Protein AF-A0A9D5C8K4-F1 (afdb_monomer_lite)

Sequence (450 aa):
MKTIRSSQTMDIPEGVKVRVKAKLIEVEEPRGKLTRNFNHLNLDFELIDGGRKLKVDACNSSTIEIRNFLGEKKVRKVDMLEGVYISRSKKVKDELILDGNDVELVSRSAAPINQKCHVKNKDIRKFLDGIYVSEKVAGQVTPNLQADCHFGTCSPSLFQKTRPKMTAQIFVYLFFSSLFGASLTQYLFFLGMQYTSATFACAFLNTTPALTFLIALVFRLETLKLKSKTGMAKVLGTITCVNGTMLMTFYKGPTLNKTSHILVPSHHHQPTIHEHSSQKWTIGSLALIAGSFSWSSWFVVQTRLGNKYPALYSSTTLIFFLSFLQAATLCVATERGFSIWFFTNKYEIFVVIFAGLVGSGFGFLAMSWCVQKRGPVFTTAFSPLIQIIVAGVDFSILHGPLYLGSVLGSALVIAGLYFLLWGKSKEALCSPVKQTPEVSEGQAQGQTIV

pLDDT: mean 73.72, std 19.25, range [22.92, 94.56]

Foldseek 3Di:
DQDFPDKDKDFDDPQWQWDDDFQWIWIQHPVGIDIDGPPVFQWGWDQPDVNGMIMITHRFCQKDWDACQVPDRDIDIAGADPQWGWDADPPDPPDIDIDGPDPVSSVVSVVVVQVSQPDPPDDCVVDQGGDDDDDDDDDDDDPPDDPPPCPDDPPVVLPPDDFPPDDPVLVVLLLLLLCLAPALLVVLLVLLCVLHPPLLLQLLLLCLLVLLVVVCVVVVVDDAPCVDPLNVLQVQLSVLQSVLLNLQSPPQADFPDPDDDDPPPPPPPPDPDDPVSVVSNVSSVVSSNVSSNSNSVSLVSLQVSCVVGVNLVVSLVSSVVSNVVSNVVVCVVPDVDPPVVDDPDPVVVVVVVCCCCPVRVPVVSVLSVCCNPPNSSLSSLCSSVVVLVVLVCCCPPVVDGHGPSSVSSVVSSVVSNVSSVVSVVVCVVPPDPPPPPPPDDDDDDDDDRD

Structure (mmCIF, N/CA/C/O backbone):
data_AF-A0A9D5C8K4-F1
#
_entry.id   AF-A0A9D5C8K4-F1
#
loop_
_atom_site.group_PDB
_atom_site.id
_atom_site.type_symbol
_atom_site.label_atom_id
_atom_site.label_alt_id
_atom_site.label_comp_id
_atom_site.label_asym_id
_atom_site.label_entity_id
_atom_site.label_seq_id
_atom_site.pdbx_PDB_ins_code
_atom_site.Cartn_x
_atom_site.Cartn_y
_atom_site.Cartn_z
_atom_site.occupancy
_atom_site.B_iso_or_equiv
_atom_site.auth_seq_id
_atom_site.auth_comp_id
_atom_site.auth_asym_id
_atom_site.auth_atom_id
_atom_site.pdbx_PDB_model_num
ATOM 1 N N . MET A 1 1 ? -51.426 -1.950 31.620 1.00 28.56 1 MET A N 1
ATOM 2 C CA . MET A 1 1 ? -51.907 -3.041 30.747 1.00 28.56 1 MET A CA 1
ATOM 3 C C . MET A 1 1 ? -50.671 -3.726 30.179 1.00 28.56 1 MET A C 1
ATOM 5 O O . MET A 1 1 ? -49.936 -3.069 29.454 1.00 28.56 1 MET A O 1
ATOM 9 N N . LYS A 1 2 ? -50.344 -4.948 30.623 1.00 34.44 2 LYS A N 1
ATOM 10 C CA . LYS A 1 2 ? -49.216 -5.725 30.081 1.00 34.44 2 LYS A CA 1
ATOM 11 C C . LYS A 1 2 ? -49.729 -6.503 28.868 1.00 34.44 2 LYS A C 1
ATOM 13 O O . LYS A 1 2 ? -50.720 -7.213 28.993 1.00 34.44 2 LYS A O 1
ATOM 18 N N . THR A 1 3 ? -49.102 -6.337 27.709 1.00 35.81 3 THR A N 1
ATOM 19 C CA . THR A 1 3 ? -49.461 -7.090 26.499 1.00 35.81 3 THR A CA 1
ATOM 20 C C . THR A 1 3 ? -48.712 -8.422 26.527 1.00 35.81 3 THR A C 1
ATOM 22 O O . THR A 1 3 ? -47.502 -8.457 26.305 1.00 35.81 3 THR A O 1
ATOM 25 N N . ILE A 1 4 ? -49.415 -9.503 26.868 1.00 47.34 4 ILE A N 1
ATOM 26 C CA . ILE A 1 4 ? -48.871 -10.868 26.912 1.00 47.34 4 ILE A CA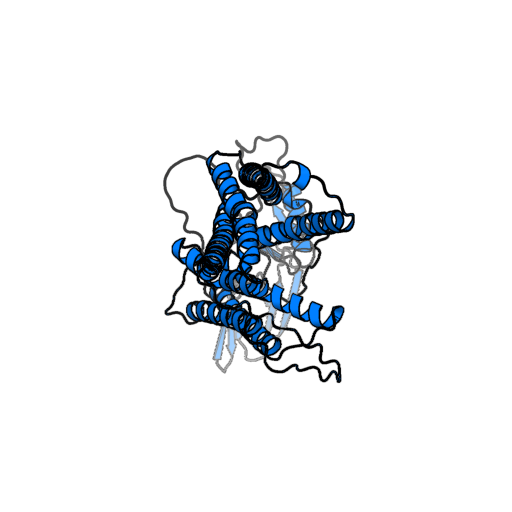 1
ATOM 27 C C . ILE A 1 4 ? -48.902 -11.418 25.484 1.00 47.34 4 ILE A C 1
ATOM 29 O O . ILE A 1 4 ? -49.965 -11.451 24.868 1.00 47.34 4 ILE A O 1
ATOM 33 N N . ARG A 1 5 ? -47.743 -11.802 24.932 1.00 48.81 5 ARG A N 1
ATOM 34 C CA . ARG A 1 5 ? -47.634 -12.281 23.540 1.00 48.81 5 ARG A CA 1
ATOM 35 C C . ARG A 1 5 ? -47.662 -13.806 23.433 1.00 48.81 5 ARG A C 1
ATOM 37 O O . ARG A 1 5 ? -48.087 -14.330 22.413 1.00 48.81 5 ARG A O 1
ATOM 44 N N . SER A 1 6 ? -47.207 -14.503 24.472 1.00 48.34 6 SER A N 1
ATOM 45 C CA . SER A 1 6 ? -47.263 -15.961 24.573 1.00 48.34 6 SER A CA 1
ATOM 46 C C . SER A 1 6 ? -47.300 -16.369 26.041 1.00 48.34 6 SER A C 1
ATOM 48 O O . SER A 1 6 ? -46.574 -15.799 26.859 1.00 48.34 6 SER A O 1
ATOM 50 N N . SER A 1 7 ? -48.164 -17.328 26.356 1.00 66.19 7 SER A N 1
ATOM 51 C CA . SER A 1 7 ? -48.329 -17.897 27.687 1.00 66.19 7 SER A CA 1
ATOM 52 C C . SER A 1 7 ? -48.158 -19.403 27.589 1.00 66.19 7 SER A C 1
ATOM 54 O O . SER A 1 7 ? -48.853 -20.049 26.804 1.00 66.19 7 SER A O 1
ATOM 56 N N . GLN A 1 8 ? -47.225 -19.958 28.357 1.00 71.00 8 GLN A N 1
ATOM 57 C CA . GLN A 1 8 ? -46.979 -21.395 28.394 1.00 71.00 8 GLN A CA 1
ATOM 58 C C . GLN A 1 8 ? -47.109 -21.896 29.829 1.00 71.00 8 GLN A C 1
ATOM 60 O O . GLN A 1 8 ? -46.617 -21.267 30.764 1.00 71.00 8 GLN A O 1
ATOM 65 N N . THR A 1 9 ? -47.784 -23.029 30.006 1.00 81.25 9 THR A N 1
ATOM 66 C CA . THR A 1 9 ? -47.938 -23.686 31.307 1.00 81.25 9 THR A CA 1
ATOM 67 C C . THR A 1 9 ? -47.150 -24.987 31.319 1.00 81.25 9 THR A C 1
ATOM 69 O O . THR A 1 9 ? -47.101 -25.699 30.317 1.00 81.25 9 THR A O 1
ATOM 72 N N . MET A 1 10 ? -46.496 -25.266 32.443 1.00 80.38 10 MET A N 1
ATOM 73 C CA . MET A 1 10 ? -45.739 -26.491 32.675 1.00 80.38 10 MET A CA 1
ATOM 74 C C . MET A 1 10 ? -46.199 -27.126 33.986 1.00 80.38 10 MET A C 1
ATOM 76 O O . MET A 1 10 ? -46.316 -26.435 35.002 1.00 80.38 10 MET A O 1
ATOM 80 N N . ASP A 1 11 ? -46.453 -28.432 33.957 1.00 82.94 11 ASP A N 1
ATOM 81 C CA . ASP A 1 11 ? -46.840 -29.203 35.137 1.00 82.94 11 ASP A CA 1
ATOM 82 C C . ASP A 1 11 ? -45.599 -29.531 35.986 1.00 82.94 11 ASP A C 1
ATOM 84 O O . ASP A 1 11 ? -44.552 -29.909 35.455 1.00 82.94 11 ASP A O 1
ATOM 88 N N . ILE A 1 12 ? -45.700 -29.352 37.306 1.00 85.25 12 ILE A N 1
ATOM 89 C CA . ILE A 1 12 ? -44.619 -29.646 38.256 1.00 85.25 12 ILE A CA 1
ATOM 90 C C . ILE A 1 12 ? -44.796 -31.092 38.756 1.00 85.25 12 ILE A C 1
ATOM 92 O O . ILE A 1 12 ? -45.872 -31.417 39.264 1.00 85.25 12 ILE A O 1
ATOM 96 N N . PRO A 1 13 ? -43.779 -31.967 38.632 1.00 80.69 13 PRO A N 1
ATOM 97 C CA . PRO A 1 13 ? -43.872 -33.359 39.071 1.00 80.69 13 PRO A CA 1
ATOM 98 C C . PRO A 1 13 ? -43.934 -33.493 40.604 1.00 80.69 13 PRO A C 1
ATOM 100 O O . PRO A 1 13 ? -43.455 -32.633 41.348 1.00 80.69 13 PRO A O 1
ATOM 103 N N . GLU A 1 14 ? -44.515 -34.595 41.086 1.00 76.62 14 GLU A N 1
ATOM 104 C CA . GLU A 1 14 ? -44.683 -34.861 42.520 1.00 76.62 14 GLU A CA 1
ATOM 105 C C . GLU A 1 14 ? -43.329 -34.959 43.249 1.00 76.62 14 GLU A C 1
ATOM 107 O O . GLU A 1 14 ? -42.397 -35.615 42.788 1.00 76.62 14 GLU A O 1
ATOM 112 N N . GLY A 1 15 ? -43.213 -34.289 44.402 1.00 75.81 15 GLY A N 1
ATOM 113 C CA . GLY A 1 15 ? -41.981 -34.239 45.206 1.00 75.81 15 GLY A CA 1
ATOM 114 C C . GLY A 1 15 ? -41.067 -33.034 44.941 1.00 75.81 15 GLY A C 1
ATOM 115 O O . GLY A 1 15 ? -40.041 -32.905 45.609 1.00 75.81 15 GLY A O 1
ATOM 116 N N . VAL A 1 16 ? -41.439 -32.132 44.025 1.00 81.12 16 VAL A N 1
ATOM 117 C CA . VAL A 1 16 ? -40.672 -30.920 43.692 1.00 81.12 16 VAL A CA 1
ATOM 118 C C . VAL A 1 16 ? -41.357 -29.667 44.241 1.00 81.12 16 VAL A C 1
ATOM 120 O O . VAL A 1 16 ? -42.501 -29.367 43.902 1.00 81.12 16 VAL A O 1
ATOM 123 N N . LYS A 1 17 ? -40.657 -28.891 45.079 1.00 83.06 17 LYS A N 1
ATOM 124 C CA . LYS A 1 17 ? -41.169 -27.630 45.640 1.00 83.06 17 LYS A CA 1
ATOM 125 C C . LYS A 1 17 ? -40.577 -26.435 44.895 1.00 83.06 17 LYS A C 1
ATOM 127 O O . LYS A 1 17 ? -39.391 -26.140 45.021 1.00 83.06 17 LYS A O 1
ATOM 132 N N . VAL A 1 18 ? -41.412 -25.708 44.152 1.00 85.81 18 VAL A N 1
ATOM 133 C CA . VAL A 1 18 ? -41.007 -24.505 43.405 1.00 85.81 18 VAL A CA 1
ATOM 134 C C . VAL A 1 18 ? -41.404 -23.243 44.176 1.00 85.81 18 VAL A C 1
ATOM 136 O O . VAL A 1 18 ? -42.557 -23.075 44.564 1.00 85.81 18 VAL A O 1
ATOM 139 N N . ARG A 1 19 ? -40.455 -22.327 44.392 1.00 83.62 19 ARG A N 1
ATOM 140 C CA . ARG A 1 19 ? -40.691 -20.981 44.937 1.00 83.62 19 ARG A CA 1
ATOM 141 C C . ARG A 1 19 ? -40.333 -19.934 43.887 1.00 83.62 19 ARG A C 1
ATOM 143 O O . ARG A 1 19 ? -39.199 -19.885 43.414 1.00 83.62 19 ARG A O 1
ATOM 150 N N . VAL A 1 20 ? -41.289 -19.065 43.566 1.00 82.56 20 VAL A N 1
ATOM 151 C CA . VAL A 1 20 ? -41.105 -17.944 42.634 1.00 82.56 20 VAL A CA 1
ATOM 152 C C . VAL A 1 20 ? -41.026 -16.642 43.429 1.00 82.56 20 VAL A C 1
ATOM 154 O O . VAL A 1 20 ? -41.965 -16.280 44.133 1.00 82.56 20 VAL A O 1
ATOM 157 N N . LYS A 1 21 ? -39.898 -15.932 43.327 1.00 77.81 21 LYS A N 1
ATOM 158 C CA . LYS A 1 21 ? -39.701 -14.587 43.894 1.00 77.81 21 LYS A CA 1
ATOM 159 C C . LYS A 1 21 ? -39.428 -13.616 42.748 1.00 77.81 21 LYS A C 1
ATOM 161 O O . LYS A 1 21 ? -38.283 -13.447 42.329 1.00 77.81 21 LYS A O 1
ATOM 166 N N . ALA A 1 22 ? -40.483 -12.996 42.220 1.00 78.00 22 ALA A N 1
ATOM 167 C CA . ALA A 1 22 ? -40.430 -12.184 41.002 1.00 78.00 22 ALA A CA 1
ATOM 168 C C . ALA A 1 22 ? -39.840 -12.968 39.808 1.00 78.00 22 ALA A C 1
ATOM 170 O O . ALA A 1 22 ? -40.505 -13.851 39.280 1.00 78.00 22 ALA A O 1
ATOM 171 N N . LYS A 1 23 ? -38.596 -12.684 39.395 1.00 76.06 23 LYS A N 1
ATOM 172 C CA . LYS A 1 23 ? -37.903 -13.380 38.288 1.00 76.06 23 LYS A CA 1
ATOM 173 C C . LYS A 1 23 ? -36.793 -14.333 38.754 1.00 76.06 23 LYS A C 1
ATOM 175 O O . LYS A 1 23 ? -35.968 -14.774 37.953 1.00 76.06 23 LYS A O 1
ATOM 180 N N . LEU A 1 24 ? -36.743 -14.636 40.050 1.00 79.44 24 LEU A N 1
ATOM 181 C CA . LEU A 1 24 ? -35.869 -15.651 40.634 1.00 79.44 24 LEU A CA 1
ATOM 182 C C . LEU A 1 24 ? -36.695 -16.907 40.926 1.00 79.44 24 LEU A C 1
ATOM 184 O O . LEU A 1 24 ? -37.674 -16.837 41.672 1.00 79.44 24 LEU A O 1
ATOM 188 N N . ILE A 1 25 ? -36.286 -18.042 40.360 1.00 87.19 25 ILE A N 1
ATOM 189 C CA . ILE A 1 25 ? -36.935 -19.335 40.593 1.00 87.19 25 ILE A CA 1
ATOM 190 C C . ILE A 1 25 ? -36.006 -20.193 41.443 1.00 87.19 25 ILE A C 1
ATOM 192 O O . ILE A 1 25 ? -34.847 -20.413 41.087 1.00 87.19 25 ILE A O 1
ATOM 196 N N . GLU A 1 26 ? -36.526 -20.669 42.568 1.00 85.94 26 GLU A N 1
ATOM 197 C CA . GLU A 1 26 ? -35.891 -21.674 43.413 1.00 85.94 26 GLU A CA 1
ATOM 198 C C . GLU A 1 26 ? -36.681 -22.980 43.281 1.00 85.94 26 GLU A C 1
ATOM 200 O O . GLU A 1 26 ? -37.876 -23.009 43.569 1.00 85.94 26 GLU A O 1
ATOM 205 N N . VAL A 1 27 ? -36.018 -24.054 42.868 1.00 88.00 27 VAL A N 1
ATOM 206 C CA . VAL A 1 27 ? -36.579 -25.406 42.796 1.00 88.00 27 VAL A CA 1
ATOM 207 C C . VAL A 1 27 ? -35.879 -26.258 43.847 1.00 88.00 27 VAL A C 1
ATOM 209 O O . VAL A 1 27 ? -34.651 -26.286 43.916 1.00 88.00 27 VAL A O 1
ATOM 212 N N . GLU A 1 28 ? -36.654 -26.898 44.709 1.00 83.00 28 GLU A N 1
ATOM 213 C CA . GLU A 1 28 ? -36.169 -27.736 45.801 1.00 83.00 28 GLU A CA 1
ATOM 214 C C . GLU A 1 28 ? -36.672 -29.166 45.588 1.00 83.00 28 GLU A C 1
ATOM 216 O O . GLU A 1 28 ? -37.878 -29.412 45.549 1.00 83.00 28 GLU A O 1
ATOM 221 N N . GLU A 1 29 ? -35.727 -30.088 45.418 1.00 83.44 29 GLU A N 1
ATOM 222 C CA . GLU A 1 29 ? -35.949 -31.521 45.225 1.00 83.44 29 GLU A CA 1
ATOM 223 C C . GLU A 1 29 ? -35.264 -32.307 46.360 1.00 83.44 29 GLU A C 1
ATOM 225 O O . GLU A 1 29 ? -34.335 -31.790 46.989 1.00 83.44 29 GLU A O 1
ATOM 230 N N . PRO A 1 30 ? -35.617 -33.586 46.600 1.00 77.38 30 PRO A N 1
ATOM 231 C CA . PRO A 1 30 ? -34.963 -34.422 47.617 1.00 77.38 30 PRO A CA 1
ATOM 232 C C . PRO A 1 30 ? -33.442 -34.560 47.438 1.00 77.38 30 PRO A C 1
ATOM 234 O O . PRO A 1 30 ? -32.728 -34.902 48.376 1.00 77.38 30 PRO A O 1
ATOM 237 N N . ARG A 1 31 ? -32.942 -34.313 46.220 1.00 74.31 31 ARG A N 1
ATOM 238 C CA . ARG A 1 31 ? -31.528 -34.430 45.837 1.00 74.31 31 ARG A CA 1
ATOM 239 C C . ARG A 1 31 ? -30.759 -33.105 45.893 1.00 74.31 31 ARG A C 1
ATOM 241 O O . ARG A 1 31 ? -29.551 -33.111 45.674 1.00 74.31 31 ARG A O 1
ATOM 248 N N . GLY A 1 32 ? -31.423 -31.982 46.181 1.00 78.81 32 GLY A N 1
ATOM 249 C CA . GLY A 1 32 ? -30.775 -30.677 46.292 1.00 78.81 32 GLY A CA 1
ATOM 250 C C . GLY A 1 32 ? -31.657 -29.499 45.882 1.00 78.81 32 GLY A C 1
ATOM 251 O O . GLY A 1 32 ? -32.801 -29.647 45.457 1.00 78.81 32 GLY A O 1
ATOM 252 N N . LYS A 1 33 ? -31.096 -28.293 46.011 1.00 87.62 33 LYS A N 1
ATOM 253 C CA . LYS A 1 33 ? -31.764 -27.027 45.696 1.00 87.62 33 LYS A CA 1
ATOM 254 C C . LYS A 1 33 ? -31.086 -26.345 44.510 1.00 87.62 33 LYS A C 1
ATOM 256 O O . LYS A 1 33 ? -29.879 -26.117 44.542 1.00 87.62 33 LYS A O 1
ATOM 261 N N . LEU A 1 34 ? -31.866 -25.963 43.500 1.00 82.06 34 LEU A N 1
ATOM 262 C CA . LEU A 1 34 ? -31.406 -25.208 42.338 1.00 82.06 34 LEU A CA 1
ATOM 263 C C . LEU A 1 34 ? -32.057 -23.824 42.320 1.00 82.06 34 LEU A C 1
ATOM 265 O O . LEU A 1 34 ? -33.278 -23.694 42.350 1.00 82.06 34 LEU A O 1
ATOM 269 N N . THR A 1 35 ? -31.241 -22.778 42.226 1.00 86.00 35 THR A N 1
ATOM 270 C CA . THR A 1 35 ? -31.718 -21.395 42.110 1.00 86.00 35 THR A CA 1
ATOM 271 C C . THR A 1 35 ? -31.252 -20.815 40.786 1.00 86.00 35 THR A C 1
ATOM 273 O O . THR A 1 35 ? -30.057 -20.839 40.490 1.00 86.00 35 THR A O 1
ATOM 276 N N . ARG A 1 36 ? -32.170 -20.253 39.994 1.00 75.31 36 ARG A N 1
ATOM 277 C CA . ARG A 1 36 ? -31.830 -19.611 38.719 1.00 75.31 36 ARG A CA 1
ATOM 278 C C . ARG A 1 36 ? -32.497 -18.248 38.581 1.00 75.31 36 ARG A C 1
ATOM 280 O O . ARG A 1 36 ? -33.681 -18.079 38.865 1.00 75.31 36 ARG A O 1
ATOM 287 N N . ASN A 1 37 ? -31.701 -17.261 38.170 1.00 78.44 37 ASN A N 1
ATOM 288 C CA . ASN A 1 37 ? -32.116 -15.866 38.058 1.00 78.44 37 ASN A CA 1
ATOM 289 C C . ASN A 1 37 ? -32.391 -15.486 36.596 1.00 78.44 37 ASN A C 1
ATOM 291 O O . ASN A 1 37 ? -31.490 -15.533 35.756 1.00 78.44 37 ASN A O 1
ATOM 295 N N . PHE A 1 38 ? -33.619 -15.049 36.317 1.00 72.75 38 PHE A N 1
ATOM 296 C CA . PHE A 1 38 ? -34.090 -14.643 34.994 1.00 72.75 38 PHE A CA 1
ATOM 297 C C . PHE A 1 38 ? -34.307 -13.125 34.869 1.00 72.75 38 PHE A C 1
ATOM 299 O O . PHE A 1 38 ? -34.977 -12.669 33.949 1.00 72.75 38 PHE A O 1
ATOM 306 N N . ASN A 1 39 ? -33.686 -12.302 35.726 1.00 67.19 39 ASN A N 1
ATOM 307 C CA . ASN A 1 39 ? -33.732 -10.827 35.647 1.00 67.19 39 ASN A CA 1
ATOM 308 C C . ASN A 1 39 ? -33.213 -10.238 34.318 1.00 67.19 39 ASN A C 1
ATOM 310 O O . ASN A 1 39 ? -33.388 -9.046 34.050 1.00 67.19 39 ASN A O 1
ATOM 314 N N . HIS A 1 40 ? -32.521 -11.038 33.509 1.00 52.53 40 HIS A N 1
ATOM 315 C CA . HIS A 1 40 ? -32.038 -10.662 32.183 1.00 52.53 40 HIS A CA 1
ATOM 316 C C . HIS A 1 40 ? -33.082 -10.889 31.073 1.00 52.53 40 HIS A C 1
ATOM 318 O O . HIS A 1 40 ? -32.862 -10.428 29.960 1.00 52.53 40 HIS A O 1
ATOM 324 N N . LEU A 1 41 ? -34.218 -11.538 31.369 1.00 58.91 41 LEU A N 1
ATOM 325 C CA . LEU A 1 41 ? -35.292 -11.833 30.416 1.00 58.91 41 LEU A CA 1
ATOM 326 C C . LEU A 1 41 ? -36.589 -11.097 30.788 1.00 58.91 41 LEU A C 1
ATOM 328 O O . LEU A 1 41 ? -36.894 -10.855 31.964 1.00 58.91 41 LEU A O 1
ATOM 332 N N . ASN A 1 42 ? -37.389 -10.743 29.779 1.00 61.38 42 ASN A N 1
ATOM 333 C CA . ASN A 1 42 ? -38.695 -10.112 29.985 1.00 61.38 42 ASN A CA 1
ATOM 334 C C . ASN A 1 42 ? -39.823 -11.148 30.132 1.00 61.38 42 ASN A C 1
ATOM 336 O O . ASN A 1 42 ? -40.775 -11.174 29.357 1.00 61.38 42 ASN A O 1
ATOM 340 N N . LEU A 1 43 ? -39.668 -12.023 31.127 1.00 70.75 43 LEU A N 1
ATOM 341 C CA . LEU A 1 43 ? -40.618 -13.074 31.485 1.00 70.75 43 LEU A CA 1
ATOM 342 C C . LEU A 1 43 ? -41.229 -12.774 32.854 1.00 70.75 43 LEU A C 1
ATOM 344 O O . LEU A 1 43 ? -40.509 -12.332 33.754 1.00 70.75 43 LEU A O 1
ATOM 348 N N . ASP A 1 44 ? -42.523 -13.039 32.999 1.00 70.19 44 ASP A N 1
ATOM 349 C CA . ASP A 1 44 ? -43.220 -13.083 34.282 1.00 70.19 44 ASP A CA 1
ATOM 350 C C . ASP A 1 44 ? -43.578 -14.541 34.605 1.00 70.19 44 ASP A C 1
ATOM 352 O O . ASP A 1 44 ? -43.943 -15.319 33.721 1.00 70.19 44 ASP A O 1
ATOM 356 N N . PHE A 1 45 ? -43.430 -14.921 35.873 1.00 80.44 45 PHE A N 1
ATOM 357 C CA . PHE A 1 45 ? -43.672 -16.278 36.356 1.00 80.44 45 PHE A CA 1
ATOM 358 C C . PHE A 1 45 ? -44.785 -16.251 37.397 1.00 80.44 45 PHE A C 1
ATOM 360 O O . PHE A 1 45 ? -44.707 -15.493 38.364 1.00 80.44 45 PHE A O 1
ATOM 367 N N . GLU A 1 46 ? -45.786 -17.108 37.225 1.00 79.75 46 GLU A N 1
ATOM 368 C CA . GLU A 1 46 ? -46.901 -17.250 38.159 1.00 79.75 46 GLU A CA 1
ATOM 369 C C . GLU A 1 46 ? -47.125 -18.728 38.487 1.00 79.75 46 GLU A C 1
ATOM 371 O O . GLU A 1 46 ? -47.154 -19.588 37.606 1.00 79.75 46 GLU A O 1
ATOM 376 N N . LEU A 1 47 ? -47.279 -19.032 39.775 1.00 82.19 47 LEU A N 1
ATOM 377 C CA . LEU A 1 47 ? -47.711 -20.351 40.232 1.00 82.19 47 LEU A CA 1
ATOM 378 C C . LEU A 1 47 ? -49.238 -20.392 40.193 1.00 82.19 47 LEU A C 1
ATOM 380 O O . LEU A 1 47 ? -49.902 -19.578 40.831 1.00 82.19 47 LEU A O 1
ATOM 384 N N . ILE A 1 48 ? -49.780 -21.346 39.443 1.00 80.00 48 ILE A N 1
ATOM 385 C CA . ILE A 1 48 ? -51.218 -21.552 39.265 1.00 80.00 48 ILE A CA 1
ATOM 386 C C . ILE A 1 48 ? -51.618 -22.878 39.915 1.00 80.00 48 ILE A C 1
ATOM 388 O O . ILE A 1 48 ? -50.786 -23.762 40.129 1.00 80.00 48 ILE A O 1
ATOM 392 N N . ASP A 1 49 ? -52.901 -22.997 40.264 1.00 78.62 49 ASP A N 1
ATOM 393 C CA . ASP A 1 49 ? -53.507 -24.222 40.797 1.00 78.62 49 ASP A CA 1
ATOM 394 C C . ASP A 1 49 ? -52.810 -24.724 42.076 1.00 78.62 49 ASP A C 1
ATOM 396 O O . ASP A 1 49 ? -52.323 -25.853 42.167 1.00 78.62 49 ASP A O 1
ATOM 400 N N . GLY A 1 50 ? -52.673 -23.819 43.053 1.00 70.75 50 GLY A N 1
ATOM 401 C CA . GLY A 1 50 ? -52.090 -24.129 44.362 1.00 70.75 50 GLY A CA 1
ATOM 402 C C . GLY A 1 50 ? -50.599 -24.486 44.336 1.00 70.75 50 GLY A C 1
ATOM 403 O O . GLY A 1 50 ? -50.087 -24.998 45.327 1.00 70.75 50 GLY A O 1
ATOM 404 N N . GLY A 1 51 ? -49.900 -24.220 43.226 1.00 72.25 51 GLY A N 1
ATOM 405 C CA . GLY A 1 51 ? -48.471 -24.502 43.064 1.00 72.25 51 GLY A CA 1
ATOM 406 C C . GLY A 1 51 ? -48.146 -25.780 42.289 1.00 72.25 51 GLY A C 1
ATOM 407 O O . GLY A 1 51 ? -46.988 -26.186 42.281 1.00 72.25 51 GLY A O 1
ATOM 408 N N . ARG A 1 52 ? -49.134 -26.400 41.627 1.00 77.44 52 ARG A N 1
ATOM 409 C CA . ARG A 1 52 ? -48.938 -27.593 40.780 1.00 77.44 52 ARG A CA 1
ATOM 410 C C . ARG A 1 52 ? -48.549 -27.270 39.339 1.00 77.44 52 ARG A C 1
ATOM 412 O O . ARG A 1 52 ? -47.961 -28.111 38.665 1.00 77.44 52 ARG A O 1
ATOM 419 N N . LYS A 1 53 ? -48.848 -26.057 38.865 1.00 82.88 53 LYS A N 1
ATOM 420 C CA . LYS A 1 53 ? -48.498 -25.603 37.513 1.00 82.88 53 LYS A CA 1
ATOM 421 C C . LYS A 1 53 ? -47.717 -24.299 37.568 1.00 82.88 53 LYS A C 1
ATOM 423 O O . LYS A 1 53 ? -48.097 -23.370 38.281 1.00 82.88 53 LYS A O 1
ATOM 428 N N . LEU A 1 54 ? -46.648 -24.209 36.784 1.00 82.94 54 LEU A N 1
ATOM 429 C CA . LEU A 1 54 ? -45.912 -22.969 36.566 1.00 82.94 54 LEU A CA 1
ATOM 430 C C . LEU A 1 54 ? -46.353 -22.363 35.233 1.00 82.94 54 LEU A C 1
ATOM 432 O O . LEU A 1 54 ? -46.149 -22.962 34.176 1.00 82.94 54 LEU A O 1
ATOM 436 N N . LYS A 1 55 ? -46.952 -21.174 35.279 1.00 78.56 55 LYS A N 1
ATOM 437 C CA . LYS A 1 55 ? -47.248 -20.365 34.098 1.00 78.56 55 LYS A CA 1
ATOM 438 C C . LYS A 1 55 ? -46.094 -19.404 33.848 1.00 78.56 55 LYS A C 1
ATOM 440 O O . LYS A 1 55 ? -45.643 -18.705 34.756 1.00 78.56 55 LYS A O 1
ATOM 445 N N . VAL A 1 56 ? -45.626 -19.381 32.608 1.00 77.69 56 VAL A N 1
ATOM 446 C CA . VAL A 1 56 ? -44.600 -18.465 32.119 1.00 77.69 56 VAL A CA 1
ATOM 447 C C . VAL A 1 56 ? -45.244 -17.561 31.081 1.00 77.69 56 VAL A C 1
ATOM 449 O O . VAL A 1 56 ? -45.655 -18.022 30.014 1.00 77.69 56 VAL A O 1
ATOM 452 N N . ASP A 1 57 ? -45.321 -16.272 31.394 1.00 63.97 57 ASP A N 1
ATOM 453 C CA . ASP A 1 57 ? -45.835 -15.253 30.490 1.00 63.97 57 ASP A CA 1
ATOM 454 C C . ASP A 1 57 ? -44.670 -14.478 29.868 1.00 63.97 57 ASP A C 1
ATOM 456 O O . ASP A 1 57 ? -43.898 -13.796 30.549 1.00 63.97 57 ASP A O 1
ATOM 460 N N . ALA A 1 58 ? -44.545 -14.566 28.543 1.00 60.75 58 ALA A N 1
ATOM 461 C CA . ALA A 1 58 ? -43.590 -13.782 27.776 1.00 60.75 58 ALA A CA 1
ATOM 462 C C . ALA A 1 58 ? -44.223 -12.446 27.362 1.00 60.75 58 ALA A C 1
ATOM 464 O O . ALA A 1 58 ? -45.055 -12.366 26.447 1.00 60.75 58 ALA A O 1
ATOM 465 N N . CYS A 1 59 ? -43.812 -11.372 28.038 1.00 51.50 59 CYS A N 1
ATOM 466 C CA . CYS A 1 59 ? -44.210 -10.011 27.697 1.00 51.50 59 CYS A CA 1
ATOM 467 C C . CYS A 1 59 ? -43.244 -9.442 26.651 1.00 51.50 59 CYS A C 1
ATOM 469 O O . CYS A 1 59 ? -42.286 -8.744 26.979 1.00 51.50 59 CYS A O 1
ATOM 471 N N . ASN A 1 60 ? -43.501 -9.706 25.371 1.00 54.34 60 ASN A N 1
ATOM 472 C CA . ASN A 1 60 ? -42.791 -9.022 24.293 1.00 54.34 60 ASN A CA 1
ATOM 473 C C . ASN A 1 60 ? -43.581 -7.777 23.888 1.00 54.34 60 ASN A C 1
ATOM 475 O O . ASN A 1 60 ? -44.563 -7.870 23.154 1.00 54.34 60 ASN A O 1
ATOM 479 N N . SER A 1 61 ? -43.150 -6.600 24.349 1.00 54.06 61 SER A N 1
ATOM 480 C CA . SER A 1 61 ? -43.654 -5.334 23.820 1.00 54.06 61 SER A CA 1
ATOM 481 C C . SER A 1 61 ? -43.049 -5.104 22.434 1.00 54.06 61 SER A C 1
ATOM 483 O O . SER A 1 61 ? -42.013 -4.459 22.294 1.00 54.06 61 SER A O 1
ATOM 485 N N . SER A 1 62 ? -43.702 -5.637 21.402 1.00 62.34 62 SER A N 1
ATOM 486 C CA . SER A 1 62 ? -43.445 -5.293 19.994 1.00 62.34 62 SER A CA 1
ATOM 487 C C . SER A 1 62 ? -43.867 -3.863 19.645 1.00 62.34 62 SER A C 1
ATOM 489 O O . SER A 1 62 ? -43.758 -3.443 18.499 1.00 62.34 62 SER A O 1
ATOM 491 N N . THR A 1 63 ? -44.385 -3.126 20.623 1.00 64.19 63 THR A N 1
ATOM 492 C CA . THR A 1 63 ? -44.913 -1.779 20.485 1.00 64.19 63 THR A CA 1
ATOM 493 C C . THR A 1 63 ? -44.232 -0.855 21.486 1.00 64.19 63 THR A C 1
ATOM 495 O O . THR A 1 63 ? -44.190 -1.125 22.689 1.00 64.19 63 THR A O 1
ATOM 498 N N . ILE A 1 64 ? -43.673 0.243 20.982 1.00 75.38 64 ILE A N 1
ATOM 499 C CA . ILE A 1 64 ? -43.093 1.312 21.793 1.00 75.38 64 ILE A CA 1
ATOM 500 C C . ILE A 1 64 ? -44.095 2.455 21.913 1.00 75.38 64 ILE A C 1
ATOM 502 O O . ILE A 1 64 ? -44.642 2.944 20.922 1.00 75.38 64 ILE A O 1
ATOM 506 N N . GLU A 1 65 ? -44.314 2.908 23.144 1.00 75.69 65 GLU A N 1
ATOM 507 C CA . GLU A 1 65 ? -45.071 4.121 23.428 1.00 75.69 65 GLU A CA 1
ATOM 508 C C . GLU A 1 65 ? -44.121 5.222 23.894 1.00 75.69 65 GLU A C 1
ATOM 510 O O . GLU A 1 65 ? -43.487 5.119 24.945 1.00 75.69 65 GLU A O 1
ATOM 515 N N . ILE A 1 66 ? -44.053 6.298 23.117 1.00 72.06 66 ILE A N 1
ATOM 516 C CA . ILE A 1 66 ? -43.300 7.504 23.441 1.00 72.06 66 ILE A CA 1
ATOM 517 C C . ILE A 1 66 ? -44.301 8.501 24.018 1.00 72.06 66 ILE A C 1
ATOM 519 O O . ILE A 1 66 ? -45.264 8.905 23.356 1.00 72.06 66 ILE A O 1
ATOM 523 N N . ARG A 1 67 ? -44.104 8.849 25.288 1.00 70.38 67 ARG A N 1
ATOM 524 C CA . ARG A 1 67 ? -44.964 9.757 26.053 1.00 70.38 67 ARG A CA 1
ATOM 525 C C . ARG A 1 67 ? -44.178 11.010 26.407 1.00 70.38 67 ARG A C 1
ATOM 527 O O . ARG A 1 67 ? -42.968 10.932 26.579 1.00 70.38 67 ARG A O 1
ATOM 534 N N . ASN A 1 68 ? -44.882 12.130 26.562 1.00 65.81 68 ASN A N 1
ATOM 535 C CA . ASN A 1 68 ? -44.304 13.396 27.016 1.00 65.81 68 ASN A CA 1
ATOM 536 C C . ASN A 1 68 ? -43.150 13.921 26.133 1.00 65.81 68 ASN A C 1
ATOM 538 O O . ASN A 1 68 ? -42.251 14.602 26.617 1.00 65.81 68 ASN A O 1
ATOM 542 N N . PHE A 1 69 ? -43.161 13.598 24.835 1.00 68.62 69 PHE A N 1
ATOM 543 C CA . PHE A 1 69 ? -42.159 14.089 23.890 1.00 68.62 69 PHE A CA 1
ATOM 544 C C . PHE A 1 69 ? -42.343 15.599 23.695 1.00 68.62 69 PHE A C 1
ATOM 546 O O . PHE A 1 69 ? -43.426 16.028 23.295 1.00 68.62 69 PHE A O 1
ATOM 553 N N . LEU A 1 70 ? -41.315 16.399 24.004 1.00 66.00 70 LEU A N 1
ATOM 554 C CA . LEU A 1 70 ? -41.360 17.871 23.962 1.00 66.00 70 LEU A CA 1
ATOM 555 C C . LEU A 1 70 ? -42.500 18.501 24.794 1.00 66.00 70 LEU A C 1
ATOM 557 O O . LEU A 1 70 ? -43.020 19.562 24.438 1.00 66.00 70 LEU A O 1
ATOM 561 N N . GLY A 1 71 ? -42.926 17.841 25.879 1.00 62.75 71 GLY A N 1
ATOM 562 C CA . GLY A 1 71 ? -44.020 18.313 26.739 1.00 62.75 71 GLY A CA 1
ATOM 563 C C . GLY A 1 71 ? -45.423 18.158 26.137 1.00 62.75 71 GLY A C 1
ATOM 564 O O . GLY A 1 71 ? -46.401 18.662 26.691 1.00 62.75 71 GLY A O 1
ATOM 565 N N . GLU A 1 72 ? -45.559 17.463 25.004 1.00 69.56 72 GLU A N 1
ATOM 566 C CA . GLU A 1 72 ? -46.864 17.165 24.419 1.00 69.56 72 GLU A CA 1
ATOM 567 C C . GLU A 1 72 ? -47.598 16.084 25.233 1.00 69.56 72 GLU A C 1
ATOM 569 O O . GLU A 1 72 ? -47.060 15.010 25.513 1.00 69.56 72 GLU A O 1
ATOM 574 N N . LYS A 1 73 ? -48.892 16.302 25.520 1.00 69.12 73 LYS A N 1
ATOM 575 C CA . LYS A 1 73 ? -49.775 15.278 26.125 1.00 69.12 73 LYS A CA 1
ATOM 576 C C . LYS A 1 73 ? -50.123 14.125 25.163 1.00 69.12 73 LYS A C 1
ATOM 578 O O . LYS A 1 73 ? -50.821 13.188 25.544 1.00 69.12 73 LYS A O 1
ATOM 583 N N . LYS A 1 74 ? -49.663 14.186 23.909 1.00 71.75 74 LYS A N 1
ATOM 584 C CA . LYS A 1 74 ? -49.964 13.212 22.854 1.00 71.75 74 LYS A CA 1
ATOM 585 C C . LYS A 1 74 ? -49.016 12.013 22.933 1.00 71.75 74 LYS A C 1
ATOM 587 O O . LYS A 1 74 ? -47.803 12.162 22.828 1.00 71.75 74 LYS A O 1
ATOM 592 N N . VAL A 1 75 ? -49.577 10.811 23.058 1.00 73.88 75 VAL A N 1
ATOM 593 C CA . VAL A 1 75 ? -48.808 9.556 23.052 1.00 73.88 75 VAL A CA 1
ATOM 594 C C . VAL A 1 75 ? -48.546 9.111 21.613 1.00 73.88 75 VAL A C 1
ATOM 596 O O . VAL A 1 75 ? -49.483 8.969 20.826 1.00 73.88 75 VAL A O 1
ATOM 599 N N . ARG A 1 76 ? -47.278 8.871 21.260 1.00 73.56 76 ARG A N 1
ATOM 600 C CA . ARG A 1 76 ? -46.867 8.361 19.941 1.00 73.56 76 ARG A CA 1
ATOM 601 C C . ARG A 1 76 ? -46.570 6.867 20.064 1.00 73.56 76 ARG A C 1
ATOM 603 O O . ARG A 1 76 ? -45.680 6.482 20.814 1.00 73.56 76 ARG A O 1
ATOM 610 N N . LYS A 1 77 ? -47.323 6.028 19.348 1.00 77.12 77 LYS A N 1
ATOM 611 C CA . LYS A 1 77 ? -47.128 4.567 19.326 1.00 77.12 77 LYS A CA 1
ATOM 612 C C . LYS A 1 77 ? -46.422 4.143 18.044 1.00 77.12 77 LYS A C 1
ATOM 614 O O . LYS A 1 77 ? -46.783 4.651 16.979 1.00 77.12 77 LYS A O 1
ATOM 619 N N . VAL A 1 78 ? -45.435 3.257 18.127 1.00 77.50 78 VAL A N 1
ATOM 620 C CA . VAL A 1 78 ? -44.769 2.636 16.970 1.00 77.50 78 VAL A CA 1
ATOM 621 C C . VAL A 1 78 ? -44.756 1.128 17.159 1.00 77.50 78 VAL A C 1
ATOM 623 O O . VAL A 1 78 ? -44.341 0.642 18.210 1.00 77.50 78 VAL A O 1
ATOM 626 N N . ASP A 1 79 ? -45.179 0.417 16.122 1.00 77.56 79 ASP A N 1
ATOM 627 C CA . ASP A 1 79 ? -45.172 -1.039 16.080 1.00 77.56 79 ASP A CA 1
ATOM 628 C C . ASP A 1 79 ? -43.920 -1.497 15.323 1.00 77.56 79 ASP A C 1
ATOM 630 O O . ASP A 1 79 ? -43.583 -0.933 14.279 1.00 77.56 79 ASP A O 1
ATOM 634 N N . MET A 1 80 ? -43.205 -2.476 15.874 1.00 76.12 80 MET A N 1
ATOM 635 C CA . MET A 1 80 ? -41.992 -3.031 15.270 1.00 76.12 80 MET A CA 1
ATOM 636 C C . MET A 1 80 ? -42.307 -4.184 14.325 1.00 76.12 80 MET A C 1
ATOM 638 O O . MET A 1 80 ? -43.301 -4.893 14.500 1.00 76.12 80 MET A O 1
ATOM 642 N N . LEU A 1 81 ? -41.415 -4.391 13.355 1.00 76.06 81 LEU A N 1
ATOM 643 C CA . LEU A 1 81 ? -41.459 -5.544 12.462 1.00 76.06 81 LEU A CA 1
ATOM 644 C C . LEU A 1 81 ? -41.071 -6.831 13.209 1.00 76.06 81 LEU A C 1
ATOM 646 O O . LEU A 1 81 ? -40.424 -6.805 14.260 1.00 76.06 81 LEU A O 1
ATOM 650 N N . GLU A 1 82 ? -41.487 -7.973 12.669 1.00 73.81 82 GLU A N 1
ATOM 651 C CA . GLU A 1 82 ? -41.201 -9.284 13.253 1.00 73.81 82 GLU A CA 1
ATOM 652 C C . GLU A 1 82 ? -39.691 -9.566 13.310 1.00 73.81 82 GLU A C 1
ATOM 654 O O . GLU A 1 82 ? -38.942 -9.214 12.403 1.00 73.81 82 GLU A O 1
ATOM 659 N N . GLY A 1 83 ? -39.231 -10.182 14.405 1.00 68.19 83 GLY A N 1
ATOM 660 C CA . GLY A 1 83 ? -37.810 -10.488 14.620 1.00 68.19 83 GLY A CA 1
ATOM 661 C C . GLY A 1 83 ? -36.958 -9.335 15.171 1.00 68.19 83 GLY A C 1
ATOM 662 O O . GLY A 1 83 ? -35.760 -9.531 15.378 1.00 68.19 83 GLY A O 1
ATOM 663 N N . VAL A 1 84 ? -37.560 -8.170 15.447 1.00 68.94 84 VAL A N 1
ATOM 664 C CA . VAL A 1 84 ? -36.909 -7.030 16.110 1.00 68.94 84 VAL A CA 1
ATOM 665 C C . VAL A 1 84 ? -37.430 -6.875 17.540 1.00 68.94 84 VAL A C 1
ATOM 667 O O . VAL A 1 84 ? -38.633 -6.791 17.792 1.00 68.94 84 VAL A O 1
ATOM 670 N N . TYR A 1 85 ? -36.501 -6.823 18.484 1.00 65.88 85 TYR A N 1
ATOM 671 C CA . TYR A 1 85 ? -36.719 -6.686 19.915 1.00 65.88 85 TYR A CA 1
ATOM 672 C C . TYR A 1 85 ? -36.293 -5.300 20.382 1.00 65.88 85 TYR A C 1
ATOM 674 O O . TYR A 1 85 ? -35.348 -4.713 19.864 1.00 65.88 85 TYR A O 1
ATOM 682 N N . ILE A 1 86 ? -36.987 -4.782 21.391 1.00 71.50 86 ILE A N 1
ATOM 683 C CA . ILE A 1 86 ? -36.685 -3.486 21.989 1.00 71.50 86 ILE A CA 1
ATOM 684 C C . ILE A 1 86 ? -36.348 -3.694 23.458 1.00 71.50 86 ILE A C 1
ATOM 686 O O . ILE A 1 86 ? -37.132 -4.292 24.199 1.00 71.50 86 ILE A O 1
ATOM 690 N N . SER A 1 87 ? -35.233 -3.133 23.903 1.00 67.50 87 SER A N 1
ATOM 691 C CA . SER A 1 87 ? -34.887 -3.052 25.316 1.00 67.50 87 SER A CA 1
ATOM 692 C C . SER A 1 87 ? -34.523 -1.618 25.704 1.00 67.50 87 SER A C 1
ATOM 694 O O . SER A 1 87 ? -34.078 -0.821 24.882 1.00 67.50 87 SER A O 1
ATOM 696 N N . ARG A 1 88 ? -34.763 -1.244 26.965 1.00 65.06 88 ARG A N 1
ATOM 697 C CA . ARG A 1 88 ? -34.223 0.003 27.525 1.00 65.06 88 ARG A CA 1
ATOM 698 C C . ARG A 1 88 ? -32.864 -0.291 28.138 1.00 65.06 88 ARG A C 1
ATOM 700 O O . ARG A 1 88 ? -32.722 -1.284 28.860 1.00 65.06 88 ARG A O 1
ATOM 707 N N . SER A 1 89 ? -31.890 0.569 27.871 1.00 66.44 89 SER A N 1
ATOM 708 C CA . SER A 1 89 ? -30.552 0.439 28.446 1.00 66.44 89 SER A CA 1
ATOM 709 C C . SER A 1 89 ? -30.613 0.538 29.969 1.00 66.44 89 SER A C 1
ATOM 711 O O . SER A 1 89 ? -31.348 1.347 30.533 1.00 66.44 89 SER A O 1
ATOM 713 N N . LYS A 1 90 ? -29.831 -0.298 30.659 1.00 63.25 90 LYS A N 1
ATOM 714 C CA . LYS A 1 90 ? -29.672 -0.218 32.124 1.00 63.25 90 LYS A CA 1
ATOM 715 C C . LYS A 1 90 ? -28.621 0.815 32.539 1.00 63.25 90 LYS A C 1
ATOM 717 O O . LYS A 1 90 ? -28.556 1.162 33.712 1.00 63.25 90 LYS A O 1
ATOM 722 N N . LYS A 1 91 ? -27.767 1.240 31.601 1.00 57.38 91 LYS A N 1
ATOM 723 C CA . LYS A 1 91 ? -26.600 2.096 31.865 1.00 57.38 91 LYS A CA 1
ATOM 724 C C . LYS A 1 91 ? -26.900 3.575 31.638 1.00 57.38 91 LYS A C 1
ATOM 726 O O . LYS A 1 91 ? -26.363 4.403 32.363 1.00 57.38 91 LYS A O 1
ATOM 731 N N . VAL A 1 92 ? -27.757 3.888 30.666 1.00 66.00 92 VAL A N 1
ATOM 732 C CA . VAL A 1 92 ? -28.113 5.259 30.289 1.00 66.00 92 VAL A CA 1
ATOM 733 C C . VAL A 1 92 ? -29.624 5.432 30.402 1.00 66.00 92 VAL A C 1
ATOM 735 O O . VAL A 1 92 ? -30.400 4.601 29.928 1.00 66.00 92 VAL A O 1
ATOM 738 N N . LYS A 1 93 ? -30.046 6.502 31.079 1.00 56.56 93 LYS A N 1
ATOM 739 C CA . LYS A 1 93 ? -31.459 6.860 31.218 1.00 56.56 93 LYS A CA 1
ATOM 740 C C . LYS A 1 93 ? -31.994 7.326 29.857 1.00 56.56 93 LYS A C 1
ATOM 742 O O . LYS A 1 93 ? -31.299 8.038 29.148 1.00 56.56 93 LYS A O 1
ATOM 747 N N . ASP A 1 94 ? -33.212 6.912 29.513 1.00 63.69 94 ASP A N 1
ATOM 748 C CA . ASP A 1 94 ? -33.922 7.274 28.273 1.00 63.69 94 ASP A CA 1
ATOM 749 C C . ASP A 1 94 ? -33.314 6.726 26.957 1.00 63.69 94 ASP A C 1
ATOM 751 O O . ASP A 1 94 ? -33.785 7.052 25.869 1.00 63.69 94 ASP A O 1
ATOM 755 N N . GLU A 1 95 ? -32.364 5.784 27.041 1.00 69.12 95 GLU A N 1
ATOM 756 C CA . GLU A 1 95 ? -31.801 5.075 25.883 1.00 69.12 95 GLU A CA 1
ATOM 757 C C . GLU A 1 95 ? -32.611 3.818 25.504 1.00 69.12 95 GLU A C 1
ATOM 759 O O . GLU A 1 95 ? -33.011 3.001 26.346 1.00 69.12 95 GLU A O 1
ATOM 764 N N . LEU A 1 96 ? -32.808 3.650 24.195 1.00 72.94 96 LEU A N 1
ATOM 765 C CA . LEU A 1 96 ? -33.583 2.585 23.571 1.00 72.94 96 LEU A CA 1
ATOM 766 C C . LEU A 1 96 ? -32.714 1.778 22.606 1.00 72.94 96 LEU A C 1
ATOM 768 O O . LEU A 1 96 ? -32.181 2.316 21.641 1.00 72.94 96 LEU A O 1
ATOM 772 N N . ILE A 1 97 ? -32.613 0.478 22.865 1.00 76.81 97 ILE A N 1
ATOM 773 C CA . ILE A 1 97 ? -31.807 -0.473 22.103 1.00 76.81 97 ILE A CA 1
ATOM 774 C C . ILE A 1 97 ? -32.758 -1.330 21.268 1.00 76.81 97 ILE A C 1
ATOM 776 O O . ILE A 1 97 ? -33.669 -1.960 21.814 1.00 76.81 97 ILE A O 1
ATOM 780 N N . LEU A 1 98 ? -32.562 -1.329 19.947 1.00 75.00 98 LEU A N 1
ATOM 781 C CA . LEU A 1 98 ? -33.247 -2.234 19.026 1.00 75.00 98 LEU A CA 1
ATOM 782 C C . LEU A 1 98 ? -32.294 -3.358 18.622 1.00 75.00 98 LEU A C 1
ATOM 784 O O . LEU A 1 98 ? -31.290 -3.098 17.963 1.00 75.00 98 LEU A O 1
ATOM 788 N N . ASP A 1 99 ? -32.649 -4.589 18.970 1.00 69.56 99 ASP A N 1
ATOM 789 C CA . ASP A 1 99 ? -31.886 -5.793 18.650 1.00 69.56 99 ASP A CA 1
ATOM 790 C C . ASP A 1 99 ? -32.662 -6.654 17.657 1.00 69.56 99 ASP A C 1
ATOM 792 O O . ASP A 1 99 ? -33.862 -6.864 17.801 1.00 69.56 99 ASP A O 1
ATOM 796 N N . GLY A 1 100 ? -31.991 -7.207 16.657 1.00 69.50 100 GLY A N 1
ATOM 797 C CA . GLY A 1 100 ? -32.617 -8.118 15.707 1.00 69.50 100 GLY A CA 1
ATOM 798 C C . GLY A 1 100 ? -31.573 -8.902 14.934 1.00 69.50 100 GLY A C 1
ATOM 799 O O . GLY A 1 100 ? -30.416 -8.497 14.850 1.00 69.50 100 GLY A O 1
ATOM 800 N N . ASN A 1 101 ? -31.988 -10.042 14.386 1.00 75.69 101 ASN A N 1
ATOM 801 C CA . ASN A 1 101 ? -31.096 -10.903 13.609 1.00 75.69 101 ASN A CA 1
ATOM 802 C C . ASN A 1 101 ? -30.743 -10.292 12.238 1.00 75.69 101 ASN A C 1
ATOM 804 O O . ASN A 1 101 ? -29.687 -10.581 11.688 1.00 75.69 101 ASN A O 1
ATOM 808 N N . ASP A 1 102 ? -31.618 -9.434 11.702 1.00 68.19 102 ASP A N 1
ATOM 809 C CA . ASP A 1 102 ? -31.453 -8.778 10.405 1.00 68.19 102 ASP A CA 1
ATOM 810 C C . ASP A 1 102 ? -31.356 -7.250 10.565 1.00 68.19 102 ASP A C 1
ATOM 812 O O . ASP A 1 102 ? -32.273 -6.589 11.065 1.00 68.19 102 ASP A O 1
ATOM 816 N N . VAL A 1 103 ? -30.235 -6.685 10.108 1.00 76.44 103 VAL A N 1
ATOM 817 C CA . VAL A 1 103 ? -29.941 -5.247 10.161 1.00 76.44 103 VAL A CA 1
ATOM 818 C C . VAL A 1 103 ? -30.921 -4.411 9.337 1.00 76.44 103 VAL A C 1
ATOM 820 O O . VAL A 1 103 ? -31.214 -3.268 9.708 1.00 76.44 103 VAL A O 1
ATOM 823 N N . GLU A 1 104 ? -31.458 -4.954 8.243 1.00 76.19 104 GLU A N 1
ATOM 824 C CA . GLU A 1 104 ? -32.424 -4.252 7.402 1.00 76.19 104 GLU A CA 1
ATOM 825 C C . GLU A 1 104 ? -33.769 -4.135 8.114 1.00 76.19 104 GLU A C 1
ATOM 827 O O . GLU A 1 104 ? -34.359 -3.051 8.147 1.00 76.19 104 GLU A O 1
ATOM 832 N N . LEU A 1 105 ? -34.221 -5.210 8.765 1.00 74.94 105 LEU A N 1
ATOM 833 C CA . LEU A 1 105 ? -35.452 -5.208 9.560 1.00 74.94 105 LEU A CA 1
ATOM 834 C C . LEU A 1 105 ? -35.335 -4.297 10.785 1.00 74.94 105 LEU A C 1
ATOM 836 O O . LEU A 1 105 ? -36.267 -3.536 11.068 1.00 74.94 105 LEU A O 1
ATOM 840 N N . VAL A 1 106 ? -34.183 -4.301 11.468 1.00 79.88 106 VAL A N 1
ATOM 841 C CA . VAL A 1 106 ? -33.901 -3.381 12.585 1.00 79.88 106 VAL A CA 1
ATOM 842 C C . VAL A 1 106 ? -33.928 -1.929 12.103 1.00 79.88 106 VAL A C 1
ATOM 844 O O . VAL A 1 106 ? -34.593 -1.083 12.703 1.00 79.88 106 VAL A O 1
ATOM 847 N N . SER A 1 107 ? -33.284 -1.634 10.972 1.00 79.56 107 SER A N 1
ATOM 848 C CA . SER A 1 107 ? -33.234 -0.279 10.407 1.00 79.56 107 SER A CA 1
ATOM 849 C C . SER A 1 107 ? -34.610 0.212 9.948 1.00 79.56 107 SER A C 1
ATOM 851 O O . SER A 1 107 ? -34.986 1.355 10.219 1.00 79.56 107 SER A O 1
ATOM 853 N N . ARG A 1 108 ? -35.395 -0.657 9.299 1.00 82.31 108 ARG A N 1
ATOM 854 C CA . ARG A 1 108 ? -36.771 -0.359 8.873 1.00 82.31 108 ARG A CA 1
ATOM 855 C C . ARG A 1 108 ? -37.721 -0.187 10.054 1.00 82.31 108 ARG A C 1
ATOM 857 O O . ARG A 1 108 ? -38.640 0.616 9.953 1.00 82.31 108 ARG A O 1
ATOM 864 N N . SER A 1 109 ? -37.479 -0.875 11.167 1.00 80.00 109 SER A N 1
ATOM 865 C CA . SER A 1 109 ? -38.250 -0.714 12.409 1.00 80.00 109 SER A CA 1
ATOM 866 C C . SER A 1 109 ? -37.874 0.561 13.176 1.00 80.00 109 SER A C 1
ATOM 868 O O . SER A 1 109 ? -38.727 1.188 13.801 1.00 80.00 109 SER A O 1
ATOM 870 N N . ALA A 1 110 ? -36.618 1.010 13.080 1.00 81.19 110 ALA A N 1
ATOM 871 C CA . ALA A 1 110 ? -36.160 2.256 13.695 1.00 81.19 110 ALA A CA 1
ATOM 872 C C . ALA A 1 110 ? -36.627 3.520 12.941 1.00 81.19 110 ALA A C 1
ATOM 874 O O . ALA A 1 110 ? -36.849 4.568 13.552 1.00 81.19 110 ALA A O 1
ATOM 875 N N . ALA A 1 111 ? -36.811 3.450 11.618 1.00 82.00 111 ALA A N 1
ATOM 876 C CA . ALA A 1 111 ? -37.194 4.609 10.805 1.00 82.00 111 ALA A CA 1
ATOM 877 C C . ALA A 1 111 ? -38.544 5.260 11.211 1.00 82.00 111 ALA A C 1
ATOM 879 O O . ALA A 1 111 ? -38.576 6.487 11.358 1.00 82.00 111 ALA A O 1
ATOM 880 N N . PRO A 1 112 ? -39.632 4.507 11.483 1.00 80.88 112 PRO A N 1
ATOM 881 C CA . PRO A 1 112 ? -40.895 5.062 11.976 1.00 80.88 112 PRO A CA 1
ATOM 882 C C . PRO A 1 112 ? -40.780 5.813 13.307 1.00 80.88 112 PRO A C 1
ATOM 884 O O . PRO A 1 112 ? -41.527 6.766 13.530 1.00 80.88 112 PRO A O 1
ATOM 887 N N . ILE A 1 113 ? -39.850 5.411 14.183 1.00 81.12 113 ILE A N 1
ATOM 888 C CA . ILE A 1 113 ? -39.587 6.093 15.460 1.00 81.12 113 ILE A CA 1
ATOM 889 C C . ILE A 1 113 ? -39.075 7.502 15.185 1.00 81.12 113 ILE A C 1
ATOM 891 O O . ILE A 1 113 ? -39.639 8.480 15.675 1.00 81.12 113 ILE A O 1
ATOM 895 N N . ASN A 1 114 ? -38.051 7.607 14.338 1.00 81.38 114 ASN A N 1
ATOM 896 C CA . ASN A 1 114 ? -37.475 8.890 13.962 1.00 81.38 114 ASN A CA 1
ATOM 897 C C . ASN A 1 114 ? -38.498 9.763 13.216 1.00 81.38 114 ASN A C 1
ATOM 899 O O . ASN A 1 114 ? -38.680 10.932 13.538 1.00 81.38 114 ASN A O 1
ATOM 903 N N . GLN A 1 115 ? -39.242 9.184 12.270 1.00 80.44 115 GLN A N 1
ATOM 904 C CA . GLN A 1 115 ? -40.232 9.924 11.488 1.00 80.44 115 GLN A CA 1
ATOM 905 C C . GLN A 1 115 ? -41.369 10.478 12.358 1.00 80.44 115 GLN A C 1
ATOM 907 O O . GLN A 1 115 ? -41.785 11.622 12.169 1.00 80.44 115 GLN A O 1
ATOM 912 N N . LYS A 1 116 ? -41.857 9.699 13.336 1.00 77.94 116 LYS A N 1
ATOM 913 C CA . LYS A 1 116 ? -42.882 10.166 14.279 1.00 77.94 116 LYS A CA 1
ATOM 914 C C . LYS A 1 116 ? -42.335 11.149 15.299 1.00 77.94 116 LYS A C 1
ATOM 916 O O . LYS A 1 116 ? -43.128 11.941 15.790 1.00 77.94 116 LYS A O 1
ATOM 921 N N . CYS A 1 117 ? -41.043 11.125 15.618 1.00 71.69 117 CYS A N 1
ATOM 922 C CA . CYS A 1 117 ? -40.395 12.044 16.562 1.00 71.69 117 CYS A CA 1
ATOM 923 C C . CYS A 1 117 ? -39.689 13.231 15.898 1.00 71.69 117 CYS A C 1
ATOM 925 O O . CYS A 1 117 ? -39.069 14.041 16.581 1.00 71.69 117 CYS A O 1
ATOM 927 N N . HIS A 1 118 ? -39.850 13.399 14.587 1.00 75.44 118 HIS A N 1
ATOM 928 C CA . HIS A 1 118 ? -39.255 14.509 13.864 1.00 75.44 118 HIS A CA 1
ATOM 929 C C . HIS A 1 118 ? -39.908 15.846 14.246 1.00 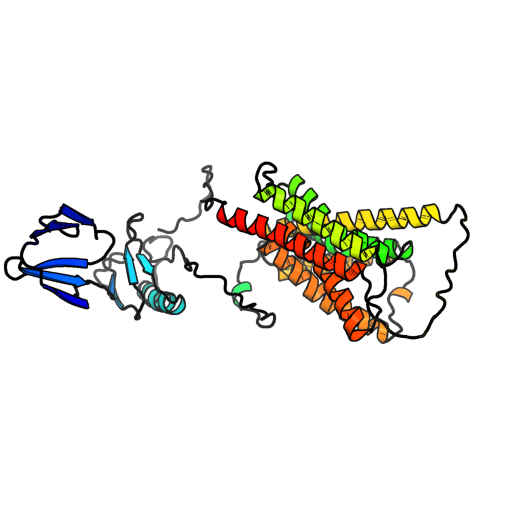75.44 118 HIS A C 1
ATOM 931 O O . HIS A 1 118 ? -41.117 16.042 14.085 1.00 75.44 118 HIS A O 1
ATOM 937 N N . VAL A 1 119 ? -39.100 16.775 14.755 1.00 70.69 119 VAL A N 1
ATOM 938 C CA . VAL A 1 119 ? -39.548 18.093 15.213 1.00 70.69 119 VAL A CA 1
ATOM 939 C C . VAL A 1 119 ? -39.649 19.037 14.015 1.00 70.69 119 VAL A C 1
ATOM 941 O O . VAL A 1 119 ? -38.650 19.325 13.363 1.00 70.69 119 VAL A O 1
ATOM 944 N N . LYS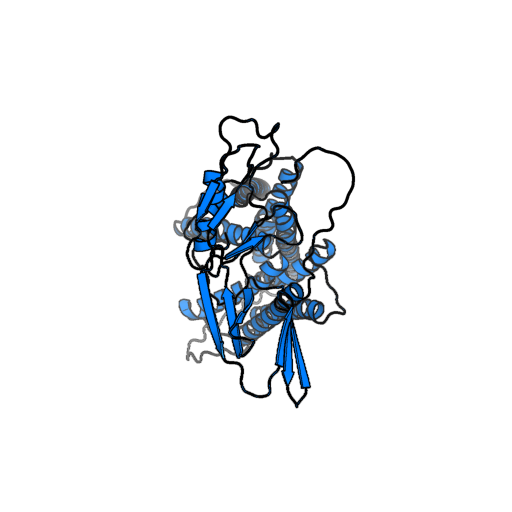 A 1 120 ? -40.854 19.535 13.719 1.00 64.75 120 LYS A N 1
ATOM 945 C CA . LYS A 1 120 ? -41.096 20.540 12.671 1.00 64.75 120 LYS A CA 1
ATOM 946 C C . LYS A 1 120 ? -41.359 21.902 13.318 1.00 64.75 120 LYS A C 1
ATOM 948 O O . LYS A 1 120 ? -42.034 21.967 14.342 1.00 64.75 120 LYS A O 1
ATOM 953 N N . ASN A 1 121 ? -40.857 22.980 12.714 1.00 65.38 121 ASN A N 1
ATOM 954 C CA . ASN A 1 121 ? -41.111 24.374 13.116 1.00 65.38 121 ASN A CA 1
ATOM 955 C C . ASN A 1 121 ? -40.637 24.772 14.534 1.00 65.38 121 ASN A C 1
ATOM 957 O O . ASN A 1 121 ? -41.211 25.676 15.138 1.00 65.38 121 ASN A O 1
ATOM 961 N N . LYS A 1 122 ? -39.589 24.133 15.072 1.00 65.94 122 LYS A N 1
ATOM 962 C CA . LYS A 1 122 ? -38.917 24.568 16.311 1.00 65.94 122 LYS A CA 1
ATOM 963 C C . LYS A 1 122 ? -37.407 24.657 16.101 1.00 65.94 122 LYS A C 1
ATOM 965 O O . LYS A 1 122 ? -36.837 23.854 15.366 1.00 65.94 122 LYS A O 1
ATOM 970 N N . ASP A 1 123 ? -36.772 25.630 16.752 1.00 61.97 123 ASP A N 1
ATOM 971 C CA . ASP A 1 123 ? -35.315 25.781 16.737 1.00 61.97 123 ASP A CA 1
ATOM 972 C C . ASP A 1 123 ? -34.666 24.759 17.680 1.00 61.97 123 ASP A C 1
ATOM 974 O O . ASP A 1 123 ? -34.799 24.842 18.905 1.00 61.97 123 ASP A O 1
ATOM 978 N N . ILE A 1 124 ? -33.942 23.806 17.093 1.00 61.56 124 ILE A N 1
ATOM 979 C CA . ILE A 1 124 ? -33.223 22.731 17.792 1.00 61.56 124 ILE A CA 1
ATOM 980 C C . ILE A 1 124 ? -32.125 23.242 18.738 1.00 61.56 124 ILE A C 1
ATOM 982 O O . ILE A 1 124 ? -31.642 22.490 19.575 1.00 61.56 124 ILE A O 1
ATOM 986 N N . ARG A 1 125 ? -31.717 24.517 18.641 1.00 56.72 125 ARG A N 1
ATOM 987 C CA . ARG A 1 125 ? -30.734 25.112 19.566 1.00 56.72 125 ARG A CA 1
ATOM 988 C C . ARG A 1 125 ? -31.354 25.585 20.882 1.00 56.72 125 ARG A C 1
ATOM 990 O O . ARG A 1 125 ? -30.624 25.795 21.843 1.00 56.72 125 ARG A O 1
ATOM 997 N N . LYS A 1 126 ? -32.680 25.769 20.926 1.00 56.09 126 LYS A N 1
ATOM 998 C CA . LYS A 1 126 ? -33.433 26.152 22.136 1.00 56.09 126 LYS A CA 1
ATOM 999 C C . LYS A 1 126 ? -34.137 24.972 22.806 1.00 56.09 126 LYS A C 1
ATOM 1001 O O . LYS A 1 126 ? -34.392 25.037 24.002 1.00 56.09 126 LYS A O 1
ATOM 1006 N N . PHE A 1 127 ? -34.451 23.917 22.054 1.00 52.50 127 PHE A N 1
ATOM 1007 C CA . PHE A 1 127 ? -35.132 22.720 22.548 1.00 52.50 127 PHE A CA 1
ATOM 1008 C C . PHE A 1 127 ? -34.214 21.506 22.377 1.00 52.50 127 PHE A C 1
ATOM 1010 O O . PHE A 1 127 ? -34.029 21.035 21.258 1.00 52.50 127 PHE A O 1
ATOM 1017 N N . LEU A 1 128 ? -33.633 21.031 23.484 1.00 55.25 128 LEU A N 1
ATOM 1018 C CA . LEU A 1 128 ? -32.705 19.891 23.507 1.00 55.25 128 LEU A CA 1
ATOM 1019 C C . LEU A 1 128 ? -33.416 18.527 23.418 1.00 55.25 128 LEU A C 1
ATOM 1021 O O . LEU A 1 128 ? -32.756 17.522 23.199 1.00 55.25 128 LEU A O 1
ATOM 1025 N N . ASP A 1 129 ? -34.746 18.479 23.530 1.00 55.66 129 ASP A N 1
ATOM 1026 C CA . ASP A 1 129 ? -35.487 17.214 23.549 1.00 55.66 129 ASP A CA 1
ATOM 1027 C C . ASP A 1 129 ? -35.745 16.695 22.118 1.00 55.66 129 ASP A C 1
ATOM 1029 O O . ASP A 1 129 ? -36.632 17.174 21.403 1.00 55.66 129 ASP A O 1
ATOM 1033 N N . GLY A 1 130 ? -34.986 15.683 21.695 1.00 61.19 130 GLY A N 1
ATOM 1034 C CA . GLY A 1 130 ? -35.171 14.964 20.431 1.00 61.19 130 GLY A CA 1
ATOM 1035 C C . GLY A 1 130 ? -34.817 13.482 20.568 1.00 61.19 130 GLY A C 1
ATOM 1036 O O . GLY A 1 130 ? -34.197 13.079 21.541 1.00 61.19 130 GLY A O 1
ATOM 1037 N N . ILE A 1 131 ? -35.235 12.643 19.612 1.00 64.62 131 ILE A N 1
ATOM 1038 C CA . ILE A 1 131 ? -34.779 11.243 19.550 1.00 64.62 131 ILE A CA 1
ATOM 1039 C C . ILE A 1 131 ? -33.706 11.142 18.478 1.00 64.62 131 ILE A C 1
ATOM 1041 O O . ILE A 1 131 ? -33.976 11.404 17.305 1.00 64.62 131 ILE A O 1
ATOM 1045 N N . TYR A 1 132 ? -32.511 10.724 18.883 1.00 65.56 132 TYR A N 1
ATOM 1046 C CA . TYR A 1 132 ? -31.343 10.629 18.017 1.00 65.56 132 TYR A CA 1
ATOM 1047 C C . TYR A 1 132 ? -30.766 9.215 18.017 1.00 65.56 132 TYR A C 1
ATOM 1049 O O . TYR A 1 132 ? -30.938 8.441 18.958 1.00 65.56 132 TYR A O 1
ATOM 1057 N N . VAL A 1 133 ? -30.079 8.867 16.930 1.00 68.69 133 VAL A N 1
ATOM 1058 C CA . VAL A 1 133 ? -29.380 7.584 16.817 1.00 68.69 133 VAL A CA 1
ATOM 1059 C C . VAL A 1 133 ? -28.003 7.738 17.455 1.00 68.69 133 VAL A C 1
ATOM 1061 O O . VAL A 1 133 ? -27.158 8.435 16.899 1.00 68.69 133 VAL A O 1
ATOM 1064 N N . SER A 1 134 ? -27.799 7.093 18.605 1.00 55.56 134 SER A N 1
ATOM 1065 C CA . SER A 1 134 ? -26.534 7.118 19.353 1.00 55.56 134 SER A CA 1
ATOM 1066 C C . SER A 1 134 ? -25.464 6.235 18.698 1.00 55.56 134 SER A C 1
ATOM 1068 O O . SER A 1 134 ? -24.379 6.702 18.357 1.00 55.56 134 SER A O 1
ATOM 1070 N N . GLU A 1 135 ? -25.790 4.967 18.428 1.00 63.66 135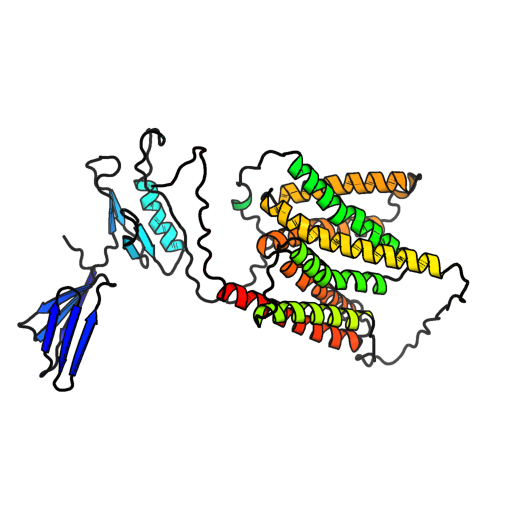 GLU A N 1
ATOM 1071 C CA . GLU A 1 135 ? -24.838 3.988 17.900 1.00 63.66 135 GLU A CA 1
ATOM 1072 C C . GLU A 1 135 ? -25.535 2.966 16.988 1.00 63.66 135 GLU A C 1
ATOM 1074 O O . GLU A 1 135 ? -26.718 2.665 17.147 1.00 63.66 135 GLU A O 1
ATOM 1079 N N . LYS A 1 136 ? -24.800 2.428 16.006 1.00 69.19 136 LYS A N 1
ATOM 1080 C CA . LYS A 1 136 ? -25.219 1.273 15.200 1.00 69.19 136 LYS A CA 1
ATOM 1081 C C . LYS A 1 136 ? -24.170 0.178 15.343 1.00 69.19 136 LYS A C 1
ATOM 1083 O O . LYS A 1 136 ? -23.050 0.353 14.868 1.00 69.19 136 LYS A O 1
ATOM 1088 N N . VAL A 1 137 ? -24.538 -0.947 15.950 1.00 54.31 137 VAL A N 1
ATOM 1089 C CA . VAL A 1 137 ? -23.639 -2.090 16.150 1.00 54.31 137 VAL A CA 1
ATOM 1090 C C . VAL A 1 137 ? -24.156 -3.273 15.339 1.00 54.31 137 VAL A C 1
ATOM 1092 O O . VAL A 1 137 ? -25.241 -3.779 15.599 1.00 54.31 137 VAL A O 1
ATOM 1095 N N . ALA A 1 138 ? -23.389 -3.716 14.343 1.00 49.53 138 ALA A N 1
ATOM 1096 C CA . ALA A 1 138 ? -23.652 -4.980 13.659 1.00 49.53 138 ALA A CA 1
ATOM 1097 C C . ALA A 1 138 ? -22.950 -6.106 14.434 1.00 49.53 138 ALA A C 1
ATOM 1099 O O . ALA A 1 138 ? -21.724 -6.094 14.574 1.00 49.53 138 ALA A O 1
ATOM 1100 N N . GLY A 1 139 ? -23.722 -7.050 14.975 1.00 42.94 139 GLY A N 1
ATOM 1101 C CA . GLY A 1 139 ? -23.195 -8.206 15.699 1.00 42.94 139 GLY A CA 1
ATOM 1102 C C . GLY A 1 139 ? -22.312 -9.079 14.804 1.00 42.94 139 GLY A C 1
ATOM 1103 O O . GLY A 1 139 ? -22.690 -9.441 13.694 1.00 42.94 139 GLY A O 1
ATOM 1104 N N . GLN A 1 140 ? -21.117 -9.410 15.291 1.00 37.94 140 GLN A N 1
ATOM 1105 C CA . GLN A 1 140 ? -20.187 -10.324 14.636 1.00 37.94 140 GLN A CA 1
ATOM 1106 C C . GLN A 1 140 ? -20.753 -11.751 14.613 1.00 37.94 140 GLN A C 1
ATOM 1108 O O . GLN A 1 140 ? -20.777 -12.419 15.643 1.00 37.94 140 GLN A O 1
ATOM 1113 N N . VAL A 1 141 ? -21.120 -12.252 13.432 1.00 32.84 141 VAL A N 1
ATOM 1114 C CA . VAL A 1 141 ? -21.249 -13.692 13.165 1.00 32.84 141 VAL A CA 1
ATOM 1115 C C . VAL A 1 141 ? -20.452 -14.007 11.898 1.00 32.84 141 VAL A C 1
ATOM 1117 O O . VAL A 1 141 ? -20.821 -13.589 10.810 1.00 32.84 141 VAL A O 1
ATOM 1120 N N . THR A 1 142 ? -19.319 -14.695 12.100 1.00 25.52 142 THR A N 1
ATOM 1121 C CA . THR A 1 142 ? -18.411 -15.363 11.136 1.00 25.52 142 THR A CA 1
ATOM 1122 C C . THR A 1 142 ? -18.015 -14.620 9.846 1.00 25.52 142 THR A C 1
ATOM 1124 O O . THR A 1 142 ? -18.860 -14.383 8.986 1.00 25.52 142 THR A O 1
ATOM 1127 N N . PRO A 1 143 ? -16.710 -14.379 9.594 1.00 32.91 143 PRO A N 1
ATOM 1128 C CA . PRO A 1 143 ? -16.246 -13.945 8.286 1.00 32.91 143 PRO A CA 1
ATOM 1129 C C . PRO A 1 143 ? -16.197 -15.160 7.350 1.00 32.91 143 PRO A C 1
ATOM 1131 O O . PRO A 1 143 ? -15.128 -15.706 7.082 1.00 32.91 143 PRO A O 1
ATOM 1134 N N . ASN A 1 144 ? -17.352 -15.588 6.842 1.00 26.55 144 ASN A N 1
ATOM 1135 C CA . ASN A 1 144 ? -17.367 -16.300 5.573 1.00 26.55 144 ASN A CA 1
ATOM 1136 C C . ASN A 1 144 ? -17.168 -15.259 4.477 1.00 26.55 144 ASN A C 1
ATOM 1138 O O . ASN A 1 144 ? -18.066 -14.517 4.102 1.00 26.55 144 ASN A O 1
ATOM 1142 N N . LEU A 1 145 ? -15.902 -15.159 4.085 1.00 42.50 145 LEU A N 1
ATOM 1143 C CA . LEU A 1 145 ? -15.430 -15.085 2.713 1.00 42.50 145 LEU A CA 1
ATOM 1144 C C . LEU A 1 145 ? -16.542 -15.029 1.642 1.00 42.50 145 LEU A C 1
ATOM 1146 O O . LEU A 1 145 ? -16.801 -16.008 0.956 1.00 42.50 145 LEU A O 1
ATOM 1150 N N . GLN A 1 146 ? -17.127 -13.855 1.436 1.00 27.70 146 GLN A N 1
ATOM 1151 C CA . GLN A 1 146 ? -17.556 -13.444 0.110 1.00 27.70 146 GLN A CA 1
ATOM 1152 C C . GLN A 1 146 ? -16.779 -12.169 -0.182 1.00 27.70 146 GLN A C 1
ATOM 1154 O O . GLN A 1 146 ? -16.968 -11.121 0.436 1.00 27.70 146 GLN A O 1
ATOM 1159 N N . ALA A 1 147 ? -15.791 -12.315 -1.055 1.00 35.97 147 ALA A N 1
ATOM 1160 C CA . ALA A 1 147 ? -15.150 -11.191 -1.685 1.00 35.97 147 ALA A CA 1
ATOM 1161 C C . ALA A 1 147 ? -16.234 -10.405 -2.426 1.00 35.97 147 ALA A C 1
ATOM 1163 O O . ALA A 1 147 ? -16.666 -10.815 -3.501 1.00 35.97 147 ALA A O 1
ATOM 1164 N N . ASP A 1 148 ? -16.636 -9.260 -1.879 1.00 26.53 148 ASP A N 1
ATOM 1165 C CA . ASP A 1 148 ? -17.254 -8.204 -2.673 1.00 26.53 148 ASP A CA 1
ATOM 1166 C C . ASP A 1 148 ? -16.166 -7.587 -3.561 1.00 26.53 148 ASP A C 1
ATOM 1168 O O . ASP A 1 148 ? -15.698 -6.462 -3.382 1.00 26.53 148 ASP A O 1
ATOM 1172 N N . CYS A 1 149 ? -15.759 -8.371 -4.559 1.00 29.84 149 CYS A N 1
ATOM 1173 C CA . CYS A 1 149 ? -15.195 -7.902 -5.811 1.00 29.84 149 CYS A CA 1
ATOM 1174 C C . CYS A 1 149 ? -16.316 -7.250 -6.635 1.00 29.84 149 CYS A C 1
ATOM 1176 O O . CYS A 1 149 ? -16.603 -7.664 -7.750 1.00 29.84 149 CYS A O 1
ATOM 1178 N N . HIS A 1 150 ? -16.946 -6.204 -6.101 1.00 29.67 150 HIS A N 1
ATOM 1179 C CA . HIS A 1 150 ? -17.720 -5.262 -6.900 1.00 29.67 150 HIS A CA 1
ATOM 1180 C C . HIS A 1 150 ? -16.983 -3.926 -6.912 1.00 29.67 150 HIS A C 1
ATOM 1182 O O . HIS A 1 150 ? -17.354 -2.947 -6.276 1.00 29.67 150 HIS A O 1
ATOM 1188 N N . PHE A 1 151 ? -15.923 -3.890 -7.721 1.00 38.25 151 PHE A N 1
ATOM 1189 C CA . PHE A 1 151 ? -15.225 -2.673 -8.143 1.00 38.25 151 PHE A CA 1
ATOM 1190 C C . PHE A 1 151 ? -16.048 -1.822 -9.142 1.00 38.25 151 PHE A C 1
ATOM 1192 O O . PHE A 1 151 ? -15.496 -0.961 -9.821 1.00 38.25 151 PHE A O 1
ATOM 1199 N N . GLY A 1 152 ? -17.361 -2.061 -9.257 1.00 35.62 152 GLY A N 1
ATOM 1200 C CA . GLY A 1 152 ? -18.206 -1.550 -10.344 1.00 35.62 152 GLY A CA 1
ATOM 1201 C C . GLY A 1 152 ? -19.369 -0.645 -9.940 1.00 35.62 152 GLY A C 1
ATOM 1202 O O . GLY A 1 152 ? -20.036 -0.114 -10.819 1.00 35.62 152 GLY A O 1
ATOM 1203 N N . THR A 1 153 ? -19.628 -0.415 -8.655 1.00 30.33 153 THR A N 1
ATOM 1204 C CA . THR A 1 153 ? -20.689 0.514 -8.245 1.00 30.33 153 THR A CA 1
ATOM 1205 C C . THR A 1 153 ? -20.137 1.511 -7.249 1.00 30.33 153 THR A C 1
ATOM 1207 O O . THR A 1 153 ? -19.898 1.188 -6.086 1.00 30.33 153 THR A O 1
ATOM 1210 N N . CYS A 1 154 ? -19.936 2.743 -7.720 1.00 36.31 154 CYS A N 1
ATOM 1211 C CA . CYS A 1 154 ? -19.837 3.922 -6.874 1.00 36.31 154 CYS A CA 1
ATOM 1212 C C . CYS A 1 154 ? -21.047 3.950 -5.933 1.00 36.31 154 CYS A C 1
ATOM 1214 O O . CYS A 1 154 ? -22.105 4.458 -6.295 1.00 36.31 154 CYS A O 1
ATOM 1216 N N . SER A 1 155 ? -20.904 3.405 -4.725 1.00 29.00 155 SER A N 1
ATOM 1217 C CA . SER A 1 155 ? -21.862 3.644 -3.652 1.00 29.00 155 SER A CA 1
ATOM 1218 C C . SER A 1 155 ? -21.947 5.162 -3.429 1.00 29.00 155 SER A C 1
ATOM 1220 O O . SER A 1 155 ? -20.922 5.779 -3.112 1.00 29.00 155 SER A O 1
ATOM 1222 N N . PRO A 1 156 ? -23.131 5.794 -3.565 1.00 36.00 156 PRO A N 1
ATOM 1223 C CA . PRO A 1 156 ? -23.286 7.253 -3.472 1.00 36.00 156 PRO A CA 1
ATOM 1224 C C . PRO A 1 156 ? -22.933 7.841 -2.095 1.00 36.00 156 PRO A C 1
ATOM 1226 O O . PRO A 1 156 ? -22.863 9.055 -1.927 1.00 36.00 156 PRO A O 1
ATOM 1229 N N . SER A 1 157 ? -22.681 6.997 -1.093 1.00 31.62 157 SER A N 1
ATOM 1230 C CA . SER A 1 157 ? -22.406 7.387 0.292 1.00 31.62 157 SER A CA 1
ATOM 1231 C C . SER A 1 157 ? -21.011 7.984 0.531 1.00 31.62 157 SER A C 1
ATOM 1233 O O . SER A 1 157 ? -20.757 8.507 1.616 1.00 31.62 157 SER A O 1
ATOM 1235 N N . LEU A 1 158 ? -20.104 7.960 -0.456 1.00 38.69 158 LEU A N 1
ATOM 1236 C CA . LEU A 1 158 ? -18.741 8.504 -0.318 1.00 38.69 158 LEU A CA 1
ATOM 1237 C C . LEU A 1 158 ? -18.614 9.984 -0.731 1.00 38.69 158 LEU A C 1
ATOM 1239 O O . LEU A 1 158 ? -17.580 10.602 -0.479 1.00 38.69 158 LEU A O 1
ATOM 1243 N N . PHE A 1 159 ? -19.661 10.580 -1.314 1.00 34.44 159 PHE A N 1
ATOM 1244 C CA . PHE A 1 159 ? -19.642 11.971 -1.791 1.00 34.44 159 PHE A CA 1
ATOM 1245 C C . PHE A 1 159 ? -19.915 13.028 -0.708 1.00 34.44 159 PHE A C 1
ATOM 1247 O O . PHE A 1 159 ? -19.763 14.220 -0.972 1.00 34.44 159 PHE A O 1
ATOM 1254 N N . GLN A 1 160 ? -20.276 12.622 0.515 1.00 31.89 160 GLN A N 1
ATOM 1255 C CA . GLN A 1 160 ? -20.830 13.538 1.519 1.00 31.89 160 GLN A CA 1
ATOM 1256 C C . GLN A 1 160 ? -20.068 13.548 2.852 1.00 31.89 160 GLN A C 1
ATOM 1258 O O . GLN A 1 160 ? -20.659 13.600 3.926 1.00 31.89 160 GLN A O 1
ATOM 1263 N N . LYS A 1 161 ? -18.729 13.555 2.800 1.00 43.31 161 LYS A N 1
ATOM 1264 C CA . LYS A 1 161 ? -17.930 14.176 3.867 1.00 43.31 161 LYS A CA 1
ATOM 1265 C C . LYS A 1 161 ? -17.463 15.536 3.373 1.00 43.31 161 LYS A C 1
ATOM 1267 O O . LYS A 1 161 ? -16.684 15.626 2.427 1.00 43.31 161 LYS A O 1
ATOM 1272 N N . THR A 1 162 ? -17.988 16.580 4.003 1.00 47.38 162 THR A N 1
ATOM 1273 C CA . THR A 1 162 ? -17.633 17.992 3.841 1.00 47.38 162 THR A CA 1
ATOM 1274 C C . THR A 1 162 ? -16.127 18.122 3.605 1.00 47.38 162 THR A C 1
ATOM 1276 O O . THR A 1 162 ? -15.336 17.740 4.469 1.00 47.38 162 THR A O 1
ATOM 1279 N N . ARG A 1 163 ? -15.716 18.583 2.413 1.00 58.31 163 ARG A N 1
ATOM 1280 C CA . ARG A 1 163 ? -14.291 18.709 2.070 1.00 58.31 163 ARG A CA 1
ATOM 1281 C C . ARG A 1 163 ? -13.637 19.662 3.080 1.00 58.31 163 ARG A C 1
ATOM 1283 O O . ARG A 1 163 ? -14.075 20.812 3.162 1.00 58.31 163 ARG A O 1
ATOM 1290 N N . PRO A 1 164 ? -12.617 19.234 3.843 1.00 63.84 164 PRO A N 1
ATOM 1291 C CA . PRO A 1 164 ? -11.898 20.158 4.708 1.00 63.84 164 PRO A CA 1
ATOM 1292 C C . PRO A 1 164 ? -11.211 21.221 3.843 1.00 63.84 164 PRO A C 1
ATOM 1294 O O . PRO A 1 164 ? -10.741 20.929 2.737 1.00 63.84 164 PRO A O 1
ATOM 1297 N N . LYS A 1 165 ? -11.184 22.467 4.331 1.00 72.31 165 LYS A N 1
ATOM 1298 C CA . LYS A 1 165 ? -10.524 23.580 3.635 1.00 72.31 165 LYS A CA 1
ATOM 1299 C C . LYS A 1 165 ? -9.049 23.234 3.402 1.00 72.31 165 LYS A C 1
ATOM 1301 O O . LYS A 1 165 ? -8.399 22.639 4.261 1.00 72.31 165 LYS A O 1
ATOM 1306 N N . MET A 1 166 ? -8.533 23.578 2.224 1.00 76.38 166 MET A N 1
ATOM 1307 C CA . MET A 1 166 ? -7.158 23.265 1.840 1.00 76.38 166 MET A CA 1
ATOM 1308 C C . MET A 1 166 ? -6.182 24.168 2.604 1.00 76.38 166 MET A C 1
ATOM 1310 O O . MET A 1 166 ? -5.948 25.309 2.222 1.00 76.38 166 MET A O 1
ATOM 1314 N N . THR A 1 167 ? -5.630 23.662 3.706 1.00 87.38 167 THR A N 1
ATOM 1315 C CA . THR A 1 167 ? -4.577 24.346 4.473 1.00 87.38 167 THR A CA 1
ATOM 1316 C C . THR A 1 167 ? -3.211 24.118 3.821 1.00 87.38 167 THR A C 1
ATOM 1318 O O . THR A 1 167 ? -2.948 23.028 3.309 1.00 87.38 167 THR A O 1
ATOM 1321 N N . ALA A 1 168 ? -2.297 25.091 3.921 1.00 87.81 168 ALA A N 1
ATOM 1322 C CA . ALA A 1 168 ? -0.918 24.976 3.424 1.00 87.81 168 ALA A CA 1
ATOM 1323 C C . ALA A 1 168 ? -0.205 23.700 3.916 1.00 87.81 168 ALA A C 1
ATOM 1325 O O . ALA A 1 168 ? 0.495 23.037 3.157 1.00 87.81 168 ALA A O 1
ATOM 1326 N N . GLN A 1 169 ? -0.461 23.278 5.158 1.00 88.25 169 GLN A N 1
ATOM 1327 C CA . GLN A 1 169 ? 0.078 22.030 5.698 1.00 88.25 169 GLN A CA 1
ATOM 1328 C C . GLN A 1 169 ? -0.363 20.790 4.896 1.00 88.25 169 GLN A C 1
ATOM 1330 O O . GLN A 1 169 ? 0.447 19.900 4.652 1.00 88.25 169 GLN A O 1
ATOM 1335 N N . ILE A 1 170 ? -1.632 20.712 4.478 1.00 88.31 170 ILE A N 1
ATOM 1336 C CA . ILE A 1 170 ? -2.158 19.589 3.680 1.00 88.31 170 ILE A CA 1
ATOM 1337 C C . ILE A 1 170 ? -1.527 19.607 2.288 1.00 88.31 170 ILE A C 1
ATOM 1339 O O . ILE A 1 170 ? -1.144 18.557 1.779 1.00 88.31 170 ILE A O 1
ATOM 1343 N N . PHE A 1 171 ? -1.360 20.797 1.710 1.00 90.75 171 PHE A N 1
ATOM 1344 C CA . PHE A 1 171 ? -0.677 20.966 0.432 1.00 90.75 171 PHE A CA 1
ATOM 1345 C C . PHE A 1 171 ? 0.770 20.456 0.482 1.00 90.75 171 PHE A C 1
ATOM 1347 O O . PHE A 1 171 ? 1.181 19.707 -0.398 1.00 90.75 171 PHE A O 1
ATOM 1354 N N . VAL A 1 172 ? 1.512 20.751 1.556 1.00 91.94 172 VAL A N 1
ATOM 1355 C CA . VAL A 1 172 ? 2.869 20.216 1.764 1.00 91.94 172 VAL A CA 1
ATOM 1356 C C . VAL A 1 172 ? 2.866 18.683 1.832 1.00 91.94 172 VAL A C 1
ATOM 1358 O O . VAL A 1 172 ? 3.694 18.042 1.187 1.00 91.94 172 VAL A O 1
ATOM 1361 N N . TYR A 1 173 ? 1.911 18.063 2.537 1.00 91.06 173 TYR A N 1
ATOM 1362 C CA . TYR A 1 173 ? 1.782 16.597 2.535 1.00 91.06 173 TYR A CA 1
ATOM 1363 C C . TYR A 1 173 ? 1.471 16.029 1.144 1.00 91.06 173 TYR A C 1
ATOM 1365 O O . TYR A 1 173 ? 2.015 14.987 0.789 1.00 91.06 173 TYR A O 1
ATOM 1373 N N . LEU A 1 174 ? 0.622 16.694 0.354 1.00 93.12 174 LEU A N 1
ATOM 1374 C CA . LEU A 1 174 ? 0.315 16.293 -1.025 1.00 93.12 174 LEU A CA 1
ATOM 1375 C C . LEU A 1 174 ? 1.542 16.421 -1.939 1.00 93.12 174 LEU A C 1
ATOM 1377 O O . LEU A 1 174 ? 1.794 15.536 -2.757 1.00 93.12 174 LEU A O 1
ATOM 1381 N N . PHE A 1 175 ? 2.337 17.477 -1.765 1.00 94.56 175 PHE A N 1
ATOM 1382 C CA . PHE A 1 175 ? 3.574 17.694 -2.511 1.00 94.56 175 PHE A CA 1
ATOM 1383 C C . PHE A 1 175 ? 4.623 16.615 -2.214 1.00 94.56 175 PHE A C 1
ATOM 1385 O O . PHE A 1 175 ? 5.162 16.010 -3.136 1.00 94.56 175 PHE A O 1
ATOM 1392 N N . PHE A 1 176 ? 4.873 16.300 -0.940 1.00 93.75 176 PHE A N 1
ATOM 1393 C CA . PHE A 1 176 ? 5.804 15.222 -0.589 1.00 93.75 176 PHE A CA 1
ATOM 1394 C C . PHE A 1 176 ? 5.259 13.832 -0.943 1.00 93.75 176 PHE A C 1
ATOM 1396 O O . PHE A 1 176 ? 6.031 12.961 -1.337 1.00 93.75 176 PHE A O 1
ATOM 1403 N N . SER A 1 177 ? 3.942 13.613 -0.852 1.00 93.19 177 SER A N 1
ATOM 1404 C CA . SER A 1 177 ? 3.323 12.350 -1.279 1.00 93.19 177 SER A CA 1
ATOM 1405 C C . SER A 1 177 ? 3.452 12.139 -2.793 1.00 93.19 177 SER A C 1
ATOM 1407 O O . SER A 1 177 ? 3.803 11.046 -3.221 1.00 93.19 177 SER A O 1
ATOM 1409 N N . SER A 1 178 ? 3.253 13.178 -3.611 1.00 94.38 178 SER A N 1
ATOM 1410 C CA . SER A 1 178 ? 3.484 13.105 -5.067 1.00 94.38 178 SER A CA 1
ATOM 1411 C C . SER A 1 178 ? 4.954 12.911 -5.427 1.00 94.38 178 SER A C 1
ATOM 1413 O O . SER A 1 178 ? 5.259 12.070 -6.277 1.00 94.38 178 SER A O 1
ATOM 1415 N N . LEU A 1 179 ? 5.860 13.587 -4.713 1.00 93.75 179 LEU A N 1
ATOM 1416 C CA . LEU A 1 179 ? 7.297 13.441 -4.916 1.00 93.75 179 LEU A CA 1
ATOM 1417 C C . LEU A 1 179 ? 7.747 12.001 -4.640 1.00 93.75 179 LEU A C 1
ATOM 1419 O O . LEU A 1 179 ? 8.322 11.365 -5.516 1.00 93.75 179 LEU A O 1
ATOM 1423 N N . PHE A 1 180 ? 7.452 11.462 -3.454 1.00 93.38 180 PHE A N 1
ATOM 1424 C CA . PHE A 1 180 ? 7.882 10.114 -3.066 1.00 93.38 180 PHE A CA 1
ATOM 1425 C C . PHE A 1 180 ? 7.064 8.992 -3.710 1.00 93.38 180 PHE A C 1
ATOM 1427 O O . PHE A 1 180 ? 7.578 7.895 -3.893 1.00 93.38 180 PHE A O 1
ATOM 1434 N N . GLY A 1 181 ? 5.794 9.222 -4.032 1.00 87.44 181 GLY A N 1
ATOM 1435 C CA . GLY A 1 181 ? 4.912 8.189 -4.571 1.00 87.44 181 GLY A CA 1
ATOM 1436 C C . GLY A 1 181 ? 5.043 8.003 -6.075 1.00 87.44 181 GLY A C 1
ATOM 1437 O O . GLY A 1 181 ? 5.030 6.880 -6.555 1.00 87.44 181 GLY A O 1
ATOM 1438 N N . ALA A 1 182 ? 5.188 9.085 -6.830 1.00 87.31 182 ALA A N 1
ATOM 1439 C CA . ALA A 1 182 ? 5.166 9.009 -8.283 1.00 87.31 182 ALA A CA 1
ATOM 1440 C C . ALA A 1 182 ? 6.466 9.550 -8.877 1.00 87.31 182 ALA A C 1
ATOM 1442 O O . ALA A 1 182 ? 7.261 8.776 -9.399 1.00 87.31 182 ALA A O 1
ATOM 1443 N N . SER A 1 183 ? 6.746 10.847 -8.734 1.00 91.56 183 SER A N 1
ATOM 1444 C CA . SER A 1 183 ? 7.808 11.495 -9.513 1.00 91.56 183 SER A CA 1
ATOM 1445 C C . SER A 1 183 ? 9.215 10.958 -9.211 1.00 91.56 183 SER A C 1
ATOM 1447 O O . SER A 1 183 ? 9.886 10.443 -10.104 1.00 91.56 183 SER A O 1
ATOM 1449 N N . LEU A 1 184 ? 9.684 11.077 -7.965 1.00 92.19 184 LEU A N 1
ATOM 1450 C CA . LEU A 1 184 ? 11.059 10.730 -7.591 1.00 92.19 184 LEU A CA 1
ATOM 1451 C C . LEU A 1 184 ? 11.290 9.221 -7.661 1.00 92.19 184 LEU A C 1
ATOM 1453 O O . LEU A 1 184 ? 12.299 8.778 -8.200 1.00 92.19 184 LEU A O 1
ATOM 1457 N N . THR A 1 185 ? 10.344 8.433 -7.148 1.00 91.25 185 THR A N 1
ATOM 1458 C CA . THR A 1 185 ? 10.447 6.968 -7.148 1.00 91.25 185 THR A CA 1
ATOM 1459 C C . THR A 1 185 ? 10.492 6.414 -8.563 1.00 91.25 185 THR A C 1
ATOM 1461 O O . THR A 1 185 ? 11.361 5.599 -8.860 1.00 91.25 185 THR A O 1
ATOM 1464 N N . GLN A 1 186 ? 9.607 6.869 -9.452 1.00 90.94 186 GLN A N 1
ATOM 1465 C CA . GLN A 1 186 ? 9.564 6.362 -10.820 1.00 90.94 186 GLN A CA 1
ATOM 1466 C C . GLN A 1 186 ? 10.805 6.782 -11.615 1.00 90.94 186 GLN A C 1
ATOM 1468 O O . GLN A 1 186 ? 11.377 5.955 -12.321 1.00 90.94 186 GLN A O 1
ATOM 1473 N N . TYR A 1 187 ? 11.290 8.016 -11.430 1.00 92.25 187 TYR A N 1
ATOM 1474 C CA . TYR A 1 187 ? 12.552 8.463 -12.024 1.00 92.25 187 TYR A CA 1
ATOM 1475 C C . TYR A 1 187 ? 13.752 7.632 -11.549 1.00 92.25 187 TYR A C 1
ATOM 1477 O O . TYR A 1 187 ? 14.494 7.098 -12.370 1.00 92.25 187 TYR A O 1
ATOM 1485 N N . LEU A 1 188 ? 13.923 7.469 -10.231 1.00 92.94 188 LEU A N 1
ATOM 1486 C CA . LEU A 1 188 ? 15.023 6.687 -9.658 1.00 92.94 188 LEU A CA 1
ATOM 1487 C C . LEU A 1 188 ? 14.959 5.212 -10.068 1.00 92.94 188 LEU A C 1
ATOM 1489 O O . LEU A 1 188 ? 15.998 4.590 -10.283 1.00 92.94 188 LEU A O 1
ATOM 1493 N N . PHE A 1 189 ? 13.754 4.660 -10.211 1.00 91.56 189 PHE A N 1
ATOM 1494 C CA . PHE A 1 189 ? 13.553 3.294 -10.677 1.00 91.56 189 PHE A CA 1
ATOM 1495 C C . PHE A 1 189 ? 13.986 3.120 -12.140 1.00 91.56 189 PHE A C 1
ATOM 1497 O O . PHE A 1 189 ? 14.742 2.197 -12.442 1.00 91.56 189 PHE A O 1
ATOM 1504 N N . PHE A 1 190 ? 13.580 4.024 -13.039 1.00 90.44 190 PHE A N 1
ATOM 1505 C CA . PHE A 1 190 ? 14.006 3.983 -14.443 1.00 90.44 190 PHE A CA 1
ATOM 1506 C C . PHE A 1 190 ? 15.503 4.251 -14.614 1.00 90.44 190 PHE A C 1
ATOM 1508 O O . PHE A 1 190 ? 16.163 3.519 -15.349 1.00 90.44 190 PHE A O 1
ATOM 1515 N N . LEU A 1 191 ? 16.058 5.225 -13.888 1.00 90.06 191 LEU A N 1
ATOM 1516 C CA . LEU A 1 191 ? 17.498 5.489 -13.864 1.00 90.06 191 LEU A CA 1
ATOM 1517 C C . LEU A 1 191 ? 18.273 4.257 -13.375 1.00 90.06 191 LEU A C 1
ATOM 1519 O O . LEU A 1 191 ? 19.282 3.868 -13.957 1.00 90.06 191 LEU A O 1
ATOM 1523 N N . GLY A 1 192 ? 17.766 3.602 -12.330 1.00 89.12 192 GLY A N 1
ATOM 1524 C CA . GLY A 1 192 ? 18.301 2.349 -11.816 1.00 89.12 192 GLY A CA 1
ATOM 1525 C C . GLY A 1 192 ? 18.301 1.238 -12.863 1.00 89.12 192 GLY A C 1
ATOM 1526 O O . GLY A 1 192 ? 19.331 0.601 -13.078 1.00 89.12 192 GLY A O 1
ATOM 1527 N N . MET A 1 193 ? 17.177 1.033 -13.554 1.00 87.00 193 MET A N 1
ATOM 1528 C CA . MET A 1 193 ? 17.059 0.037 -14.627 1.00 87.00 193 MET A CA 1
ATOM 1529 C C . MET A 1 193 ? 17.938 0.346 -15.841 1.00 87.00 193 MET A C 1
ATOM 1531 O O . MET A 1 193 ? 18.379 -0.586 -16.497 1.00 87.00 193 MET A O 1
ATOM 1535 N N . GLN A 1 194 ? 18.230 1.615 -16.132 1.00 87.69 194 GLN A N 1
ATOM 1536 C CA . GLN A 1 194 ? 19.115 1.987 -17.240 1.00 87.69 194 GLN A CA 1
ATOM 1537 C C . GLN A 1 194 ? 20.563 1.522 -17.013 1.00 87.69 194 GLN A C 1
ATOM 1539 O O . GLN A 1 194 ? 21.256 1.161 -17.961 1.00 87.69 194 GLN A O 1
ATOM 1544 N N . TYR A 1 195 ? 21.021 1.524 -15.758 1.00 84.38 195 TYR A N 1
ATOM 1545 C CA . TYR A 1 195 ? 22.376 1.102 -15.383 1.00 84.38 195 TYR A CA 1
ATOM 1546 C C . TYR A 1 195 ? 22.457 -0.334 -14.846 1.00 84.38 195 TYR A C 1
ATOM 1548 O O . TYR A 1 195 ? 23.552 -0.832 -14.580 1.00 84.38 195 TYR A O 1
ATOM 1556 N N . THR A 1 196 ? 21.317 -0.998 -14.653 1.00 87.81 196 THR A N 1
ATOM 1557 C CA . THR A 1 196 ? 21.227 -2.361 -14.107 1.00 87.81 196 THR A CA 1
ATOM 1558 C C . THR A 1 196 ? 20.243 -3.203 -14.929 1.00 87.81 196 THR A C 1
ATOM 1560 O O . THR A 1 196 ? 20.050 -2.948 -16.111 1.00 87.81 196 THR A O 1
ATOM 1563 N N . SER A 1 197 ? 19.654 -4.254 -14.353 1.00 83.75 197 SER A N 1
ATOM 1564 C CA . SER A 1 197 ? 18.656 -5.090 -15.025 1.00 83.75 197 SER A CA 1
ATOM 1565 C C . SER A 1 197 ? 17.287 -4.949 -14.365 1.00 83.75 197 SER A C 1
ATOM 1567 O O . SER A 1 197 ? 17.184 -4.661 -13.171 1.00 83.75 197 SER A O 1
ATOM 1569 N N . ALA A 1 198 ? 16.218 -5.220 -15.118 1.00 81.81 198 ALA A N 1
ATOM 1570 C CA . ALA A 1 198 ? 14.857 -5.237 -14.579 1.00 81.81 198 ALA A CA 1
ATOM 1571 C C . ALA A 1 198 ? 14.720 -6.217 -13.397 1.00 81.81 198 ALA A C 1
ATOM 1573 O O . ALA A 1 198 ? 14.096 -5.896 -12.390 1.00 81.81 198 ALA A O 1
ATOM 1574 N N . THR A 1 199 ? 15.375 -7.382 -13.471 1.00 79.75 199 THR A N 1
ATOM 1575 C CA . THR A 1 199 ? 15.407 -8.374 -12.384 1.00 79.75 199 THR A CA 1
ATOM 1576 C C . THR A 1 199 ? 16.061 -7.812 -11.122 1.00 79.75 199 THR A C 1
ATOM 1578 O O . THR A 1 199 ? 15.540 -7.993 -10.023 1.00 79.75 199 THR A O 1
ATOM 1581 N N . PHE A 1 200 ? 17.169 -7.083 -11.273 1.00 81.81 200 PHE A N 1
ATOM 1582 C CA . PHE A 1 200 ? 17.846 -6.437 -10.152 1.00 81.81 200 PHE A CA 1
ATOM 1583 C C . PHE A 1 200 ? 16.973 -5.339 -9.532 1.00 81.81 200 PHE A C 1
ATOM 1585 O O . PHE A 1 200 ? 16.801 -5.312 -8.318 1.00 81.81 200 PHE A O 1
ATOM 1592 N N . ALA A 1 201 ? 16.326 -4.501 -10.346 1.00 86.44 201 ALA A N 1
ATOM 1593 C CA . ALA A 1 201 ? 15.393 -3.476 -9.876 1.00 86.44 201 ALA A CA 1
ATOM 1594 C C . ALA A 1 201 ? 14.170 -4.061 -9.141 1.00 86.44 201 ALA A C 1
ATOM 1596 O O . ALA A 1 201 ? 13.751 -3.544 -8.102 1.00 86.44 201 ALA A O 1
ATOM 1597 N N . CYS A 1 202 ? 13.632 -5.185 -9.620 1.00 81.69 202 CYS A N 1
ATOM 1598 C CA . CYS A 1 202 ? 12.555 -5.913 -8.952 1.00 81.69 202 CYS A CA 1
ATOM 1599 C C . CYS A 1 202 ? 12.944 -6.409 -7.549 1.00 81.69 202 CYS A C 1
ATOM 1601 O O . CYS A 1 202 ? 12.112 -6.361 -6.642 1.00 81.69 202 CYS A O 1
ATOM 1603 N N . ALA A 1 203 ? 14.197 -6.825 -7.334 1.00 83.56 203 ALA A N 1
ATOM 1604 C CA . ALA A 1 203 ? 14.667 -7.217 -6.005 1.00 83.56 203 ALA A CA 1
ATOM 1605 C C . ALA A 1 203 ? 14.552 -6.077 -4.985 1.00 83.56 203 ALA A C 1
ATOM 1607 O O . ALA A 1 203 ? 14.176 -6.302 -3.837 1.00 83.56 203 ALA A O 1
ATOM 1608 N N . PHE A 1 204 ? 14.817 -4.842 -5.405 1.00 86.75 204 PHE A N 1
ATOM 1609 C CA . PHE A 1 204 ? 14.692 -3.672 -4.541 1.00 86.75 204 PHE A CA 1
ATOM 1610 C C . PHE A 1 204 ? 13.233 -3.361 -4.200 1.00 86.75 204 PHE A C 1
ATOM 1612 O O . PHE A 1 204 ? 12.915 -3.148 -3.028 1.00 86.75 204 PHE A O 1
ATOM 1619 N N . LEU A 1 205 ? 12.311 -3.474 -5.163 1.00 84.69 205 LEU A N 1
ATOM 1620 C CA . LEU A 1 205 ? 10.873 -3.355 -4.882 1.00 84.69 205 LEU A CA 1
ATOM 1621 C C . LEU A 1 205 ? 10.393 -4.393 -3.859 1.00 84.69 205 LEU A C 1
ATOM 1623 O O . LEU A 1 205 ? 9.557 -4.077 -3.011 1.00 84.69 205 LEU A O 1
ATOM 1627 N N . ASN A 1 206 ? 10.976 -5.589 -3.862 1.00 86.38 206 ASN A N 1
ATOM 1628 C CA . ASN A 1 206 ? 10.673 -6.634 -2.886 1.00 86.38 206 ASN A CA 1
ATOM 1629 C C . ASN A 1 206 ? 11.170 -6.335 -1.467 1.00 86.38 206 ASN A C 1
ATOM 1631 O O . ASN A 1 206 ? 10.673 -6.929 -0.513 1.00 86.38 206 ASN A O 1
ATOM 1635 N N . THR A 1 207 ? 12.101 -5.394 -1.293 1.00 86.06 207 THR A N 1
ATOM 1636 C CA . THR A 1 207 ? 12.524 -4.925 0.039 1.00 86.06 207 THR A CA 1
ATOM 1637 C C . THR A 1 207 ? 11.565 -3.893 0.645 1.00 86.06 207 THR A C 1
ATOM 1639 O O . THR A 1 207 ? 11.596 -3.660 1.856 1.00 86.06 207 THR A O 1
ATOM 1642 N N . THR A 1 208 ? 10.648 -3.329 -0.157 1.00 89.12 208 THR A N 1
ATOM 1643 C CA . THR A 1 208 ? 9.641 -2.338 0.273 1.00 89.12 208 THR A CA 1
ATOM 1644 C C . THR A 1 208 ? 8.865 -2.742 1.533 1.00 89.12 208 THR A C 1
ATOM 1646 O O . THR A 1 208 ? 8.699 -1.888 2.405 1.00 89.12 208 THR A O 1
ATOM 1649 N N . PRO A 1 209 ? 8.383 -3.992 1.710 1.00 88.81 209 PRO A N 1
ATOM 1650 C CA . PRO A 1 209 ? 7.628 -4.367 2.906 1.00 88.81 209 PRO A CA 1
ATOM 1651 C C . PRO A 1 209 ? 8.471 -4.250 4.183 1.00 88.81 209 PRO A C 1
ATOM 1653 O O . PRO A 1 209 ? 7.999 -3.704 5.182 1.00 88.81 209 PRO A O 1
ATOM 1656 N N . ALA A 1 210 ? 9.737 -4.681 4.140 1.00 89.19 210 ALA A N 1
ATOM 1657 C CA . ALA A 1 210 ? 10.660 -4.567 5.269 1.00 89.19 210 ALA A CA 1
ATOM 1658 C C . ALA A 1 210 ? 11.036 -3.109 5.563 1.00 89.19 210 ALA A C 1
ATOM 1660 O O . ALA A 1 210 ? 10.989 -2.688 6.719 1.00 89.19 210 ALA A O 1
ATOM 1661 N N . LEU A 1 211 ? 11.338 -2.315 4.532 1.00 90.94 211 LEU A N 1
ATOM 1662 C CA . LEU A 1 211 ? 11.631 -0.889 4.697 1.00 90.94 211 LEU A CA 1
ATOM 1663 C C . LEU A 1 211 ? 10.420 -0.125 5.247 1.00 90.94 211 LEU A C 1
ATOM 1665 O O . LEU A 1 211 ? 10.550 0.651 6.190 1.00 90.94 211 LEU A O 1
ATOM 1669 N N . THR A 1 212 ? 9.223 -0.399 4.731 1.00 91.69 212 THR A N 1
ATOM 1670 C CA . THR A 1 212 ? 7.976 0.207 5.218 1.00 91.69 212 THR A CA 1
ATOM 1671 C C . THR A 1 212 ? 7.714 -0.161 6.672 1.00 91.69 212 THR A C 1
ATOM 1673 O O . THR A 1 212 ? 7.298 0.693 7.451 1.00 91.69 212 THR A O 1
ATOM 1676 N N . PHE A 1 213 ? 7.983 -1.409 7.064 1.00 89.69 213 PHE A N 1
ATOM 1677 C CA . PHE A 1 213 ? 7.883 -1.841 8.453 1.00 89.69 213 PHE A CA 1
ATOM 1678 C C . PHE A 1 213 ? 8.854 -1.078 9.359 1.00 89.69 213 PHE A C 1
ATOM 1680 O O . PHE A 1 213 ? 8.421 -0.532 10.370 1.00 89.69 213 PHE A O 1
ATOM 1687 N N . LEU A 1 214 ? 10.129 -0.951 8.975 1.00 90.31 214 LEU A N 1
ATOM 1688 C CA . LEU A 1 214 ? 11.124 -0.183 9.734 1.00 90.31 214 LEU A CA 1
ATOM 1689 C C . LEU A 1 214 ? 10.727 1.291 9.881 1.00 90.31 214 LEU A C 1
ATOM 1691 O O . LEU A 1 214 ? 10.714 1.821 10.992 1.00 90.31 214 LEU A O 1
ATOM 1695 N N . ILE A 1 215 ? 10.335 1.944 8.785 1.00 90.75 215 ILE A N 1
ATOM 1696 C CA . ILE A 1 215 ? 9.906 3.349 8.806 1.00 90.75 215 ILE A CA 1
ATOM 1697 C C . ILE A 1 215 ? 8.634 3.498 9.661 1.00 90.75 215 ILE A C 1
ATOM 1699 O O . ILE A 1 215 ? 8.535 4.419 10.474 1.00 90.75 215 ILE A O 1
ATOM 1703 N N . ALA A 1 216 ? 7.678 2.569 9.562 1.00 87.88 216 ALA A N 1
ATOM 1704 C CA . ALA A 1 216 ? 6.468 2.587 10.383 1.00 87.88 216 ALA A CA 1
ATOM 1705 C C . ALA A 1 216 ? 6.764 2.492 11.892 1.00 87.88 216 ALA A C 1
ATOM 1707 O O . ALA A 1 216 ? 6.024 3.084 12.682 1.00 87.88 216 ALA A O 1
ATOM 1708 N N . LEU A 1 217 ? 7.847 1.816 12.300 1.00 87.56 217 LEU A N 1
ATOM 1709 C CA . LEU A 1 217 ? 8.295 1.781 13.698 1.00 87.56 217 LEU A CA 1
ATOM 1710 C C . LEU A 1 217 ? 8.883 3.108 14.156 1.00 87.56 217 LEU A C 1
ATOM 1712 O O . LEU A 1 217 ? 8.504 3.600 15.219 1.00 87.56 217 LEU A O 1
ATOM 1716 N N . VAL A 1 218 ? 9.756 3.708 13.342 1.00 89.69 218 VAL A N 1
ATOM 1717 C CA . VAL A 1 218 ? 10.369 5.014 13.640 1.00 89.69 218 VAL A CA 1
ATOM 1718 C C . VAL A 1 218 ? 9.286 6.076 13.840 1.00 89.69 218 VAL A C 1
ATOM 1720 O O . VAL A 1 218 ? 9.306 6.821 14.817 1.00 89.69 218 VAL A O 1
ATOM 1723 N N . PHE A 1 219 ? 8.272 6.087 12.974 1.00 86.06 219 PHE A N 1
ATOM 1724 C CA . PHE A 1 219 ? 7.147 7.020 13.059 1.00 86.06 219 PHE A CA 1
ATOM 1725 C C . PHE A 1 219 ? 6.041 6.599 14.043 1.00 86.06 219 PHE A C 1
ATOM 1727 O O . PHE A 1 219 ? 5.004 7.270 14.096 1.00 86.06 219 PHE A O 1
ATOM 1734 N N . ARG A 1 220 ? 6.237 5.510 14.806 1.00 82.50 220 ARG A N 1
ATOM 1735 C CA . ARG A 1 220 ? 5.271 4.930 15.762 1.00 82.50 220 ARG A CA 1
ATOM 1736 C C . ARG A 1 220 ? 3.873 4.696 15.169 1.00 82.50 220 ARG A C 1
ATOM 1738 O O . ARG A 1 220 ? 2.869 4.795 15.871 1.00 82.50 220 ARG A O 1
ATOM 1745 N N . LEU A 1 221 ? 3.802 4.403 13.870 1.00 80.12 221 LEU A N 1
ATOM 1746 C CA . LEU A 1 221 ? 2.566 3.987 13.200 1.00 80.12 221 LEU A CA 1
ATOM 1747 C C . LEU A 1 221 ? 2.192 2.545 13.546 1.00 80.12 221 LEU A C 1
ATOM 1749 O O . LEU A 1 221 ? 1.018 2.191 13.534 1.00 80.12 221 LEU A O 1
ATOM 1753 N N . GLU A 1 222 ? 3.192 1.733 13.873 1.00 76.00 222 GLU A N 1
ATOM 1754 C CA . GLU A 1 222 ? 3.036 0.359 14.324 1.00 76.00 222 GLU A CA 1
ATOM 1755 C C . GLU A 1 222 ? 3.695 0.223 15.704 1.00 76.00 222 GLU A C 1
ATOM 1757 O O . GLU A 1 222 ? 4.786 0.745 15.933 1.00 76.00 222 GLU A O 1
ATOM 1762 N N . THR A 1 223 ? 3.043 -0.471 16.639 1.00 72.69 223 THR A N 1
ATOM 1763 C CA . THR A 1 223 ? 3.629 -0.754 17.959 1.00 72.69 223 THR A CA 1
ATOM 1764 C C . THR A 1 223 ? 4.047 -2.217 18.020 1.00 72.69 223 THR A C 1
ATOM 1766 O O . THR A 1 223 ? 3.216 -3.112 17.887 1.00 72.69 223 THR A O 1
ATOM 1769 N N . LEU A 1 224 ? 5.344 -2.478 18.209 1.00 73.69 224 LEU A N 1
ATOM 1770 C CA . LEU A 1 224 ? 5.860 -3.839 18.343 1.00 73.69 224 LEU A CA 1
ATOM 1771 C C . LEU A 1 224 ? 6.190 -4.164 19.786 1.00 73.69 224 LEU A C 1
ATOM 1773 O O . LEU A 1 224 ? 7.083 -3.583 20.397 1.00 73.69 224 LEU A O 1
ATOM 1777 N N . LYS A 1 225 ? 5.517 -5.189 20.299 1.00 76.50 225 LYS A N 1
ATOM 1778 C CA . LYS A 1 225 ? 5.935 -5.881 21.514 1.00 76.50 225 LYS A CA 1
ATOM 1779 C C . LYS A 1 225 ? 6.792 -7.075 21.096 1.00 76.50 225 LYS A C 1
ATOM 1781 O O . LYS A 1 225 ? 6.257 -8.163 20.920 1.00 76.50 225 LYS A O 1
ATOM 1786 N N . LEU A 1 226 ? 8.107 -6.882 20.933 1.00 75.19 226 LEU A N 1
ATOM 1787 C CA . LEU A 1 226 ? 9.037 -7.947 20.497 1.00 75.19 226 LEU A CA 1
ATOM 1788 C C . LEU A 1 226 ? 9.060 -9.160 21.443 1.00 75.19 226 LEU A C 1
ATOM 1790 O O . LEU A 1 226 ? 9.322 -10.274 21.008 1.00 75.19 226 LEU A O 1
ATOM 1794 N N . LYS A 1 227 ? 8.719 -8.958 22.722 1.00 72.88 227 LYS A N 1
ATOM 1795 C CA . LYS A 1 227 ? 8.563 -10.037 23.712 1.00 72.88 227 LYS A CA 1
ATOM 1796 C C . LYS A 1 227 ? 7.260 -10.838 23.550 1.00 72.88 227 LYS A C 1
ATOM 1798 O O . LYS A 1 227 ? 7.119 -11.898 24.147 1.00 72.88 227 LYS A O 1
ATOM 1803 N N . SER A 1 228 ? 6.293 -10.339 22.778 1.00 83.00 228 SER A N 1
ATOM 1804 C CA . SER A 1 228 ? 5.030 -11.031 22.512 1.00 83.00 228 SER A CA 1
ATOM 1805 C C . SER A 1 228 ? 5.161 -11.944 21.295 1.00 83.00 228 SER A C 1
ATOM 1807 O O . SER A 1 228 ? 5.697 -11.534 20.263 1.00 83.00 228 SER A O 1
ATOM 1809 N N . LYS A 1 229 ? 4.570 -13.145 21.379 1.00 81.94 229 LYS A N 1
ATOM 1810 C CA . LYS A 1 229 ? 4.471 -14.097 20.255 1.00 81.94 229 LYS A CA 1
ATOM 1811 C C . LYS A 1 229 ? 3.884 -13.433 19.001 1.00 81.94 229 LYS A C 1
ATOM 1813 O O . LYS A 1 229 ? 4.326 -13.703 17.890 1.00 81.94 229 LYS A O 1
ATOM 1818 N N . THR A 1 230 ? 2.952 -12.499 19.188 1.00 82.44 230 THR A N 1
ATOM 1819 C CA . THR A 1 230 ? 2.288 -11.760 18.109 1.00 82.44 230 THR A CA 1
ATOM 1820 C C . THR A 1 230 ? 3.206 -10.759 17.406 1.00 82.44 230 THR A C 1
ATOM 1822 O O . THR A 1 230 ? 3.195 -10.660 16.181 1.00 82.44 230 THR A O 1
ATOM 1825 N N . GLY A 1 231 ? 4.033 -10.038 18.172 1.00 82.50 231 GLY A N 1
ATOM 1826 C CA . GLY A 1 231 ? 4.994 -9.086 17.615 1.00 82.50 231 GLY A CA 1
ATOM 1827 C C . GLY A 1 231 ? 6.096 -9.800 16.838 1.00 82.50 231 GLY A C 1
ATOM 1828 O O . GLY A 1 231 ? 6.454 -9.370 15.744 1.00 82.50 231 GLY A O 1
ATOM 1829 N N . MET A 1 232 ? 6.574 -10.932 17.362 1.00 84.81 232 MET A N 1
ATOM 1830 C CA . MET A 1 232 ? 7.599 -11.732 16.695 1.00 84.81 232 MET A CA 1
ATOM 1831 C C . MET A 1 232 ? 7.094 -12.388 15.405 1.00 84.81 232 MET A C 1
ATOM 1833 O O . MET A 1 232 ? 7.817 -12.405 14.413 1.00 84.81 232 MET A O 1
ATOM 1837 N N . ALA A 1 233 ? 5.830 -12.824 15.367 1.00 86.00 233 ALA A N 1
ATOM 1838 C CA . ALA A 1 233 ? 5.209 -13.358 14.153 1.00 86.00 233 ALA A CA 1
ATOM 1839 C C . ALA A 1 233 ? 5.188 -12.346 12.992 1.00 86.00 233 ALA A C 1
ATOM 1841 O O . ALA A 1 233 ? 5.396 -12.727 11.844 1.00 86.00 233 ALA A O 1
ATOM 1842 N N . LYS A 1 234 ? 5.003 -11.048 13.271 1.00 84.81 234 LYS A N 1
ATOM 1843 C CA . LYS A 1 234 ? 5.051 -9.997 12.237 1.00 84.81 234 LYS A CA 1
ATOM 1844 C C . LYS A 1 234 ? 6.451 -9.782 11.679 1.00 84.81 234 LYS A C 1
ATOM 1846 O O . LYS A 1 234 ? 6.610 -9.641 10.468 1.00 84.81 234 LYS A O 1
ATOM 1851 N N . VAL A 1 235 ? 7.449 -9.738 12.563 1.00 87.88 235 VAL A N 1
ATOM 1852 C CA . VAL A 1 235 ? 8.852 -9.552 12.175 1.00 87.88 235 VAL A CA 1
ATOM 1853 C C . VAL A 1 235 ? 9.308 -10.743 11.339 1.00 87.88 235 VAL A C 1
ATOM 1855 O O . VAL A 1 235 ? 9.765 -10.554 10.215 1.00 87.88 235 VAL A O 1
ATOM 1858 N N . LEU A 1 236 ? 9.090 -11.962 11.842 1.00 89.69 236 LEU A N 1
ATOM 1859 C CA . LEU A 1 236 ? 9.409 -13.195 11.126 1.00 89.69 236 LEU A CA 1
ATOM 1860 C C . LEU A 1 236 ? 8.655 -13.279 9.800 1.00 89.69 236 LEU A C 1
ATOM 1862 O O . LEU A 1 236 ? 9.287 -13.488 8.775 1.00 89.69 236 LEU A O 1
ATOM 1866 N N . GLY A 1 237 ? 7.345 -13.020 9.784 1.00 86.50 237 GLY A N 1
ATOM 1867 C CA . GLY A 1 237 ? 6.553 -13.031 8.554 1.00 86.50 237 GLY A CA 1
ATOM 1868 C C . GLY A 1 237 ? 7.079 -12.057 7.497 1.00 86.50 237 GLY A C 1
ATOM 1869 O O . GLY A 1 237 ? 7.187 -12.423 6.329 1.00 86.50 237 GLY A O 1
ATOM 1870 N N . THR A 1 238 ? 7.490 -10.850 7.903 1.00 87.06 238 THR A N 1
ATOM 1871 C CA . THR A 1 238 ? 8.080 -9.854 6.990 1.00 87.06 238 THR A CA 1
ATOM 1872 C C . THR A 1 238 ? 9.437 -10.317 6.451 1.00 87.06 238 THR A C 1
ATOM 1874 O O . THR A 1 238 ? 9.667 -10.241 5.246 1.00 87.06 238 THR A O 1
ATOM 1877 N N . ILE A 1 239 ? 10.318 -10.841 7.312 1.00 88.94 239 ILE A N 1
ATOM 1878 C CA . ILE A 1 239 ? 11.643 -11.360 6.921 1.00 88.94 239 ILE A CA 1
ATOM 1879 C C . ILE A 1 239 ? 11.503 -12.550 5.967 1.00 88.94 239 ILE A C 1
ATOM 1881 O O . ILE A 1 239 ? 12.144 -12.588 4.920 1.00 88.94 239 ILE A O 1
ATOM 1885 N N . THR A 1 240 ? 10.639 -13.507 6.305 1.00 89.38 240 THR A N 1
ATOM 1886 C CA . THR A 1 240 ? 10.323 -14.668 5.472 1.00 89.38 240 THR A CA 1
ATOM 1887 C C . THR A 1 240 ? 9.784 -14.214 4.114 1.00 89.38 240 THR A C 1
ATOM 1889 O O . THR A 1 240 ? 10.281 -14.667 3.091 1.00 89.38 240 THR A O 1
ATOM 1892 N N . CYS A 1 241 ? 8.862 -13.249 4.072 1.00 86.81 241 CYS A N 1
ATOM 1893 C CA . CYS A 1 241 ? 8.312 -12.736 2.816 1.00 86.81 241 CYS A CA 1
ATOM 1894 C C . CYS A 1 241 ? 9.396 -12.127 1.902 1.00 86.81 241 CYS A C 1
ATOM 1896 O O . CYS A 1 241 ? 9.494 -12.503 0.734 1.00 86.81 241 CYS A O 1
ATOM 1898 N N . VAL A 1 242 ? 10.272 -11.272 2.450 1.00 87.81 242 VAL A N 1
ATOM 1899 C CA . VAL A 1 242 ? 11.385 -10.669 1.691 1.00 87.81 242 VAL A CA 1
ATOM 1900 C C . VAL A 1 242 ? 12.366 -11.733 1.196 1.00 87.81 242 VAL A C 1
ATOM 1902 O O . VAL A 1 242 ? 12.724 -11.736 0.017 1.00 87.81 242 VAL A O 1
ATOM 1905 N N . ASN A 1 243 ? 12.754 -12.684 2.049 1.00 89.12 243 ASN A N 1
ATOM 1906 C CA . ASN A 1 243 ? 13.643 -13.776 1.650 1.00 89.12 243 ASN A CA 1
ATOM 1907 C C . ASN A 1 243 ? 13.023 -14.657 0.554 1.00 89.12 243 ASN A C 1
ATOM 1909 O O . ASN A 1 243 ? 13.728 -15.063 -0.367 1.00 89.12 243 ASN A O 1
ATOM 1913 N N . GLY A 1 244 ? 11.711 -14.906 0.601 1.00 85.00 244 GLY A N 1
ATOM 1914 C CA . GLY A 1 244 ? 10.998 -15.687 -0.414 1.00 85.00 244 GLY A CA 1
ATOM 1915 C C . GLY A 1 244 ? 10.993 -14.997 -1.774 1.00 85.00 244 GLY A C 1
ATOM 1916 O O . GLY A 1 244 ? 11.300 -15.616 -2.792 1.00 85.00 244 GLY A O 1
ATOM 1917 N N . THR A 1 245 ? 10.746 -13.687 -1.794 1.00 82.31 245 THR A N 1
ATOM 1918 C CA . THR A 1 245 ? 10.847 -12.895 -3.027 1.00 82.31 245 THR A CA 1
ATOM 1919 C C . THR A 1 245 ? 12.270 -12.763 -3.557 1.00 82.31 245 THR A C 1
ATOM 1921 O O . THR A 1 245 ? 12.485 -12.775 -4.770 1.00 82.31 245 THR A O 1
ATOM 1924 N N . MET A 1 246 ? 13.256 -12.656 -2.665 1.00 86.12 246 MET A N 1
ATOM 1925 C CA . MET A 1 246 ? 14.667 -12.586 -3.039 1.00 86.12 246 MET A CA 1
ATOM 1926 C C . MET A 1 246 ? 15.115 -13.906 -3.675 1.00 86.12 246 MET A C 1
ATOM 1928 O O . MET A 1 246 ? 15.756 -13.897 -4.725 1.00 86.12 246 MET A O 1
ATOM 1932 N N . LEU A 1 247 ? 14.695 -15.036 -3.094 1.00 86.50 247 LEU A N 1
ATOM 1933 C CA . LEU A 1 247 ? 14.912 -16.368 -3.652 1.00 86.50 247 LEU A CA 1
ATOM 1934 C C . LEU A 1 247 ? 14.284 -16.486 -5.044 1.00 86.50 247 LEU A C 1
ATOM 1936 O O . LEU A 1 247 ? 14.966 -16.893 -5.975 1.00 86.50 247 LEU A O 1
ATOM 1940 N N . MET A 1 248 ? 13.036 -16.048 -5.217 1.00 80.38 248 MET A N 1
ATOM 1941 C CA . MET A 1 248 ? 12.373 -16.058 -6.526 1.00 80.38 248 MET A CA 1
ATOM 1942 C C . MET A 1 248 ? 13.094 -15.199 -7.577 1.00 80.38 248 MET A C 1
ATOM 1944 O O . MET A 1 248 ? 13.094 -15.545 -8.755 1.00 80.38 248 MET A O 1
ATOM 1948 N N . THR A 1 249 ? 13.698 -14.082 -7.166 1.00 79.75 249 THR A N 1
ATOM 1949 C CA . THR A 1 249 ? 14.332 -13.128 -8.089 1.00 79.75 249 THR A CA 1
ATOM 1950 C C . THR A 1 249 ? 15.736 -13.572 -8.514 1.00 79.75 249 THR A C 1
ATOM 1952 O O . THR A 1 249 ? 16.093 -13.433 -9.683 1.00 79.75 249 THR A O 1
ATOM 1955 N N . PHE A 1 250 ? 16.538 -14.109 -7.588 1.00 82.06 250 PHE A N 1
ATOM 1956 C CA . PHE A 1 250 ? 17.943 -14.452 -7.850 1.00 82.06 250 PHE A CA 1
ATOM 1957 C C . PHE A 1 250 ? 18.189 -15.935 -8.116 1.00 82.06 250 PHE A C 1
ATOM 1959 O O . PHE A 1 250 ? 19.141 -16.277 -8.819 1.00 82.06 250 PHE A O 1
ATOM 1966 N N . TYR A 1 251 ? 17.358 -16.826 -7.578 1.00 82.00 251 TYR A N 1
ATOM 1967 C CA . TYR A 1 251 ? 17.533 -18.258 -7.761 1.00 82.00 251 TYR A CA 1
ATOM 1968 C C . TYR A 1 251 ? 16.604 -18.764 -8.863 1.00 82.00 251 TYR A C 1
ATOM 1970 O O . TYR A 1 251 ? 15.388 -18.793 -8.713 1.00 82.00 251 TYR A O 1
ATOM 1978 N N . LYS A 1 252 ? 17.186 -19.191 -9.987 1.00 72.62 252 LYS A N 1
ATOM 1979 C CA . LYS A 1 252 ? 16.448 -19.871 -11.061 1.00 72.62 252 LYS A CA 1
ATOM 1980 C C . LYS A 1 252 ? 16.352 -21.380 -10.791 1.00 72.62 252 LYS A C 1
ATOM 1982 O O . LYS A 1 252 ? 15.262 -21.945 -10.758 1.00 72.62 252 LYS A O 1
ATOM 1987 N N . GLY A 1 253 ? 17.472 -22.042 -10.502 1.00 74.94 253 GLY A N 1
ATOM 1988 C CA . GLY A 1 253 ? 17.491 -23.502 -10.348 1.00 74.94 253 GLY A CA 1
ATOM 1989 C C . GLY A 1 253 ? 17.086 -24.239 -11.642 1.00 74.94 253 GLY A C 1
ATOM 1990 O O . GLY A 1 253 ? 17.058 -23.625 -12.713 1.00 74.94 253 GLY A O 1
ATOM 1991 N N . PRO A 1 254 ? 16.797 -25.551 -11.573 1.00 80.56 254 PRO A N 1
ATOM 1992 C CA . PRO A 1 254 ? 16.384 -26.337 -12.733 1.00 80.56 254 PRO A CA 1
ATOM 1993 C C . PRO A 1 254 ? 14.989 -25.936 -13.236 1.00 80.56 254 PRO A C 1
ATOM 1995 O O . PRO A 1 254 ? 14.113 -25.542 -12.460 1.00 80.56 254 PRO A O 1
ATOM 1998 N N . THR A 1 255 ? 14.780 -26.064 -14.546 1.00 78.94 255 THR A N 1
ATOM 1999 C CA . THR A 1 255 ? 13.474 -25.873 -15.185 1.00 78.94 255 THR A CA 1
ATOM 2000 C C . THR A 1 255 ? 12.590 -27.086 -14.918 1.00 78.94 255 THR A C 1
ATOM 2002 O O . THR A 1 255 ? 12.978 -28.217 -15.205 1.00 78.94 255 THR A O 1
ATOM 2005 N N . LEU A 1 256 ? 11.394 -26.858 -14.377 1.00 72.88 256 LEU A N 1
ATOM 2006 C CA . LEU A 1 256 ? 10.451 -27.923 -14.018 1.00 72.88 256 LEU A CA 1
ATOM 2007 C C . LEU A 1 256 ? 9.602 -28.399 -15.206 1.00 72.88 256 LEU A C 1
ATOM 2009 O O . LEU A 1 256 ? 8.972 -29.450 -15.122 1.00 72.88 256 LEU A O 1
ATOM 2013 N N . ASN A 1 257 ? 9.614 -27.663 -16.320 1.00 71.06 257 ASN A N 1
ATOM 2014 C CA . ASN A 1 257 ? 8.934 -28.060 -17.546 1.00 71.06 257 ASN A CA 1
ATOM 2015 C C . ASN A 1 257 ? 9.913 -28.819 -18.460 1.00 71.06 257 ASN A C 1
ATOM 2017 O O . ASN A 1 257 ? 10.905 -28.248 -18.918 1.00 71.06 257 ASN A O 1
ATOM 2021 N N . LYS A 1 258 ? 9.670 -30.114 -18.707 1.00 53.25 258 LYS A N 1
ATOM 2022 C CA . LYS A 1 258 ? 10.416 -30.900 -19.704 1.00 53.25 258 LYS A CA 1
ATOM 2023 C C . LYS A 1 258 ? 9.903 -30.539 -21.100 1.00 53.25 258 LYS A C 1
ATOM 2025 O O . LYS A 1 258 ? 9.112 -31.280 -21.672 1.00 53.25 258 LYS A O 1
ATOM 2030 N N . THR A 1 259 ? 10.363 -29.421 -21.650 1.00 50.31 259 THR A N 1
ATOM 2031 C CA . THR A 1 259 ? 10.177 -29.124 -23.076 1.00 50.31 259 THR A CA 1
ATOM 2032 C C . THR A 1 259 ? 11.481 -29.440 -23.797 1.00 50.31 259 THR A C 1
ATOM 2034 O O . THR A 1 259 ? 12.494 -28.766 -23.621 1.00 50.31 259 THR A O 1
ATOM 2037 N N . SER A 1 260 ? 11.472 -30.533 -24.552 1.00 45.69 260 SER A N 1
ATOM 2038 C CA . SER A 1 260 ? 12.568 -30.983 -25.405 1.00 45.69 260 SER A CA 1
ATOM 2039 C C . SER A 1 260 ? 12.795 -30.013 -26.571 1.00 45.69 260 SER A C 1
ATOM 2041 O O . SER A 1 260 ? 11.861 -29.774 -27.327 1.00 45.69 260 SER A O 1
ATOM 2043 N N . HIS A 1 261 ? 14.046 -29.547 -26.721 1.00 46.75 261 HIS A N 1
ATOM 2044 C CA . HIS A 1 261 ? 14.624 -28.770 -27.839 1.00 46.75 261 HIS A CA 1
ATOM 2045 C C . HIS A 1 261 ? 13.969 -27.386 -28.063 1.00 46.75 261 HIS A C 1
ATOM 2047 O O . HIS A 1 261 ? 12.798 -27.279 -28.385 1.00 46.75 261 HIS A O 1
ATOM 2053 N N . ILE A 1 262 ? 14.645 -26.253 -27.843 1.00 41.97 262 ILE A N 1
ATOM 2054 C CA . ILE A 1 262 ? 15.747 -25.701 -28.646 1.00 41.97 262 ILE A CA 1
ATOM 2055 C C . ILE A 1 262 ? 16.741 -25.001 -27.704 1.00 41.97 262 ILE A C 1
ATOM 2057 O O . ILE A 1 262 ? 16.392 -24.064 -26.988 1.00 41.97 262 ILE A O 1
ATOM 2061 N N . LEU A 1 263 ? 18.001 -25.440 -27.731 1.00 44.66 263 LEU A N 1
ATOM 2062 C CA . LEU A 1 263 ? 19.130 -24.657 -27.233 1.00 44.66 263 LEU A CA 1
ATOM 2063 C C . LEU A 1 263 ? 19.275 -23.432 -28.141 1.00 44.66 263 LEU A C 1
ATOM 2065 O O . LEU A 1 263 ? 19.911 -23.513 -29.187 1.00 44.66 263 LEU A O 1
ATOM 2069 N N . VAL A 1 264 ? 18.685 -22.302 -27.755 1.00 38.66 264 VAL A N 1
ATOM 2070 C CA . VAL A 1 264 ? 19.208 -21.008 -28.196 1.00 38.66 264 VAL A CA 1
ATOM 2071 C C . VAL A 1 264 ? 20.430 -20.758 -27.317 1.00 38.66 264 VAL A C 1
ATOM 2073 O O . VAL A 1 264 ? 20.273 -20.655 -26.096 1.00 38.66 264 VAL A O 1
ATOM 2076 N N . PRO A 1 265 ? 21.652 -20.695 -27.870 1.00 33.72 265 PRO A N 1
ATOM 2077 C CA . PRO A 1 265 ? 22.778 -20.191 -27.114 1.00 33.72 265 PRO A CA 1
ATOM 2078 C C . PRO A 1 265 ? 22.461 -18.726 -26.822 1.00 33.72 265 PRO A C 1
ATOM 2080 O O . PRO A 1 265 ? 22.521 -17.874 -27.707 1.00 33.72 265 PRO A O 1
ATOM 2083 N N . SER A 1 266 ? 22.093 -18.418 -25.582 1.00 34.31 266 SER A N 1
ATOM 2084 C CA . SER A 1 266 ? 22.189 -17.051 -25.092 1.00 34.31 266 SER A CA 1
ATOM 2085 C C . SER A 1 266 ? 23.672 -16.706 -25.117 1.00 34.31 266 SER A C 1
ATOM 2087 O O . SER A 1 266 ? 24.410 -17.068 -24.202 1.00 34.31 266 SER A O 1
ATOM 2089 N N . HIS A 1 267 ? 24.127 -16.068 -26.196 1.00 31.62 267 HIS A N 1
ATOM 2090 C CA . HIS A 1 267 ? 25.431 -15.430 -26.242 1.00 31.62 267 HIS A CA 1
ATOM 2091 C C . HIS A 1 267 ? 25.493 -14.431 -25.084 1.00 31.62 267 HIS A C 1
ATOM 2093 O O . HIS A 1 267 ? 25.005 -13.306 -25.175 1.00 31.62 267 HIS A O 1
ATOM 2099 N N . HIS A 1 268 ? 26.103 -14.851 -23.977 1.00 36.25 268 HIS A N 1
ATOM 2100 C CA . HIS A 1 268 ? 26.685 -13.935 -23.019 1.00 36.25 268 HIS A CA 1
ATOM 2101 C C . HIS A 1 268 ? 27.788 -13.183 -23.766 1.00 36.25 268 HIS A C 1
ATOM 2103 O O . HIS A 1 268 ? 28.922 -13.641 -23.861 1.00 36.25 268 HIS A O 1
ATOM 2109 N N . HIS A 1 269 ? 27.459 -12.011 -24.304 1.00 31.02 269 HIS A N 1
ATOM 2110 C CA . HIS A 1 269 ? 28.449 -10.949 -24.339 1.00 31.02 269 HIS A CA 1
ATOM 2111 C C . HIS A 1 269 ? 28.737 -10.600 -22.881 1.00 31.02 269 HIS A C 1
ATOM 2113 O O . HIS A 1 269 ? 27.992 -9.875 -22.228 1.00 31.02 269 HIS A O 1
ATOM 2119 N N . GLN A 1 270 ? 29.791 -11.213 -22.356 1.00 33.88 270 GLN A N 1
ATOM 2120 C CA . GLN A 1 270 ? 30.553 -10.683 -21.243 1.00 33.88 270 GLN A CA 1
ATOM 2121 C C . GLN A 1 270 ? 31.192 -9.391 -21.764 1.00 33.88 270 GLN A C 1
ATOM 2123 O O . GLN A 1 270 ? 32.035 -9.471 -22.659 1.00 33.88 270 GLN A O 1
ATOM 2128 N N . PRO A 1 271 ? 30.826 -8.195 -21.275 1.00 35.94 271 PRO A N 1
ATOM 2129 C CA . PRO A 1 271 ? 31.700 -7.060 -21.461 1.00 35.94 271 PRO A CA 1
ATOM 2130 C C . PRO A 1 271 ? 32.890 -7.314 -20.540 1.00 35.94 271 PRO A C 1
ATOM 2132 O O . PRO A 1 271 ? 32.748 -7.436 -19.321 1.00 35.94 271 PRO A O 1
ATOM 2135 N N . THR A 1 272 ? 34.057 -7.445 -21.151 1.00 34.09 272 THR A N 1
ATOM 2136 C CA . THR A 1 272 ? 35.358 -7.331 -20.504 1.00 34.09 272 THR A CA 1
ATOM 2137 C C . THR A 1 272 ? 35.344 -6.202 -19.476 1.00 34.09 272 THR A C 1
ATOM 2139 O O . THR A 1 272 ? 34.939 -5.074 -19.771 1.00 34.09 272 THR A O 1
ATOM 2142 N N . ILE A 1 273 ? 35.778 -6.537 -18.262 1.00 45.81 273 ILE A N 1
ATOM 2143 C CA . ILE A 1 273 ? 35.985 -5.625 -17.141 1.00 45.81 273 ILE A CA 1
ATOM 2144 C C . ILE A 1 273 ? 36.911 -4.496 -17.611 1.00 45.81 273 ILE A C 1
ATOM 2146 O O . ILE A 1 273 ? 38.114 -4.684 -17.738 1.00 45.81 273 ILE A O 1
ATOM 2150 N N . HIS A 1 274 ? 36.337 -3.322 -17.863 1.00 34.91 274 HIS A N 1
ATOM 2151 C CA . HIS A 1 274 ? 37.062 -2.059 -17.878 1.00 34.91 274 HIS A CA 1
ATOM 2152 C C . HIS A 1 274 ? 36.526 -1.193 -16.733 1.00 34.91 274 HIS A C 1
ATOM 2154 O O . HIS A 1 274 ? 35.313 -1.042 -16.544 1.00 34.91 274 HIS A O 1
ATOM 2160 N N . GLU A 1 275 ? 37.469 -0.653 -15.968 1.00 39.53 275 GLU A N 1
ATOM 2161 C CA . GLU A 1 275 ? 37.396 0.102 -14.705 1.00 39.53 275 GLU A CA 1
ATOM 2162 C C . GLU A 1 275 ? 36.302 1.193 -14.622 1.00 39.53 275 GLU A C 1
ATOM 2164 O O . GLU A 1 275 ? 35.887 1.583 -13.535 1.00 39.53 275 GLU A O 1
ATOM 2169 N N . HIS A 1 276 ? 35.742 1.627 -15.756 1.00 43.94 276 HIS A N 1
ATOM 2170 C CA . HIS A 1 276 ? 34.693 2.649 -15.855 1.00 43.94 276 HIS A CA 1
ATOM 2171 C C . HIS A 1 276 ? 33.242 2.104 -15.724 1.00 43.94 276 HIS A C 1
ATOM 2173 O O . HIS A 1 276 ? 32.287 2.883 -15.616 1.00 43.94 276 HIS A O 1
ATOM 2179 N N . SER A 1 277 ? 33.044 0.776 -15.736 1.00 57.72 277 SER A N 1
ATOM 2180 C CA . SER A 1 277 ? 31.719 0.126 -15.615 1.00 57.72 277 SER A CA 1
ATOM 2181 C C . SER A 1 277 ? 31.205 0.026 -14.170 1.00 57.72 277 SER A C 1
ATOM 2183 O O . SER A 1 277 ? 29.998 0.124 -13.936 1.00 57.72 277 SER A O 1
ATOM 2185 N N . SER A 1 278 ? 32.113 -0.075 -13.192 1.00 64.62 278 SER A N 1
ATOM 2186 C CA . SER A 1 278 ? 31.773 -0.224 -11.769 1.00 64.62 278 SER A CA 1
ATOM 2187 C C . SER A 1 278 ? 31.053 1.011 -11.211 1.00 64.62 278 SER A C 1
ATOM 2189 O O . SER A 1 278 ? 30.055 0.896 -10.497 1.00 64.62 278 SER A O 1
ATOM 2191 N N . GLN A 1 279 ? 31.482 2.213 -11.616 1.00 75.44 279 GLN A N 1
ATOM 2192 C CA . GLN A 1 279 ? 30.867 3.466 -11.170 1.00 75.44 279 GLN A CA 1
ATOM 2193 C C . GLN A 1 279 ? 29.421 3.610 -11.674 1.00 75.44 279 GLN A C 1
ATOM 2195 O O . GLN A 1 279 ? 28.539 3.983 -10.903 1.00 75.44 279 GLN A O 1
ATOM 2200 N N . LYS A 1 280 ? 29.146 3.248 -12.937 1.00 80.69 280 LYS A N 1
ATOM 2201 C CA . LYS A 1 280 ? 27.788 3.291 -13.516 1.00 80.69 280 LYS A CA 1
ATOM 2202 C C . LYS A 1 280 ? 26.846 2.299 -12.829 1.00 80.69 280 LYS A C 1
ATOM 2204 O O . LYS A 1 280 ? 25.733 2.662 -12.458 1.00 80.69 280 LYS A O 1
ATOM 2209 N N . TRP A 1 281 ? 27.316 1.077 -12.582 1.00 84.19 281 TRP A N 1
ATOM 2210 C CA . TRP A 1 281 ? 26.546 0.057 -11.865 1.00 84.19 281 TRP A CA 1
ATOM 2211 C C . TRP A 1 281 ? 26.270 0.443 -10.399 1.00 84.19 281 TRP A C 1
ATOM 2213 O O . TRP A 1 281 ? 25.170 0.226 -9.881 1.00 84.19 281 TRP A O 1
ATOM 2223 N N . THR A 1 282 ? 27.238 1.096 -9.747 1.00 88.38 282 THR A N 1
ATOM 2224 C CA . THR A 1 282 ? 27.084 1.636 -8.386 1.00 88.38 282 THR A CA 1
ATOM 2225 C C . THR A 1 282 ? 26.034 2.748 -8.340 1.00 88.38 282 THR A C 1
ATOM 2227 O O . THR A 1 282 ? 25.181 2.741 -7.454 1.00 88.38 282 THR A O 1
ATOM 2230 N N . ILE A 1 283 ? 26.033 3.663 -9.319 1.00 89.50 283 ILE A N 1
ATOM 2231 C CA . ILE A 1 283 ? 25.012 4.719 -9.445 1.00 89.50 283 ILE A CA 1
ATOM 2232 C C . ILE A 1 283 ? 23.615 4.105 -9.606 1.00 89.50 283 ILE A C 1
ATOM 2234 O O . ILE A 1 283 ? 22.684 4.522 -8.917 1.00 89.50 283 ILE A O 1
ATOM 2238 N N . GLY A 1 284 ? 23.471 3.079 -10.452 1.00 89.25 284 GLY A N 1
ATOM 2239 C CA . GLY A 1 284 ? 22.205 2.362 -10.625 1.00 89.25 284 GLY A CA 1
ATOM 2240 C C . GLY A 1 284 ? 21.714 1.693 -9.338 1.00 89.25 284 GLY A C 1
ATOM 2241 O O . GLY A 1 284 ? 20.551 1.837 -8.965 1.00 89.25 284 GLY A O 1
ATOM 2242 N N . SER A 1 285 ? 22.612 1.027 -8.611 1.00 89.12 285 SER A N 1
ATOM 2243 C CA . SER A 1 285 ? 22.295 0.389 -7.325 1.00 89.12 285 SER A CA 1
ATOM 2244 C C . SER A 1 285 ? 21.866 1.410 -6.266 1.00 89.12 285 SER A C 1
ATOM 2246 O O . SER A 1 285 ? 20.863 1.213 -5.580 1.00 89.12 285 SER A O 1
ATOM 2248 N N . LEU A 1 286 ? 22.579 2.536 -6.164 1.00 92.56 286 LEU A N 1
ATOM 2249 C CA . LEU A 1 286 ? 22.243 3.616 -5.237 1.00 92.56 286 LEU A CA 1
ATOM 2250 C C . LEU A 1 286 ? 20.889 4.259 -5.578 1.00 92.56 286 LEU A C 1
ATOM 2252 O O . LEU A 1 286 ? 20.097 4.530 -4.674 1.00 92.56 286 LEU A O 1
ATOM 2256 N N . ALA A 1 287 ? 20.594 4.445 -6.869 1.00 93.50 287 ALA A N 1
ATOM 2257 C CA . ALA A 1 287 ? 19.304 4.950 -7.330 1.00 93.50 287 ALA A CA 1
ATOM 2258 C C . ALA A 1 287 ? 18.148 4.009 -6.946 1.00 93.50 287 ALA A C 1
ATOM 2260 O O . ALA A 1 287 ? 17.130 4.473 -6.436 1.00 93.50 287 ALA A O 1
ATOM 2261 N N . LEU A 1 288 ? 18.315 2.690 -7.097 1.00 92.69 288 LEU A N 1
ATOM 2262 C CA . LEU A 1 288 ? 17.296 1.701 -6.714 1.00 92.69 288 LEU A CA 1
ATOM 2263 C C . LEU A 1 288 ? 17.062 1.638 -5.198 1.00 92.69 288 LEU A C 1
ATOM 2265 O O . LEU A 1 288 ? 15.914 1.521 -4.755 1.00 92.69 288 LEU A O 1
ATOM 2269 N N . ILE A 1 289 ? 18.124 1.775 -4.397 1.00 91.94 289 ILE A N 1
ATOM 2270 C CA . ILE A 1 289 ? 18.015 1.90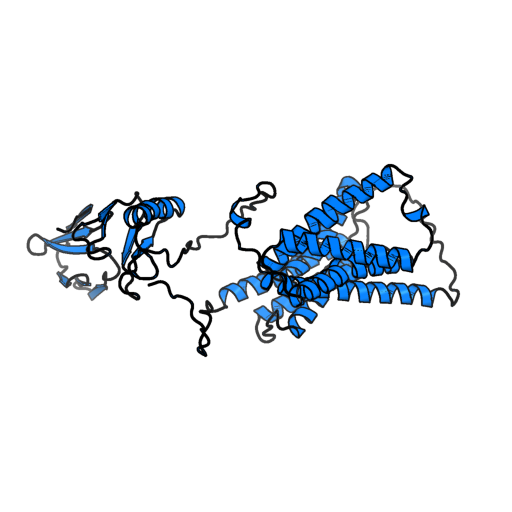0 -2.936 1.00 91.94 289 ILE A CA 1
ATOM 2271 C C . ILE A 1 289 ? 17.205 3.152 -2.590 1.00 91.94 289 ILE A C 1
ATOM 2273 O O . ILE A 1 289 ? 16.197 3.062 -1.887 1.00 91.94 289 ILE A O 1
ATOM 2277 N N . ALA A 1 290 ? 17.590 4.311 -3.131 1.00 93.81 290 ALA A N 1
ATOM 2278 C CA . ALA A 1 290 ? 16.896 5.573 -2.891 1.00 93.81 290 ALA A CA 1
ATOM 2279 C C . ALA A 1 290 ? 15.426 5.535 -3.356 1.00 93.81 290 ALA A C 1
ATOM 2281 O O . ALA A 1 290 ? 14.542 6.042 -2.659 1.00 93.81 290 ALA A O 1
ATOM 2282 N N . GLY A 1 291 ? 15.143 4.878 -4.484 1.00 93.56 291 GLY A N 1
ATOM 2283 C CA . GLY A 1 291 ? 13.787 4.650 -4.984 1.00 93.56 291 GLY A CA 1
ATOM 2284 C C . GLY A 1 291 ? 12.957 3.779 -4.039 1.00 93.56 291 GLY A C 1
ATOM 2285 O O . GLY A 1 291 ? 11.816 4.111 -3.736 1.00 93.56 291 GLY A O 1
ATOM 2286 N N . SER A 1 292 ? 13.543 2.720 -3.480 1.00 91.81 292 SER A N 1
ATOM 2287 C CA . SER A 1 292 ? 12.851 1.820 -2.540 1.00 91.81 292 SER A CA 1
ATOM 2288 C C . SER A 1 292 ? 12.532 2.488 -1.206 1.00 91.81 292 SER A C 1
ATOM 2290 O O . SER A 1 292 ? 11.446 2.299 -0.647 1.00 91.81 292 SER A O 1
ATOM 2292 N N . PHE A 1 293 ? 13.452 3.317 -0.704 1.00 92.56 293 PHE A N 1
ATOM 2293 C CA . PHE A 1 293 ? 13.210 4.159 0.467 1.00 92.56 293 PHE A CA 1
ATOM 2294 C C . PHE A 1 293 ? 12.125 5.206 0.202 1.00 92.56 293 PHE A C 1
ATOM 2296 O O . PHE A 1 293 ? 11.255 5.407 1.054 1.00 92.56 293 PHE A O 1
ATOM 2303 N N . SER A 1 294 ? 12.140 5.837 -0.974 1.00 94.50 294 SER A N 1
ATOM 2304 C CA . SER A 1 294 ? 11.125 6.815 -1.386 1.00 94.50 294 SER A CA 1
ATOM 2305 C C . SER A 1 294 ? 9.741 6.167 -1.481 1.00 94.50 294 SER A C 1
ATOM 2307 O O . SER A 1 294 ? 8.798 6.638 -0.845 1.00 94.50 294 SER A O 1
ATOM 2309 N N . TRP A 1 295 ? 9.636 5.016 -2.148 1.00 93.00 295 TRP A N 1
ATOM 2310 C CA . TRP A 1 295 ? 8.395 4.250 -2.260 1.00 93.00 295 TRP A CA 1
ATOM 2311 C C . TRP A 1 295 ? 7.854 3.812 -0.893 1.00 93.00 295 TRP A C 1
ATOM 2313 O O . TRP A 1 295 ? 6.678 3.999 -0.587 1.00 93.00 295 TRP A O 1
ATOM 2323 N N . SER A 1 296 ? 8.722 3.311 -0.011 1.00 93.94 296 SER A N 1
ATOM 2324 C CA . SER A 1 296 ? 8.337 2.930 1.358 1.00 93.94 296 SER A CA 1
ATOM 2325 C C . SER A 1 296 ? 7.882 4.135 2.193 1.00 93.94 296 SER A C 1
ATOM 2327 O O . SER A 1 296 ? 6.936 4.044 2.980 1.00 93.94 296 SER A O 1
ATOM 2329 N N . SER A 1 297 ? 8.522 5.291 1.998 1.00 92.94 297 SER A N 1
ATOM 2330 C CA . SER A 1 297 ? 8.144 6.549 2.650 1.00 92.94 297 SER A CA 1
ATOM 2331 C C . SER A 1 297 ? 6.781 7.047 2.174 1.00 92.94 297 SER A C 1
ATOM 2333 O O . SER A 1 297 ? 6.010 7.563 2.986 1.00 92.94 297 SER A O 1
ATOM 2335 N N . TRP A 1 298 ? 6.436 6.837 0.898 1.00 94.44 298 TRP A N 1
ATOM 2336 C CA . TRP A 1 298 ? 5.116 7.172 0.368 1.00 94.44 298 TRP A CA 1
ATOM 2337 C C . TRP A 1 298 ? 3.995 6.463 1.133 1.00 94.44 298 TRP A C 1
ATOM 2339 O O . TRP A 1 298 ? 3.070 7.139 1.576 1.00 94.44 298 TRP A O 1
ATOM 2349 N N . PHE A 1 299 ? 4.099 5.156 1.405 1.00 92.88 299 PHE A N 1
ATOM 2350 C CA . PHE A 1 299 ? 3.090 4.437 2.201 1.00 92.88 299 PHE A CA 1
ATOM 2351 C C . PHE A 1 299 ? 2.859 5.090 3.571 1.00 92.88 299 PHE A C 1
ATOM 2353 O O . PHE A 1 299 ? 1.720 5.241 4.015 1.00 92.88 299 PHE A O 1
ATOM 2360 N N . VAL A 1 300 ? 3.928 5.527 4.238 1.00 91.94 300 VAL A N 1
ATOM 2361 C CA . VAL A 1 300 ? 3.862 6.190 5.548 1.00 91.94 300 VAL A CA 1
ATOM 2362 C C . VAL A 1 300 ? 3.238 7.582 5.442 1.00 91.94 300 VAL A C 1
ATOM 2364 O O . VAL A 1 300 ? 2.317 7.895 6.200 1.00 91.94 300 VAL A O 1
ATOM 2367 N N . VAL A 1 301 ? 3.665 8.405 4.484 1.00 92.06 301 VAL A N 1
ATOM 2368 C CA . VAL A 1 301 ? 3.077 9.733 4.236 1.00 92.06 301 VAL A CA 1
ATOM 2369 C C . VAL A 1 301 ? 1.598 9.614 3.861 1.00 92.06 301 VAL A C 1
ATOM 2371 O O . VAL A 1 301 ? 0.769 10.367 4.378 1.00 92.06 301 VAL A O 1
ATOM 2374 N N . GLN A 1 302 ? 1.243 8.618 3.049 1.00 91.19 302 GLN A N 1
ATOM 2375 C CA . GLN A 1 302 ? -0.117 8.371 2.584 1.00 91.19 302 GLN A CA 1
ATOM 2376 C C . GLN A 1 302 ? -1.080 8.056 3.737 1.00 91.19 302 GLN A C 1
ATOM 2378 O O . GLN A 1 302 ? -2.216 8.532 3.729 1.00 91.19 302 GLN A O 1
ATOM 2383 N N . THR A 1 303 ? -0.634 7.340 4.777 1.00 88.94 303 THR A N 1
ATOM 2384 C CA . THR A 1 303 ? -1.463 7.120 5.983 1.00 88.94 303 THR A CA 1
ATOM 2385 C C . THR A 1 303 ? -1.788 8.423 6.708 1.00 88.94 303 THR A C 1
ATOM 2387 O O . THR A 1 303 ? -2.927 8.660 7.108 1.00 88.94 303 THR A O 1
ATOM 2390 N N . ARG A 1 304 ? -0.793 9.304 6.858 1.00 87.69 304 ARG A N 1
ATOM 2391 C CA . ARG A 1 304 ? -0.946 10.591 7.547 1.00 87.69 304 ARG A CA 1
ATOM 2392 C C . ARG A 1 304 ? -1.829 11.535 6.745 1.00 87.69 304 ARG A C 1
ATOM 2394 O O . ARG A 1 304 ? -2.660 12.228 7.329 1.00 87.69 304 ARG A O 1
ATOM 2401 N N . LEU A 1 305 ? -1.672 11.525 5.423 1.00 88.25 305 LEU A N 1
ATOM 2402 C CA . LEU A 1 305 ? -2.511 12.282 4.507 1.00 88.25 305 LEU A CA 1
ATOM 2403 C C . LEU A 1 305 ? -3.967 11.809 4.567 1.00 88.25 305 LEU A C 1
ATOM 2405 O O . LEU A 1 305 ? -4.851 12.643 4.718 1.00 88.25 305 LEU A O 1
ATOM 2409 N N . GLY A 1 306 ? -4.219 10.497 4.528 1.00 84.56 306 GLY A N 1
ATOM 2410 C CA . GLY A 1 306 ? -5.574 9.945 4.615 1.00 84.56 306 GLY A CA 1
ATOM 2411 C C . GLY A 1 306 ? -6.295 10.276 5.925 1.00 84.56 306 GLY A C 1
ATOM 2412 O O . GLY A 1 306 ? -7.500 10.518 5.920 1.00 84.56 306 GLY A O 1
ATOM 2413 N N . ASN A 1 307 ? -5.553 10.378 7.032 1.00 83.62 307 ASN A N 1
ATOM 2414 C CA . ASN A 1 307 ? -6.111 10.786 8.324 1.00 83.62 307 ASN A CA 1
ATOM 2415 C C . ASN A 1 307 ? -6.459 12.283 8.379 1.00 83.62 307 ASN A C 1
ATOM 2417 O O . ASN A 1 307 ? -7.445 12.656 9.007 1.00 83.62 307 ASN A O 1
ATOM 2421 N N . LYS A 1 308 ? -5.661 13.148 7.736 1.00 83.88 308 LYS A N 1
ATOM 2422 C CA . LYS A 1 308 ? -5.887 14.608 7.710 1.00 83.88 308 LYS A CA 1
ATOM 2423 C C . LYS A 1 308 ? -6.881 15.043 6.630 1.00 83.88 308 LYS A C 1
ATOM 2425 O O . LYS A 1 308 ? -7.576 16.040 6.801 1.00 83.88 308 LYS A O 1
ATOM 2430 N N . TYR A 1 309 ? -6.937 14.316 5.518 1.00 81.81 309 TYR A N 1
ATOM 2431 C CA . TYR A 1 309 ? -7.762 14.625 4.357 1.00 81.81 309 TYR A CA 1
ATOM 2432 C C . TYR A 1 309 ? -8.521 13.366 3.899 1.00 81.81 309 TYR A C 1
ATOM 2434 O O . TYR A 1 309 ? -8.047 12.632 3.029 1.00 81.81 309 TYR A O 1
ATOM 2442 N N . PRO A 1 310 ? -9.719 13.102 4.458 1.00 74.69 310 PRO A N 1
ATOM 2443 C CA . PRO A 1 310 ? -10.460 11.859 4.227 1.00 74.69 310 PRO A CA 1
ATOM 2444 C C . PRO A 1 310 ? -11.161 11.779 2.856 1.00 74.69 310 PRO A C 1
ATOM 2446 O O . PRO A 1 310 ? -11.923 10.846 2.610 1.00 74.69 310 PRO A O 1
ATOM 2449 N N . ALA A 1 311 ? -10.935 12.740 1.954 1.00 81.94 311 ALA A N 1
ATOM 2450 C CA . ALA A 1 311 ? -11.475 12.721 0.595 1.00 81.94 311 ALA A CA 1
ATOM 2451 C C . ALA A 1 311 ? -10.470 12.077 -0.379 1.00 81.94 311 ALA A C 1
ATOM 2453 O O . ALA A 1 311 ? -9.723 12.773 -1.066 1.00 81.94 311 ALA A O 1
ATOM 2454 N N . LEU A 1 312 ? -10.481 10.739 -0.432 1.00 82.50 312 LEU A N 1
ATOM 2455 C CA . LEU A 1 312 ? -9.542 9.900 -1.192 1.00 82.50 312 LEU A CA 1
ATOM 2456 C C . LEU A 1 312 ? -9.401 10.300 -2.670 1.00 82.50 312 LEU A C 1
ATOM 2458 O O . LEU A 1 312 ? -8.292 10.524 -3.138 1.00 82.50 312 LEU A O 1
ATOM 2462 N N . TYR A 1 313 ? -10.508 10.409 -3.409 1.00 85.00 313 TYR A N 1
ATOM 2463 C CA . TYR A 1 313 ? -10.446 10.715 -4.844 1.00 85.00 313 TYR A CA 1
ATOM 2464 C C . TYR A 1 313 ? -9.827 12.088 -5.103 1.00 85.00 313 TYR A C 1
ATOM 2466 O O . TYR A 1 313 ? -8.939 12.22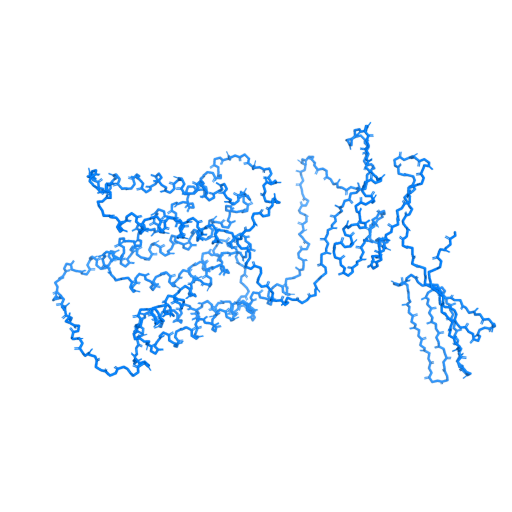4 -5.937 1.00 85.00 313 TYR A O 1
ATOM 2474 N N . SER A 1 314 ? -10.243 13.097 -4.333 1.00 86.19 314 SER A N 1
ATOM 2475 C CA . SER A 1 314 ? -9.729 14.456 -4.493 1.00 86.19 314 SER A CA 1
ATOM 2476 C C . SER A 1 314 ? -8.252 14.562 -4.112 1.00 86.19 314 SER A C 1
ATOM 2478 O O . SER A 1 314 ? -7.524 15.292 -4.780 1.00 86.19 314 SER A O 1
ATOM 2480 N N . SER A 1 315 ? -7.785 13.862 -3.069 1.00 86.44 315 SER A N 1
ATOM 2481 C CA . SER A 1 315 ? -6.356 13.866 -2.732 1.00 86.44 315 SER A CA 1
ATOM 2482 C C . SER A 1 315 ? -5.524 13.140 -3.776 1.00 86.44 315 SER A C 1
ATOM 2484 O O . SER A 1 315 ? -4.470 13.648 -4.143 1.00 86.44 315 SER A O 1
ATOM 2486 N N . THR A 1 316 ? -5.990 12.010 -4.308 1.00 87.62 316 THR A N 1
ATOM 2487 C CA . THR A 1 316 ? -5.259 11.287 -5.353 1.00 87.62 316 THR A CA 1
ATOM 2488 C C . THR A 1 316 ? -5.203 12.067 -6.669 1.00 87.62 316 THR A C 1
ATOM 2490 O O . THR A 1 316 ? -4.139 12.125 -7.281 1.00 87.62 316 THR A O 1
ATOM 2493 N N . THR A 1 317 ? -6.275 12.759 -7.074 1.00 89.19 317 THR A N 1
ATOM 2494 C CA . THR A 1 317 ? -6.231 13.661 -8.241 1.00 89.19 317 THR A CA 1
ATOM 2495 C C . THR A 1 317 ? -5.209 14.785 -8.048 1.00 89.19 317 THR A C 1
ATOM 2497 O O . THR A 1 317 ? -4.439 15.072 -8.961 1.00 89.19 317 THR A O 1
ATOM 2500 N N . LEU A 1 318 ? -5.147 15.389 -6.854 1.00 90.06 318 LEU A N 1
ATOM 2501 C CA . LEU A 1 318 ? -4.149 16.419 -6.544 1.00 90.06 318 LEU A CA 1
ATOM 2502 C C . LEU A 1 318 ? -2.720 15.861 -6.528 1.00 90.06 318 LEU A C 1
ATOM 2504 O O . LEU A 1 318 ? -1.815 16.523 -7.026 1.00 90.06 318 LEU A O 1
ATOM 2508 N N . ILE A 1 319 ? -2.511 14.646 -6.010 1.00 91.69 319 ILE A N 1
ATOM 2509 C CA . ILE A 1 319 ? -1.210 13.959 -6.055 1.00 91.69 319 ILE A CA 1
ATOM 2510 C C . ILE A 1 319 ? -0.758 13.768 -7.505 1.00 91.69 319 ILE A C 1
ATOM 2512 O O . ILE A 1 319 ? 0.386 14.081 -7.822 1.00 91.69 319 ILE A O 1
ATOM 2516 N N . PHE A 1 320 ? -1.638 13.305 -8.396 1.00 91.81 320 PHE A N 1
ATOM 2517 C CA . PHE A 1 320 ? -1.288 13.120 -9.806 1.00 91.81 320 PHE A CA 1
ATOM 2518 C C . PHE A 1 320 ? -1.022 14.431 -10.531 1.00 91.81 320 PHE A C 1
ATOM 2520 O O . PHE A 1 320 ? -0.066 14.517 -11.296 1.00 91.81 320 PHE A O 1
ATOM 2527 N N . PHE A 1 321 ? -1.817 15.462 -10.254 1.00 93.25 321 PHE A N 1
ATOM 2528 C CA . PHE A 1 321 ? -1.590 16.788 -10.815 1.00 93.25 321 PHE A CA 1
ATOM 2529 C C . PHE A 1 321 ? -0.229 17.361 -10.388 1.00 93.25 321 PHE A C 1
ATOM 2531 O O . PHE A 1 321 ? 0.547 17.814 -11.226 1.00 93.25 321 PHE A O 1
ATOM 2538 N N . LEU A 1 322 ? 0.104 17.277 -9.096 1.00 93.81 322 LEU A N 1
ATOM 2539 C CA . LEU A 1 322 ? 1.409 17.705 -8.586 1.00 93.81 322 LEU A CA 1
ATOM 2540 C C . LEU A 1 322 ? 2.550 16.842 -9.134 1.00 93.81 322 LEU A C 1
ATOM 2542 O O . LEU A 1 322 ? 3.596 17.378 -9.487 1.00 93.81 322 LEU A O 1
ATOM 2546 N N . SER A 1 323 ? 2.341 15.531 -9.271 1.00 93.44 323 SER A N 1
ATOM 2547 C CA . SER A 1 323 ? 3.328 14.634 -9.873 1.00 93.44 323 SER A CA 1
ATOM 2548 C C . SER A 1 323 ? 3.579 14.961 -11.341 1.00 93.44 323 SER A C 1
ATOM 2550 O O . SER A 1 323 ? 4.718 14.856 -11.780 1.00 93.44 323 SER A O 1
ATOM 2552 N N . PHE A 1 324 ? 2.552 15.343 -12.103 1.00 91.88 324 PHE A N 1
ATOM 2553 C CA . PHE A 1 324 ? 2.712 15.772 -13.490 1.00 91.88 324 PHE A CA 1
ATOM 2554 C C . PHE A 1 324 ? 3.564 17.040 -13.572 1.00 91.88 324 PHE A C 1
ATOM 2556 O O . PHE A 1 324 ? 4.505 17.088 -14.357 1.00 91.88 324 PHE A O 1
ATOM 2563 N N . LEU A 1 325 ? 3.300 18.033 -12.715 1.00 94.44 325 LEU A N 1
ATOM 2564 C CA . LEU A 1 325 ? 4.105 19.258 -12.652 1.00 94.44 325 LEU A CA 1
ATOM 2565 C C . LEU A 1 325 ? 5.564 18.971 -12.267 1.00 94.44 325 LEU A C 1
ATOM 2567 O O . LEU A 1 325 ? 6.485 19.504 -12.887 1.00 94.44 325 LEU A O 1
ATOM 2571 N N . GLN A 1 326 ? 5.782 18.111 -11.269 1.00 94.25 326 GLN A N 1
ATOM 2572 C CA . GLN A 1 326 ? 7.119 17.694 -10.836 1.00 94.25 326 GLN A CA 1
ATOM 2573 C C . GLN A 1 326 ? 7.861 16.937 -11.947 1.00 94.25 326 GLN A C 1
ATOM 2575 O O . GLN A 1 326 ? 9.010 17.262 -12.239 1.00 94.25 326 GLN A O 1
ATOM 2580 N N . ALA A 1 327 ? 7.200 15.983 -12.609 1.00 90.81 327 ALA A N 1
ATOM 2581 C CA . ALA A 1 327 ? 7.776 15.206 -13.702 1.00 90.81 327 ALA A CA 1
ATOM 2582 C C . ALA A 1 327 ? 8.056 16.065 -14.944 1.00 90.81 327 ALA A C 1
ATOM 2584 O O . ALA A 1 327 ? 9.106 15.911 -15.559 1.00 90.81 327 ALA A O 1
ATOM 2585 N N . ALA A 1 328 ? 7.170 17.006 -15.287 1.00 90.06 328 ALA A N 1
ATOM 2586 C CA . ALA A 1 328 ? 7.384 17.951 -16.383 1.00 90.06 328 ALA A CA 1
ATOM 2587 C C . ALA A 1 328 ? 8.580 18.872 -16.102 1.00 90.06 328 ALA A C 1
ATOM 2589 O O . ALA A 1 328 ? 9.429 19.061 -16.968 1.00 90.06 328 ALA A O 1
ATOM 2590 N N . THR A 1 329 ? 8.688 19.382 -14.870 1.00 90.69 329 THR A N 1
ATOM 2591 C CA . THR A 1 329 ? 9.835 20.197 -14.438 1.00 90.69 329 THR A CA 1
ATOM 2592 C C . THR A 1 329 ? 11.133 19.398 -14.516 1.00 90.69 329 THR A C 1
ATOM 2594 O O . THR A 1 329 ? 12.129 19.893 -15.038 1.00 90.69 329 THR A O 1
ATOM 2597 N N . LEU A 1 330 ? 11.118 18.148 -14.040 1.00 89.50 330 LEU A N 1
ATOM 2598 C CA . LEU A 1 330 ? 12.267 17.252 -14.122 1.00 89.50 330 LEU A CA 1
ATOM 2599 C C . LEU A 1 330 ? 12.661 16.972 -15.577 1.00 89.50 330 LEU A C 1
ATOM 2601 O O . LEU A 1 330 ? 13.837 17.068 -15.901 1.00 89.50 330 LEU A O 1
ATOM 2605 N N . CYS A 1 331 ? 11.690 16.700 -16.452 1.00 87.06 331 CYS A N 1
ATOM 2606 C CA . CYS A 1 331 ? 11.914 16.437 -17.872 1.00 87.06 331 CYS A CA 1
ATOM 2607 C C . CYS A 1 331 ? 12.562 17.631 -18.583 1.00 87.06 331 CYS A C 1
ATOM 2609 O O . CYS A 1 331 ? 13.567 17.450 -19.261 1.00 87.06 331 CYS A O 1
ATOM 2611 N N . VAL A 1 332 ? 12.054 18.850 -18.367 1.00 88.00 332 VAL A N 1
ATOM 2612 C CA . VAL A 1 332 ? 12.645 20.081 -18.926 1.00 88.00 332 VAL A CA 1
ATOM 2613 C C . VAL A 1 332 ? 14.055 20.335 -18.376 1.00 88.00 332 VAL A C 1
ATOM 2615 O O . VAL A 1 332 ? 14.906 20.882 -19.076 1.00 88.00 332 VAL A O 1
ATOM 2618 N N . ALA A 1 333 ? 14.321 19.945 -17.126 1.00 86.94 333 ALA A N 1
ATOM 2619 C CA . ALA A 1 333 ? 15.637 20.101 -16.514 1.00 86.94 333 ALA A CA 1
ATOM 2620 C C . ALA A 1 333 ? 16.670 19.090 -17.043 1.00 86.94 333 ALA A C 1
ATOM 2622 O O . ALA A 1 333 ? 17.838 19.449 -17.198 1.00 86.94 333 ALA A O 1
ATOM 2623 N N . THR A 1 334 ? 16.267 17.843 -17.306 1.00 84.00 334 THR A N 1
ATOM 2624 C CA . THR A 1 334 ? 17.167 16.781 -17.784 1.00 84.00 334 THR A CA 1
ATOM 2625 C C . THR A 1 334 ? 17.362 16.811 -19.294 1.00 84.00 334 THR A C 1
ATOM 2627 O O . THR A 1 334 ? 18.472 16.599 -19.770 1.00 84.00 334 THR A O 1
ATOM 2630 N N . GLU A 1 335 ? 16.300 17.091 -20.046 1.00 81.81 335 GLU A N 1
ATOM 2631 C CA . GLU A 1 335 ? 16.268 16.994 -21.501 1.00 81.81 335 GLU A CA 1
ATOM 2632 C C . GLU A 1 335 ? 15.849 18.334 -22.106 1.00 81.81 335 GLU A C 1
ATOM 2634 O O . GLU A 1 335 ? 14.763 18.850 -21.850 1.00 81.81 335 GLU A O 1
ATOM 2639 N N . ARG A 1 336 ? 16.710 18.912 -22.950 1.00 74.50 336 ARG A N 1
ATOM 2640 C CA . ARG A 1 336 ? 16.445 20.213 -23.597 1.00 74.50 336 ARG A CA 1
ATOM 2641 C C . ARG A 1 336 ? 15.705 20.092 -24.936 1.00 74.50 336 ARG A C 1
ATOM 2643 O O . ARG A 1 336 ? 15.426 21.106 -25.570 1.00 74.50 336 ARG A O 1
ATOM 2650 N N . GLY A 1 337 ? 15.415 18.872 -25.392 1.00 76.50 337 GLY A N 1
ATOM 2651 C CA . GLY A 1 337 ? 14.803 18.605 -26.695 1.00 76.50 337 GLY A CA 1
ATOM 2652 C C . GLY A 1 337 ? 13.285 18.407 -26.633 1.00 76.50 337 GLY A C 1
ATOM 2653 O O . GLY A 1 337 ? 12.798 17.516 -25.944 1.00 76.50 337 GLY A O 1
ATOM 2654 N N . PHE A 1 338 ? 12.530 19.160 -27.440 1.00 73.94 338 PHE A N 1
ATOM 2655 C CA . PHE A 1 338 ? 11.068 19.009 -27.562 1.00 73.94 338 PHE A CA 1
ATOM 2656 C C . PHE A 1 338 ? 10.627 17.728 -28.294 1.00 73.94 338 PHE A C 1
ATOM 2658 O O . PHE A 1 338 ? 9.471 17.332 -28.180 1.00 73.94 338 PHE A O 1
ATOM 2665 N N . SER A 1 339 ? 11.535 17.055 -29.009 1.00 73.62 339 SER A N 1
ATOM 2666 C CA . SER A 1 339 ? 11.234 15.841 -29.789 1.00 73.62 339 SER A CA 1
ATOM 2667 C C . SER A 1 339 ? 10.702 14.685 -28.925 1.00 73.62 339 SER A C 1
ATOM 2669 O O . SER A 1 339 ? 9.859 13.914 -29.367 1.00 73.62 339 SER A O 1
ATOM 2671 N N . ILE A 1 340 ? 11.125 14.610 -27.658 1.00 73.62 340 ILE A N 1
ATOM 2672 C CA . ILE A 1 340 ? 10.759 13.536 -26.714 1.00 73.62 340 ILE A CA 1
ATOM 2673 C C . ILE A 1 340 ? 9.266 13.579 -26.335 1.00 73.62 340 ILE A C 1
ATOM 2675 O O . ILE A 1 340 ? 8.699 12.573 -25.919 1.00 73.62 340 ILE A O 1
ATOM 2679 N N . TRP A 1 341 ? 8.608 14.730 -26.504 1.00 75.38 341 TRP A N 1
ATOM 2680 C CA . TRP A 1 341 ? 7.186 14.898 -26.193 1.00 75.38 341 TRP A CA 1
ATOM 2681 C C . TRP A 1 341 ? 6.262 14.395 -27.311 1.00 75.38 341 TRP A C 1
ATOM 2683 O O . TRP A 1 341 ? 5.059 14.250 -27.088 1.00 75.38 341 TRP A O 1
ATOM 2693 N N . PHE A 1 342 ? 6.800 14.122 -28.504 1.00 78.81 342 PHE A N 1
ATOM 2694 C CA . PHE A 1 342 ? 6.023 13.649 -29.645 1.00 78.81 342 PHE A CA 1
ATOM 2695 C C . PHE A 1 342 ? 6.074 12.121 -29.744 1.00 78.81 342 PHE A C 1
ATOM 2697 O O . PHE A 1 342 ? 7.088 11.530 -30.109 1.00 78.81 342 PHE A O 1
ATOM 2704 N N . PHE A 1 343 ? 4.944 11.471 -29.462 1.00 77.56 343 PHE A N 1
ATOM 2705 C CA . PHE A 1 343 ? 4.784 10.033 -29.677 1.00 77.56 343 PHE A CA 1
ATOM 2706 C C . PHE A 1 343 ? 4.688 9.737 -31.173 1.00 77.56 343 PHE A C 1
ATOM 2708 O O . PHE A 1 343 ? 3.760 10.191 -31.841 1.00 77.56 343 PHE A O 1
ATOM 2715 N N . THR A 1 344 ? 5.637 8.963 -31.697 1.00 77.56 344 THR A N 1
ATOM 2716 C CA . THR A 1 344 ? 5.686 8.648 -33.135 1.00 77.56 344 THR A CA 1
ATOM 2717 C C . THR A 1 344 ? 5.007 7.308 -33.438 1.00 77.56 344 THR A C 1
ATOM 2719 O O . THR A 1 344 ? 4.415 7.137 -34.504 1.00 77.56 344 THR A O 1
ATOM 2722 N N . ASN A 1 345 ? 5.008 6.365 -32.488 1.00 86.31 345 ASN A N 1
ATOM 2723 C CA . ASN A 1 345 ? 4.507 5.008 -32.708 1.00 86.31 345 ASN A CA 1
ATOM 2724 C C . ASN A 1 345 ? 3.133 4.756 -32.064 1.00 86.31 345 ASN A C 1
ATOM 2726 O O . ASN A 1 345 ? 2.903 5.049 -30.892 1.00 86.31 345 ASN A O 1
ATOM 2730 N N . LYS A 1 346 ? 2.230 4.085 -32.796 1.00 90.12 346 LYS A N 1
ATOM 2731 C CA . LYS A 1 346 ? 0.900 3.681 -32.284 1.00 90.12 346 LYS A CA 1
ATOM 2732 C C . LYS A 1 346 ? 0.990 2.784 -31.039 1.00 90.12 346 LYS A C 1
ATOM 2734 O O . LYS A 1 346 ? 0.160 2.892 -30.140 1.00 90.12 346 LYS A O 1
ATOM 2739 N N . TYR A 1 347 ? 2.007 1.923 -30.976 1.00 87.62 347 TYR A N 1
ATOM 2740 C CA . TYR A 1 347 ? 2.252 1.040 -29.832 1.00 87.62 347 TYR A CA 1
ATOM 2741 C C . TYR A 1 347 ? 2.672 1.807 -28.573 1.00 87.62 347 TYR A C 1
ATOM 2743 O O . TYR A 1 347 ? 2.213 1.473 -27.484 1.00 87.62 347 TYR A O 1
ATOM 2751 N N . GLU A 1 348 ? 3.482 2.861 -28.710 1.00 86.25 348 GLU A N 1
ATOM 2752 C CA . GLU A 1 348 ? 3.889 3.709 -27.579 1.00 86.25 348 GLU A CA 1
ATOM 2753 C C . GLU A 1 348 ? 2.672 4.390 -26.951 1.00 86.25 348 GLU A C 1
ATOM 2755 O O . GLU A 1 348 ? 2.502 4.351 -25.735 1.00 86.25 348 GLU A O 1
ATOM 2760 N N . ILE A 1 349 ? 1.771 4.923 -27.783 1.00 89.19 349 ILE A N 1
ATOM 2761 C CA . ILE A 1 349 ? 0.521 5.544 -27.325 1.00 89.19 349 ILE A CA 1
ATOM 2762 C C . ILE A 1 349 ? -0.328 4.532 -26.543 1.00 89.19 349 ILE A C 1
ATOM 2764 O O . ILE A 1 349 ? -0.810 4.840 -25.453 1.00 89.19 349 ILE A O 1
ATOM 2768 N N . PHE A 1 350 ? -0.481 3.309 -27.063 1.00 90.25 350 PHE A N 1
ATOM 2769 C CA . PHE A 1 350 ? -1.234 2.253 -26.383 1.00 90.25 350 PHE A CA 1
ATOM 2770 C C . PHE A 1 350 ? -0.633 1.896 -25.013 1.00 90.25 350 PHE A C 1
ATOM 2772 O O . PHE A 1 350 ? -1.361 1.836 -24.021 1.00 90.25 350 PHE A O 1
ATOM 2779 N N . VAL A 1 351 ? 0.691 1.716 -24.935 1.00 88.44 351 VAL A N 1
ATOM 2780 C CA . VAL A 1 351 ? 1.395 1.388 -23.683 1.00 88.44 351 VAL A CA 1
ATOM 2781 C C . VAL A 1 351 ? 1.248 2.509 -22.653 1.00 88.44 351 VAL A C 1
ATOM 2783 O O . VAL A 1 351 ? 0.979 2.230 -21.484 1.00 88.44 351 VAL A O 1
ATOM 2786 N N . VAL A 1 352 ? 1.362 3.772 -23.073 1.00 88.44 352 VAL A N 1
ATOM 2787 C CA . VAL A 1 352 ? 1.211 4.938 -22.188 1.00 88.44 352 VAL A CA 1
ATOM 2788 C C . VAL A 1 352 ? -0.215 5.042 -21.642 1.00 88.44 352 VAL A C 1
ATOM 2790 O O . VAL A 1 352 ? -0.393 5.236 -20.438 1.00 88.44 352 VAL A O 1
ATOM 2793 N N . ILE A 1 353 ? -1.235 4.858 -22.488 1.00 90.44 353 ILE A N 1
ATOM 2794 C CA . ILE A 1 353 ? -2.642 4.869 -22.058 1.00 90.44 353 ILE A CA 1
ATOM 2795 C C . ILE A 1 353 ? -2.910 3.731 -21.068 1.00 90.44 353 ILE A C 1
ATOM 2797 O O . ILE A 1 353 ? -3.513 3.958 -20.017 1.00 90.44 353 ILE A O 1
ATOM 2801 N N . PHE A 1 354 ? -2.433 2.521 -21.369 1.00 90.56 354 PHE A N 1
ATOM 2802 C CA . PHE A 1 354 ? -2.590 1.366 -20.488 1.00 90.56 354 PHE A CA 1
ATOM 2803 C C . PHE A 1 354 ? -1.912 1.591 -19.127 1.00 90.56 354 PHE A C 1
ATOM 2805 O O . PHE A 1 354 ? -2.548 1.416 -18.085 1.00 90.56 354 PHE A O 1
ATOM 2812 N N . ALA A 1 355 ? -0.657 2.049 -19.115 1.00 87.69 355 ALA A N 1
ATOM 2813 C CA . ALA A 1 355 ? 0.078 2.347 -17.887 1.00 87.69 355 ALA A CA 1
ATOM 2814 C C . ALA A 1 355 ? -0.592 3.462 -17.061 1.00 87.69 355 ALA A C 1
ATOM 2816 O O . ALA A 1 355 ? -0.673 3.363 -15.834 1.00 87.69 355 ALA A O 1
ATOM 2817 N N . GLY A 1 356 ? -1.122 4.495 -17.724 1.00 87.56 356 GLY A N 1
ATOM 2818 C CA . GLY A 1 356 ? -1.828 5.602 -17.081 1.00 87.56 356 GLY A CA 1
ATOM 2819 C C . GLY A 1 356 ? -3.168 5.198 -16.463 1.00 87.56 356 GLY A C 1
ATOM 2820 O O . GLY A 1 356 ? -3.437 5.541 -15.313 1.00 87.56 356 GLY A O 1
ATOM 2821 N N . LEU A 1 357 ? -4.004 4.446 -17.186 1.00 87.88 357 LEU A N 1
ATOM 2822 C CA . LEU A 1 357 ? -5.324 4.028 -16.699 1.00 87.88 357 LEU A CA 1
ATOM 2823 C C . LEU A 1 357 ? -5.230 2.918 -15.648 1.00 87.88 357 LEU A C 1
ATOM 2825 O O . LEU A 1 357 ? -5.835 3.023 -14.580 1.00 87.88 357 LEU A O 1
ATOM 2829 N N . VAL A 1 358 ? -4.471 1.860 -15.941 1.00 86.62 358 VAL A N 1
ATOM 2830 C CA . VAL A 1 358 ? -4.415 0.659 -15.098 1.00 86.62 358 VAL A CA 1
ATOM 2831 C C . VAL A 1 358 ? -3.414 0.835 -13.961 1.00 86.62 358 VAL A C 1
ATOM 2833 O O . VAL A 1 358 ? -3.763 0.625 -12.799 1.00 86.62 358 VAL A O 1
ATOM 2836 N N . GLY A 1 359 ? -2.186 1.256 -14.272 1.00 80.44 359 GLY A N 1
ATOM 2837 C CA . GLY A 1 359 ? -1.127 1.425 -13.276 1.00 80.44 359 GLY A CA 1
ATOM 2838 C C . GLY A 1 359 ? -1.419 2.583 -12.323 1.00 80.44 359 GLY A C 1
ATOM 2839 O O . GLY A 1 359 ? -1.594 2.384 -11.119 1.00 80.44 359 GLY A O 1
ATOM 2840 N N . SER A 1 360 ? -1.514 3.794 -12.870 1.00 83.75 360 SER A N 1
ATOM 2841 C CA . SER A 1 360 ? -1.702 5.010 -12.072 1.00 83.75 360 SER A CA 1
ATOM 2842 C C . SER A 1 360 ? -3.156 5.203 -11.640 1.00 83.75 360 SER A C 1
ATOM 2844 O O . SER A 1 360 ? -3.431 5.316 -10.448 1.00 83.75 360 SER A O 1
ATOM 2846 N N . GLY A 1 361 ? -4.104 5.202 -12.580 1.00 82.06 361 GLY A N 1
ATOM 2847 C CA . GLY A 1 361 ? -5.516 5.459 -12.300 1.00 82.06 361 GLY A CA 1
ATOM 2848 C C . GLY A 1 361 ? -6.091 4.465 -11.296 1.00 82.06 361 GLY A C 1
ATOM 2849 O O . GLY A 1 361 ? -6.446 4.838 -10.180 1.00 82.06 361 GLY A O 1
ATOM 2850 N N . PHE A 1 362 ? -6.149 3.188 -11.667 1.00 85.50 362 PHE A N 1
ATOM 2851 C CA . PHE A 1 362 ? -6.727 2.154 -10.814 1.00 85.50 362 PHE A CA 1
ATOM 2852 C C . PHE A 1 362 ? -5.793 1.727 -9.673 1.00 85.50 362 PHE A C 1
ATOM 2854 O O . PHE A 1 362 ? -6.187 1.755 -8.503 1.00 85.50 362 PHE A O 1
ATOM 2861 N N . GLY A 1 363 ? -4.549 1.356 -9.992 1.00 86.06 363 GLY A N 1
ATOM 2862 C CA . GLY A 1 363 ? -3.610 0.783 -9.026 1.00 86.06 363 GLY A CA 1
ATOM 2863 C C . GLY A 1 363 ? -3.300 1.714 -7.855 1.00 86.06 363 GLY A C 1
ATOM 2864 O O . GLY A 1 363 ? -3.407 1.315 -6.694 1.00 86.06 363 GLY A O 1
ATOM 2865 N N . PHE A 1 364 ? -2.978 2.980 -8.127 1.00 87.19 364 PHE A N 1
ATOM 2866 C CA . PHE A 1 364 ? -2.613 3.936 -7.077 1.00 87.19 364 PHE A CA 1
ATOM 2867 C C . PHE A 1 364 ? -3.799 4.328 -6.188 1.00 87.19 364 PHE A C 1
ATOM 2869 O O . PHE A 1 364 ? -3.629 4.511 -4.977 1.00 87.19 364 PHE A O 1
ATOM 2876 N N . LEU A 1 365 ? -5.008 4.423 -6.760 1.00 89.19 365 LEU A N 1
ATOM 2877 C CA . LEU A 1 365 ? -6.247 4.638 -6.004 1.00 89.19 365 LEU A CA 1
ATOM 2878 C C . LEU A 1 365 ? -6.540 3.451 -5.082 1.00 89.19 365 LEU A C 1
ATOM 2880 O O . LEU A 1 365 ? -6.787 3.653 -3.891 1.00 89.19 365 LEU A O 1
ATOM 2884 N N . ALA A 1 366 ? -6.464 2.225 -5.605 1.00 88.88 366 ALA A N 1
ATOM 2885 C CA . ALA A 1 366 ? -6.682 1.006 -4.833 1.00 88.88 366 ALA A CA 1
ATOM 2886 C C . ALA A 1 366 ? -5.653 0.864 -3.697 1.00 88.88 366 ALA A C 1
ATOM 2888 O O . ALA A 1 366 ? -6.027 0.590 -2.553 1.00 88.88 366 ALA A O 1
ATOM 2889 N N . MET A 1 367 ? -4.371 1.134 -3.972 1.00 88.62 367 MET A N 1
ATOM 2890 C CA . MET A 1 367 ? -3.322 1.150 -2.948 1.00 88.62 367 MET A CA 1
ATOM 2891 C C . MET A 1 367 ? -3.588 2.223 -1.890 1.00 88.62 367 MET A C 1
ATOM 2893 O O . MET A 1 367 ? -3.590 1.923 -0.699 1.00 88.62 367 MET A O 1
ATOM 2897 N N . SER A 1 368 ? -3.886 3.456 -2.305 1.00 88.69 368 SER A N 1
ATOM 2898 C CA . SER A 1 368 ? -4.198 4.562 -1.391 1.00 88.69 368 SER A CA 1
ATOM 2899 C C . SER A 1 368 ? -5.395 4.250 -0.490 1.00 88.69 368 SER A C 1
ATOM 2901 O O . SER A 1 368 ? -5.368 4.558 0.703 1.00 88.69 368 SER A O 1
ATOM 2903 N N . TRP A 1 369 ? -6.427 3.606 -1.036 1.00 88.75 369 TRP A N 1
ATOM 2904 C CA . TRP A 1 369 ? -7.584 3.136 -0.279 1.00 88.75 369 TRP A CA 1
ATOM 2905 C C . TRP A 1 369 ? -7.205 2.044 0.730 1.00 88.75 369 TRP A C 1
ATOM 2907 O O . TRP A 1 369 ? -7.575 2.131 1.903 1.00 88.75 369 TRP A O 1
ATOM 2917 N N . CYS A 1 370 ? -6.423 1.048 0.303 1.00 88.19 370 CYS A N 1
ATOM 2918 C CA . CYS A 1 370 ? -5.974 -0.050 1.160 1.00 88.19 370 CYS A CA 1
ATOM 2919 C C . CYS A 1 370 ? -5.151 0.464 2.352 1.00 88.19 370 CYS A C 1
ATOM 2921 O O . CYS A 1 370 ? -5.422 0.105 3.503 1.00 88.19 370 CYS A O 1
ATOM 2923 N N . VAL A 1 371 ? -4.233 1.403 2.098 1.00 89.50 371 VAL A N 1
ATOM 2924 C CA . VAL A 1 371 ? -3.404 2.044 3.128 1.00 89.50 371 VAL A CA 1
ATOM 2925 C C . VAL A 1 371 ? -4.256 2.753 4.175 1.00 89.50 371 VAL A C 1
ATOM 2927 O O . VAL A 1 371 ? -3.984 2.627 5.368 1.00 89.50 371 VAL A O 1
ATOM 2930 N N . GLN A 1 372 ? -5.308 3.460 3.757 1.00 85.94 372 GLN A N 1
ATOM 2931 C CA . GLN A 1 372 ? -6.211 4.147 4.685 1.00 85.94 372 GLN A CA 1
ATOM 2932 C C . GLN A 1 372 ? -7.047 3.179 5.529 1.00 85.94 372 GLN A C 1
ATOM 2934 O O . GLN A 1 372 ? -7.359 3.481 6.678 1.00 85.94 372 GLN A O 1
ATOM 2939 N N . LYS A 1 373 ? -7.424 2.020 4.977 1.00 84.12 373 LYS A N 1
ATOM 2940 C CA . LYS A 1 373 ? -8.293 1.051 5.664 1.00 84.12 373 LYS A CA 1
ATOM 2941 C C . LYS A 1 373 ? -7.545 0.093 6.582 1.00 84.12 373 LYS A C 1
ATOM 2943 O O . LYS A 1 373 ? -8.065 -0.260 7.637 1.00 84.12 373 LYS A O 1
ATOM 2948 N N . ARG A 1 374 ? -6.367 -0.377 6.172 1.00 82.19 374 ARG A N 1
ATOM 2949 C CA . ARG A 1 374 ? -5.635 -1.462 6.853 1.00 82.19 374 ARG A CA 1
ATOM 2950 C C . ARG A 1 374 ? -4.247 -1.049 7.349 1.00 82.19 374 ARG A C 1
ATOM 2952 O O . ARG A 1 374 ? -3.635 -1.790 8.119 1.00 82.19 374 ARG A O 1
ATOM 2959 N N . GLY A 1 375 ? -3.767 0.127 6.951 1.00 86.38 375 GLY A N 1
ATOM 2960 C CA . GLY A 1 375 ? -2.451 0.649 7.306 1.00 86.38 375 GLY A CA 1
ATOM 2961 C C . GLY A 1 375 ? -1.356 0.322 6.280 1.00 86.38 375 GLY A C 1
ATOM 2962 O O . GLY A 1 375 ? -1.565 -0.456 5.342 1.00 86.38 375 GLY A O 1
ATOM 2963 N N . PRO A 1 376 ? -0.157 0.904 6.458 1.00 89.69 376 PRO A N 1
ATOM 2964 C CA . PRO A 1 376 ? 0.906 0.869 5.458 1.00 89.69 376 PRO A CA 1
ATOM 2965 C C . PRO A 1 376 ? 1.576 -0.509 5.395 1.00 89.69 376 PRO A C 1
ATOM 2967 O O . PRO A 1 376 ? 1.696 -1.075 4.318 1.00 89.69 376 PRO A O 1
ATOM 2970 N N . VAL A 1 377 ? 1.914 -1.096 6.550 1.00 86.44 377 VAL A N 1
ATOM 2971 C CA . VAL A 1 377 ? 2.581 -2.410 6.661 1.00 86.44 377 VAL A CA 1
ATOM 2972 C C . VAL A 1 377 ? 1.715 -3.541 6.113 1.00 86.44 377 VAL A C 1
ATOM 2974 O O . VAL A 1 377 ? 2.215 -4.451 5.463 1.00 86.44 377 VAL A O 1
ATOM 2977 N N . PHE A 1 378 ? 0.406 -3.498 6.378 1.00 84.88 378 PHE A N 1
ATOM 2978 C CA . PHE A 1 378 ? -0.510 -4.507 5.851 1.00 84.88 378 PHE A CA 1
ATOM 2979 C C . PHE A 1 378 ? -0.578 -4.431 4.327 1.00 84.88 378 PHE A C 1
ATOM 2981 O O . PHE A 1 378 ? -0.540 -5.460 3.671 1.00 84.88 378 PHE A O 1
ATOM 2988 N N . THR A 1 379 ? -0.641 -3.218 3.771 1.00 87.75 379 THR A N 1
ATOM 2989 C CA . THR A 1 379 ? -0.719 -3.027 2.319 1.00 87.75 379 THR A CA 1
ATOM 2990 C C . THR A 1 379 ? 0.561 -3.495 1.631 1.00 87.75 379 THR A C 1
ATOM 2992 O O . THR A 1 379 ? 0.490 -4.236 0.655 1.00 87.75 379 THR A O 1
ATOM 2995 N N . THR A 1 380 ? 1.732 -3.123 2.157 1.00 89.06 380 THR A N 1
ATOM 2996 C CA . THR A 1 380 ? 3.015 -3.493 1.544 1.00 89.06 380 THR A CA 1
ATOM 2997 C C . THR A 1 380 ? 3.361 -4.962 1.705 1.00 89.06 380 THR A C 1
ATOM 2999 O O . THR A 1 380 ? 4.044 -5.506 0.844 1.00 89.06 380 THR A O 1
ATOM 3002 N N . ALA A 1 381 ? 2.856 -5.643 2.736 1.00 85.62 381 ALA A N 1
ATOM 3003 C CA . ALA A 1 381 ? 3.054 -7.081 2.901 1.00 85.62 381 ALA A CA 1
ATOM 3004 C C . ALA A 1 381 ? 2.608 -7.892 1.671 1.00 85.62 381 ALA A C 1
ATOM 3006 O O . ALA A 1 381 ? 3.219 -8.917 1.385 1.00 85.62 381 ALA A O 1
ATOM 3007 N N . PHE A 1 382 ? 1.595 -7.422 0.931 1.00 84.88 382 PHE A N 1
ATOM 3008 C CA . PHE A 1 382 ? 1.069 -8.088 -0.264 1.00 84.88 382 PHE A CA 1
ATOM 3009 C C . PHE A 1 382 ? 1.810 -7.762 -1.563 1.00 84.88 382 PHE A C 1
ATOM 3011 O O . PHE A 1 382 ? 1.574 -8.447 -2.554 1.00 84.88 382 PHE A O 1
ATOM 3018 N N . SER A 1 383 ? 2.713 -6.777 -1.595 1.00 82.94 383 SER A N 1
ATOM 3019 C CA . SER A 1 383 ? 3.453 -6.421 -2.819 1.00 82.94 383 SER A CA 1
ATOM 3020 C C . SER A 1 383 ? 4.177 -7.615 -3.474 1.00 82.94 383 SER A C 1
ATOM 3022 O O . SER A 1 383 ? 4.097 -7.749 -4.693 1.00 82.94 383 SER A O 1
ATOM 3024 N N . PRO A 1 384 ? 4.790 -8.544 -2.714 1.00 83.25 384 PRO A N 1
ATOM 3025 C CA . PRO A 1 384 ? 5.318 -9.815 -3.221 1.00 83.25 384 PRO A CA 1
ATOM 3026 C C . PRO A 1 384 ? 4.362 -10.671 -4.060 1.00 83.25 384 PRO A C 1
ATOM 3028 O O . PRO A 1 384 ? 4.814 -11.380 -4.959 1.00 83.25 384 PRO A O 1
ATOM 3031 N N . LEU A 1 385 ? 3.046 -10.599 -3.820 1.00 84.50 385 LEU A N 1
ATOM 3032 C CA . LEU A 1 385 ? 2.063 -11.334 -4.624 1.00 84.50 385 LEU A CA 1
ATOM 3033 C C . LEU A 1 385 ? 2.053 -10.873 -6.081 1.00 84.50 385 LEU A C 1
ATOM 3035 O O . LEU A 1 385 ? 1.772 -11.683 -6.959 1.00 84.50 385 LEU A O 1
ATOM 3039 N N . ILE A 1 386 ? 2.396 -9.607 -6.348 1.00 84.25 386 ILE A N 1
ATOM 3040 C CA . ILE A 1 386 ? 2.487 -9.080 -7.715 1.00 84.25 386 ILE A CA 1
ATOM 3041 C C . ILE A 1 386 ? 3.482 -9.921 -8.514 1.00 84.25 386 ILE A C 1
ATOM 3043 O O . ILE A 1 386 ? 3.178 -10.320 -9.632 1.00 84.25 386 ILE A O 1
ATOM 3047 N N . GLN A 1 387 ? 4.632 -10.268 -7.932 1.00 81.50 387 GLN A N 1
ATOM 3048 C CA . GLN A 1 387 ? 5.624 -11.085 -8.624 1.00 81.50 387 GLN A CA 1
ATOM 3049 C C . GLN A 1 387 ? 5.174 -12.535 -8.832 1.00 81.50 387 GLN A C 1
ATOM 3051 O O . GLN A 1 387 ? 5.486 -13.115 -9.867 1.00 81.50 387 GLN A O 1
ATOM 3056 N N . ILE A 1 388 ? 4.421 -13.109 -7.888 1.00 86.19 388 ILE A N 1
ATOM 3057 C CA . ILE A 1 388 ? 3.843 -14.453 -8.046 1.00 86.19 388 ILE A CA 1
ATOM 3058 C C . ILE A 1 388 ? 2.840 -14.459 -9.206 1.00 86.19 388 ILE A C 1
ATOM 3060 O O . ILE A 1 388 ? 2.874 -15.356 -10.045 1.00 86.19 388 ILE A O 1
ATOM 3064 N N . ILE A 1 389 ? 1.979 -13.439 -9.285 1.00 88.12 389 ILE A N 1
ATOM 3065 C CA . ILE A 1 389 ? 1.006 -13.290 -10.374 1.00 88.12 389 ILE A CA 1
ATOM 3066 C C . ILE A 1 389 ? 1.728 -13.085 -11.708 1.00 88.12 389 ILE A C 1
ATOM 3068 O O . ILE A 1 389 ? 1.392 -13.756 -12.678 1.00 88.12 389 ILE A O 1
ATOM 3072 N N . VAL A 1 390 ? 2.744 -12.216 -11.758 1.00 85.25 390 VAL A N 1
ATOM 3073 C CA . VAL A 1 390 ? 3.549 -11.986 -12.970 1.00 85.25 390 VAL A CA 1
ATOM 3074 C C . VAL A 1 390 ? 4.219 -13.278 -13.436 1.00 85.25 390 VAL A C 1
ATOM 3076 O O . VAL A 1 390 ? 4.113 -13.608 -14.611 1.00 85.25 390 VAL A O 1
ATOM 3079 N N . ALA A 1 391 ? 4.833 -14.048 -12.533 1.00 82.44 391 ALA A N 1
ATOM 3080 C CA . ALA A 1 391 ? 5.438 -15.337 -12.869 1.00 82.44 391 ALA A CA 1
ATOM 3081 C C . ALA A 1 391 ? 4.399 -16.362 -13.367 1.00 82.44 391 ALA A C 1
ATOM 3083 O O . ALA A 1 391 ? 4.662 -17.107 -14.308 1.00 82.44 391 ALA A O 1
ATOM 3084 N N . GLY A 1 392 ? 3.200 -16.385 -12.775 1.00 86.38 392 GLY A N 1
ATOM 3085 C CA . GLY A 1 392 ? 2.105 -17.250 -13.223 1.00 86.38 392 GLY A CA 1
ATOM 3086 C C . GLY A 1 392 ? 1.574 -16.880 -14.612 1.00 86.38 392 GLY A C 1
ATOM 3087 O O . GLY A 1 392 ? 1.302 -17.764 -15.425 1.00 86.38 392 GLY A O 1
ATOM 3088 N N . VAL A 1 393 ? 1.460 -15.582 -14.906 1.00 87.62 393 VAL A N 1
ATOM 3089 C CA . VAL A 1 393 ? 1.062 -15.072 -16.227 1.00 87.62 393 VAL A CA 1
ATOM 3090 C C . VAL A 1 393 ? 2.143 -15.349 -17.273 1.00 87.62 393 VAL A C 1
ATOM 3092 O O . VAL A 1 393 ? 1.810 -15.788 -18.372 1.00 87.62 393 VAL A O 1
ATOM 3095 N N . ASP A 1 394 ? 3.419 -15.156 -16.932 1.00 83.56 394 ASP A N 1
ATOM 3096 C CA . ASP A 1 394 ? 4.562 -15.467 -17.800 1.00 83.56 394 ASP A CA 1
ATOM 3097 C C . ASP A 1 394 ? 4.588 -16.954 -18.191 1.00 83.56 394 ASP A C 1
ATOM 3099 O O . ASP A 1 394 ? 4.719 -17.307 -19.362 1.00 83.56 394 ASP A O 1
ATOM 3103 N N . PHE A 1 395 ? 4.332 -17.841 -17.228 1.00 84.06 395 PHE A N 1
ATOM 3104 C CA . PHE A 1 395 ? 4.196 -19.270 -17.495 1.00 84.06 395 PHE A CA 1
ATOM 3105 C C . PHE A 1 395 ? 2.969 -19.609 -18.357 1.00 84.06 395 PHE A C 1
ATOM 3107 O O . PHE A 1 395 ? 3.077 -20.398 -19.290 1.00 84.06 395 PHE A O 1
ATOM 3114 N N . SER A 1 396 ? 1.805 -19.021 -18.062 1.00 85.00 396 SER A N 1
ATOM 3115 C CA . SER A 1 396 ? 0.535 -19.426 -18.688 1.00 85.00 396 SER A CA 1
ATOM 3116 C C . SER A 1 396 ? 0.329 -18.838 -20.086 1.00 85.00 396 SER A C 1
ATOM 3118 O O . SER A 1 396 ? -0.187 -19.514 -20.969 1.00 85.00 396 SER A O 1
ATOM 3120 N N . ILE A 1 397 ? 0.688 -17.566 -20.284 1.00 88.69 397 ILE A N 1
ATOM 3121 C CA . ILE A 1 397 ? 0.460 -16.840 -21.543 1.00 88.69 397 ILE A CA 1
ATOM 3122 C C . ILE A 1 397 ? 1.716 -16.889 -22.408 1.00 88.69 397 ILE A C 1
ATOM 3124 O O . ILE A 1 397 ? 1.648 -17.244 -23.584 1.00 88.69 397 ILE A O 1
ATOM 3128 N N . LEU A 1 398 ? 2.870 -16.559 -21.821 1.00 80.81 398 LEU A N 1
ATOM 3129 C CA . LEU A 1 398 ? 4.134 -16.465 -22.551 1.00 80.81 398 LEU A CA 1
ATOM 3130 C C . LEU A 1 398 ? 4.818 -17.827 -22.735 1.00 80.81 398 LEU A C 1
ATOM 3132 O O . LEU A 1 398 ? 5.806 -17.912 -23.460 1.00 80.81 398 LEU A O 1
ATOM 3136 N N . HIS A 1 399 ? 4.280 -18.888 -22.113 1.00 81.81 399 HIS A N 1
ATOM 3137 C CA . HIS A 1 399 ? 4.839 -20.244 -22.124 1.00 81.81 399 HIS A CA 1
ATOM 3138 C C . HIS A 1 399 ? 6.319 -20.270 -21.698 1.00 81.81 399 HIS A C 1
ATOM 3140 O O . HIS A 1 399 ? 7.109 -21.094 -22.166 1.00 81.81 399 HIS A O 1
ATOM 3146 N N . GLY A 1 400 ? 6.697 -19.351 -20.801 1.00 75.44 400 GLY A N 1
ATOM 3147 C CA . GLY A 1 400 ? 8.049 -19.248 -20.267 1.00 75.44 400 GLY A CA 1
ATOM 3148 C C . GLY A 1 400 ? 8.437 -20.475 -19.428 1.00 75.44 400 GLY A C 1
ATOM 3149 O O . GLY A 1 400 ? 7.577 -21.122 -18.818 1.00 75.44 400 GLY A O 1
ATOM 3150 N N . PRO A 1 401 ? 9.732 -20.836 -19.363 1.00 78.50 401 PRO A N 1
ATOM 3151 C CA . PRO A 1 401 ? 10.183 -21.950 -18.540 1.00 78.50 401 PRO A CA 1
ATOM 3152 C C . PRO A 1 401 ? 9.990 -21.641 -17.050 1.00 78.50 401 PRO A C 1
ATOM 3154 O O . PRO A 1 401 ? 10.522 -20.662 -16.527 1.00 78.50 401 PRO A O 1
ATOM 3157 N N . LEU A 1 402 ? 9.268 -22.514 -16.343 1.00 80.31 402 LEU A N 1
ATOM 3158 C CA . LEU A 1 402 ? 9.046 -22.367 -14.907 1.00 80.31 402 LEU A CA 1
ATOM 3159 C C . LEU A 1 402 ? 10.245 -22.898 -14.113 1.00 80.31 402 LEU A C 1
ATOM 3161 O O . LEU A 1 402 ? 10.633 -24.065 -14.211 1.00 80.31 402 LEU A O 1
ATOM 3165 N N . TYR A 1 403 ? 10.830 -22.009 -13.325 1.00 85.06 403 TYR A N 1
ATOM 3166 C CA . TYR A 1 403 ? 12.050 -22.231 -12.559 1.00 85.06 403 TYR A CA 1
ATOM 3167 C C . TYR A 1 403 ? 11.738 -22.712 -11.136 1.00 85.06 403 TYR A C 1
ATOM 3169 O O . TYR A 1 403 ? 10.844 -22.171 -10.480 1.00 85.06 403 TYR A O 1
ATOM 3177 N N . LEU A 1 404 ? 12.502 -23.687 -10.621 1.00 86.25 404 LEU A N 1
ATOM 3178 C CA . LEU A 1 404 ? 12.333 -24.211 -9.256 1.00 86.25 404 LEU A CA 1
ATOM 3179 C C . LEU A 1 404 ? 12.357 -23.102 -8.194 1.00 86.25 404 LEU A C 1
ATOM 3181 O O . LEU A 1 404 ? 11.582 -23.136 -7.238 1.00 86.25 404 LEU A O 1
ATOM 3185 N N . GLY A 1 405 ? 13.216 -22.095 -8.368 1.00 84.12 405 GLY A N 1
ATOM 3186 C CA . GLY A 1 405 ? 13.301 -20.991 -7.417 1.00 84.12 405 GLY A CA 1
ATOM 3187 C C . GLY A 1 405 ? 12.065 -20.097 -7.364 1.00 84.12 405 GLY A C 1
ATOM 3188 O O . GLY A 1 405 ? 11.765 -19.559 -6.301 1.00 84.12 405 GLY A O 1
ATOM 3189 N N . SER A 1 406 ? 11.282 -20.014 -8.444 1.00 84.81 406 SER A N 1
ATOM 3190 C CA . SER A 1 406 ? 9.991 -19.316 -8.428 1.00 84.81 406 SER A CA 1
ATOM 3191 C C . SER A 1 406 ? 8.940 -20.076 -7.614 1.00 84.81 406 SER A C 1
ATOM 3193 O O . SER A 1 406 ? 8.206 -19.474 -6.828 1.00 84.81 406 SER A O 1
ATOM 3195 N N . VAL A 1 407 ? 8.925 -21.410 -7.699 1.00 87.62 407 VAL A N 1
ATOM 3196 C CA . VAL A 1 407 ? 8.022 -22.257 -6.897 1.00 87.62 407 VAL A CA 1
ATOM 3197 C C . VAL A 1 407 ? 8.379 -22.195 -5.415 1.00 87.62 407 VAL A C 1
ATOM 3199 O O . VAL A 1 407 ? 7.524 -21.928 -4.574 1.00 87.62 407 VAL A O 1
ATOM 3202 N N . LEU A 1 408 ? 9.656 -22.396 -5.081 1.00 90.44 408 LEU A N 1
ATOM 3203 C CA . LEU A 1 408 ? 10.109 -22.344 -3.690 1.00 90.44 408 LEU A CA 1
ATOM 3204 C C . LEU A 1 408 ? 9.947 -20.938 -3.100 1.00 90.44 408 LEU A C 1
ATOM 3206 O O . LEU A 1 408 ? 9.480 -20.793 -1.972 1.00 90.44 408 LEU A O 1
ATOM 3210 N N . GLY A 1 409 ? 10.282 -19.901 -3.871 1.00 87.88 409 GLY A N 1
ATOM 3211 C CA . GLY A 1 409 ? 10.129 -18.512 -3.454 1.00 87.88 409 GLY A CA 1
ATOM 3212 C C . GLY A 1 409 ? 8.671 -18.120 -3.216 1.00 87.88 409 GLY A C 1
ATOM 3213 O O . GLY A 1 409 ? 8.364 -17.541 -2.175 1.00 87.88 409 GLY A O 1
ATOM 3214 N N . SER A 1 410 ? 7.752 -18.497 -4.113 1.00 88.31 410 SER A N 1
ATOM 3215 C CA . SER A 1 410 ? 6.314 -18.231 -3.945 1.00 88.31 410 SER A CA 1
ATOM 3216 C C . SER A 1 410 ? 5.718 -18.952 -2.730 1.00 88.31 410 SER A C 1
ATOM 3218 O O . SER A 1 410 ? 4.996 -18.326 -1.953 1.00 88.31 410 SER A O 1
ATOM 3220 N N . ALA A 1 411 ? 6.082 -20.215 -2.487 1.00 90.94 411 ALA A N 1
ATOM 3221 C CA . ALA A 1 411 ? 5.670 -20.942 -1.283 1.00 90.94 411 ALA A CA 1
ATOM 3222 C C . ALA A 1 411 ? 6.136 -20.236 0.005 1.00 90.94 411 ALA A C 1
ATOM 3224 O O . ALA A 1 411 ? 5.374 -20.093 0.965 1.00 90.94 411 ALA A O 1
ATOM 3225 N N . LEU A 1 412 ? 7.373 -19.736 0.007 1.00 91.25 412 LEU A N 1
ATOM 3226 C CA . LEU A 1 412 ? 7.966 -19.041 1.147 1.00 91.25 412 LEU A CA 1
ATOM 3227 C C . LEU A 1 412 ? 7.308 -17.665 1.381 1.00 91.25 412 LEU A C 1
ATOM 3229 O O . LEU A 1 412 ? 7.040 -17.300 2.527 1.00 91.25 412 LEU A O 1
ATOM 3233 N N . VAL A 1 413 ? 6.947 -16.943 0.314 1.00 89.88 413 VAL A N 1
ATOM 3234 C CA . VAL A 1 413 ? 6.147 -15.704 0.384 1.00 89.88 413 VAL A CA 1
ATOM 3235 C C . VAL A 1 413 ? 4.766 -15.959 0.989 1.00 89.88 413 VAL A C 1
ATOM 3237 O O . VAL A 1 413 ? 4.354 -15.230 1.893 1.00 89.88 413 VAL A O 1
ATOM 3240 N N . ILE A 1 414 ? 4.062 -17.005 0.544 1.00 89.56 414 ILE A N 1
ATOM 3241 C CA . ILE A 1 414 ? 2.737 -17.370 1.072 1.00 89.56 414 ILE A CA 1
ATOM 3242 C C . ILE A 1 414 ? 2.829 -17.705 2.567 1.00 89.56 414 ILE A C 1
ATOM 3244 O O . ILE A 1 414 ? 2.023 -17.213 3.361 1.00 89.56 414 ILE A O 1
ATOM 3248 N N . ALA A 1 415 ? 3.844 -18.472 2.975 1.00 90.44 415 ALA A N 1
ATOM 3249 C CA . ALA A 1 415 ? 4.093 -18.768 4.383 1.00 90.44 415 ALA A CA 1
ATOM 3250 C C . ALA A 1 415 ? 4.381 -17.493 5.203 1.00 90.44 415 ALA A C 1
ATOM 3252 O O . ALA A 1 415 ? 3.811 -17.305 6.280 1.00 90.44 415 ALA A O 1
ATOM 3253 N N . GLY A 1 416 ? 5.216 -16.583 4.689 1.00 88.75 416 GLY A N 1
ATOM 3254 C CA . GLY A 1 416 ? 5.530 -15.307 5.343 1.00 88.75 416 GLY A CA 1
ATOM 3255 C C . GLY A 1 416 ? 4.302 -14.409 5.528 1.00 88.75 416 GLY A C 1
ATOM 3256 O O . GLY A 1 416 ? 4.064 -13.890 6.624 1.00 88.75 416 GLY A O 1
ATOM 3257 N N . LEU A 1 417 ? 3.475 -14.290 4.487 1.00 86.94 417 LEU A N 1
ATOM 3258 C CA . LEU A 1 417 ? 2.188 -13.595 4.533 1.00 86.94 417 LEU A CA 1
ATOM 3259 C C . LEU A 1 417 ? 1.252 -14.197 5.582 1.00 86.94 417 LEU A C 1
ATOM 3261 O O . LEU A 1 417 ? 0.657 -13.457 6.366 1.00 86.94 417 LEU A O 1
ATOM 3265 N N . TYR A 1 418 ? 1.156 -15.526 5.645 1.00 88.06 418 TYR A N 1
ATOM 3266 C CA . TYR A 1 418 ? 0.334 -16.212 6.638 1.00 88.06 418 TYR A CA 1
ATOM 3267 C C . TYR A 1 418 ? 0.764 -15.870 8.073 1.00 88.06 418 TYR A C 1
ATOM 3269 O O . TYR A 1 418 ? -0.076 -15.480 8.886 1.00 88.06 418 TYR A O 1
ATOM 3277 N N . PHE A 1 419 ? 2.066 -15.924 8.382 1.00 87.50 419 PHE A N 1
ATOM 3278 C CA . PHE A 1 419 ? 2.577 -15.548 9.708 1.00 87.50 419 PHE A CA 1
ATOM 3279 C C . PHE A 1 419 ? 2.295 -14.081 10.059 1.00 87.50 419 PHE A C 1
ATOM 3281 O O . PHE A 1 419 ? 1.887 -13.781 11.185 1.00 87.50 419 PHE A O 1
ATOM 3288 N N . LEU A 1 420 ? 2.458 -13.168 9.098 1.00 85.06 420 LEU A N 1
ATOM 3289 C CA . LEU A 1 420 ? 2.185 -11.743 9.291 1.00 85.06 420 LEU A CA 1
ATOM 3290 C C . LEU A 1 420 ? 0.697 -11.487 9.570 1.00 85.06 420 LEU A C 1
ATOM 3292 O O . LEU A 1 420 ? 0.355 -10.760 10.510 1.00 85.06 420 LEU A O 1
ATOM 3296 N N . LEU A 1 421 ? -0.189 -12.108 8.787 1.00 84.44 421 LEU A N 1
ATOM 3297 C CA . LEU A 1 421 ? -1.640 -12.005 8.948 1.00 84.44 421 LEU A CA 1
ATOM 3298 C C . LEU A 1 421 ? -2.119 -12.641 10.252 1.00 84.44 421 LEU A C 1
ATOM 3300 O O . LEU A 1 421 ? -2.977 -12.073 10.929 1.00 84.44 421 LEU A O 1
ATOM 3304 N N . TRP A 1 422 ? -1.533 -13.771 10.645 1.00 85.12 422 TRP A N 1
ATOM 3305 C CA . TRP A 1 422 ? -1.802 -14.404 11.932 1.00 85.12 422 TRP A CA 1
ATOM 3306 C C . TRP A 1 422 ? -1.385 -13.513 13.108 1.00 85.12 422 TRP A C 1
ATOM 3308 O O . TRP A 1 422 ? -2.143 -13.350 14.066 1.00 85.12 422 TRP A O 1
ATOM 3318 N N . GLY A 1 423 ? -0.227 -12.852 13.008 1.00 81.62 423 GLY A N 1
ATOM 3319 C CA . GLY A 1 423 ? 0.188 -11.832 13.969 1.00 81.62 423 GLY A CA 1
ATOM 3320 C C . GLY A 1 423 ? -0.829 -10.687 14.059 1.00 81.62 423 GLY A C 1
ATOM 3321 O O . GLY A 1 423 ? -1.296 -10.327 15.138 1.00 81.62 423 GLY A O 1
ATOM 3322 N N . LYS A 1 424 ? -1.254 -10.134 12.920 1.00 77.19 424 LYS A N 1
ATOM 3323 C CA . LYS A 1 424 ? -2.251 -9.050 12.893 1.00 77.19 424 LYS A CA 1
ATOM 3324 C C . LYS A 1 424 ? -3.620 -9.476 13.446 1.00 77.19 424 LYS A C 1
ATOM 3326 O O . LYS A 1 424 ? -4.227 -8.703 14.185 1.00 77.19 424 LYS A O 1
ATOM 3331 N N . SER A 1 425 ? -4.102 -10.682 13.145 1.00 80.69 425 SER A N 1
ATOM 3332 C CA . SER A 1 425 ? -5.410 -11.155 13.623 1.00 80.69 425 SER A CA 1
ATOM 3333 C C . SER A 1 425 ? -5.432 -11.364 15.139 1.00 80.69 425 SER A C 1
ATOM 3335 O O . SER A 1 425 ? -6.384 -10.960 15.805 1.00 80.69 425 SER A O 1
ATOM 3337 N N . LYS A 1 426 ? -4.353 -11.906 15.717 1.00 79.62 426 LYS A N 1
ATOM 3338 C CA . LYS A 1 426 ? -4.216 -12.061 17.173 1.00 79.62 426 LYS A CA 1
ATOM 3339 C C . LYS A 1 426 ? -4.118 -10.724 17.901 1.00 79.62 426 LYS A C 1
ATOM 3341 O O . LYS A 1 426 ? -4.632 -10.596 19.004 1.00 79.62 426 LYS A O 1
ATOM 3346 N N . GLU A 1 427 ? -3.510 -9.713 17.293 1.00 73.94 427 GLU A N 1
ATOM 3347 C CA . GLU A 1 427 ? -3.489 -8.362 17.855 1.00 73.94 427 GLU A CA 1
ATOM 3348 C C . GLU A 1 427 ? -4.858 -7.682 17.841 1.00 73.94 427 GLU A C 1
ATOM 3350 O O . GLU A 1 427 ? -5.181 -6.981 18.795 1.00 73.94 427 GLU A O 1
ATOM 3355 N N . ALA A 1 428 ? -5.681 -7.912 16.816 1.00 69.69 428 ALA A N 1
ATOM 3356 C CA . ALA A 1 428 ? -7.056 -7.416 16.798 1.00 69.69 428 ALA A CA 1
ATOM 3357 C C . ALA A 1 428 ? -7.910 -8.077 17.896 1.00 69.69 428 ALA A C 1
ATOM 3359 O O . ALA A 1 428 ? -8.744 -7.414 18.500 1.00 69.69 428 ALA A O 1
ATOM 3360 N N . LEU A 1 429 ? -7.648 -9.354 18.198 1.00 67.12 429 LEU A N 1
ATOM 3361 C CA . LEU A 1 429 ? -8.308 -10.099 19.278 1.00 67.12 429 LEU A CA 1
ATOM 3362 C C . LEU A 1 429 ? -7.822 -9.700 20.683 1.00 67.12 429 LEU A C 1
ATOM 3364 O O . LEU A 1 429 ? -8.596 -9.737 21.632 1.00 67.12 429 LEU A O 1
ATOM 3368 N N . CYS A 1 430 ? -6.539 -9.352 20.831 1.00 54.50 430 CYS A N 1
ATOM 3369 C CA . CYS A 1 430 ? -5.924 -8.996 22.117 1.00 54.50 430 CYS A CA 1
ATOM 3370 C C . CYS A 1 430 ? -5.899 -7.490 22.396 1.00 54.50 430 CYS A C 1
ATOM 3372 O O . CYS A 1 430 ? -5.503 -7.082 23.489 1.00 54.50 430 CYS A O 1
ATOM 3374 N N . SER A 1 431 ? -6.263 -6.656 21.422 1.00 41.91 431 SER A N 1
ATOM 3375 C CA . SER A 1 431 ? -6.501 -5.241 21.676 1.00 41.91 431 SER A CA 1
ATOM 3376 C C . SER A 1 431 ? -7.732 -5.176 22.582 1.00 41.91 431 SER A C 1
ATOM 3378 O O . SER A 1 431 ? -8.805 -5.563 22.115 1.00 41.91 431 SER A O 1
ATOM 3380 N N . PRO A 1 432 ? -7.641 -4.721 23.852 1.00 35.03 432 PRO A N 1
ATOM 3381 C CA . PRO A 1 432 ? -8.851 -4.295 24.540 1.00 35.03 432 PRO A CA 1
ATOM 3382 C C . PRO A 1 432 ? -9.510 -3.296 23.600 1.00 35.03 432 PRO A C 1
ATOM 3384 O O . PRO A 1 432 ? -8.799 -2.472 23.012 1.00 35.03 432 PRO A O 1
ATOM 3387 N N . VAL A 1 433 ? -10.825 -3.403 23.404 1.00 35.03 433 VAL A N 1
ATOM 3388 C CA . VAL A 1 433 ? -11.604 -2.333 22.783 1.00 35.03 433 VAL A CA 1
ATOM 3389 C C . VAL A 1 433 ? -11.123 -1.054 23.453 1.00 35.03 433 VAL A C 1
ATOM 3391 O O . VAL A 1 433 ? -11.374 -0.841 24.638 1.00 35.03 433 VAL A O 1
ATOM 3394 N N . LYS A 1 434 ? -10.311 -0.264 22.744 1.00 26.33 434 LYS A N 1
ATOM 3395 C CA . LYS A 1 434 ? -9.921 1.049 23.219 1.00 26.33 434 LYS A CA 1
ATOM 3396 C C . LYS A 1 434 ? -11.221 1.830 23.164 1.00 26.33 434 LYS A C 1
ATOM 3398 O O . LYS A 1 434 ? -11.571 2.372 22.124 1.00 26.33 434 LYS A O 1
ATOM 3403 N N . GLN A 1 435 ? -11.932 1.862 24.288 1.00 31.73 435 GLN A N 1
ATOM 3404 C CA . GLN A 1 435 ? -12.541 3.105 24.713 1.00 31.73 435 GLN A CA 1
ATOM 3405 C C . GLN A 1 435 ? -11.400 4.112 24.666 1.00 31.73 435 GLN A C 1
ATOM 3407 O O . GLN A 1 435 ? -10.437 4.022 25.430 1.00 31.73 435 GLN A O 1
ATOM 3412 N N . THR A 1 436 ? -11.412 4.949 23.638 1.00 22.92 436 THR A N 1
ATOM 3413 C CA . THR A 1 436 ? -10.514 6.087 23.555 1.00 22.92 436 THR A CA 1
ATOM 3414 C C . THR A 1 436 ? -10.670 6.847 24.874 1.00 22.92 436 THR A C 1
ATOM 3416 O O . THR A 1 436 ? -11.799 7.212 25.198 1.00 22.92 436 THR A O 1
ATOM 3419 N N . PRO A 1 437 ? -9.608 7.034 25.676 1.00 25.28 437 PRO A N 1
ATOM 3420 C CA . PRO A 1 437 ? -9.694 7.914 26.826 1.00 25.28 437 PRO A CA 1
ATOM 3421 C C . PRO A 1 437 ? -9.926 9.320 26.276 1.00 25.28 437 PRO A C 1
ATOM 3423 O O . PRO A 1 437 ? -9.084 9.847 25.543 1.00 25.28 437 PRO A O 1
ATOM 3426 N N . GLU A 1 438 ? -11.090 9.896 26.568 1.00 25.75 438 GLU A N 1
ATOM 3427 C CA . GLU A 1 438 ? -11.287 11.331 26.433 1.00 25.75 438 GLU A CA 1
ATOM 3428 C C . GLU A 1 438 ? -10.250 12.009 27.331 1.00 25.75 438 GLU A C 1
ATOM 3430 O O . GLU A 1 438 ? -10.265 11.880 28.555 1.00 25.75 438 GLU A O 1
ATOM 3435 N N . VAL A 1 439 ? -9.286 12.674 26.697 1.00 25.73 439 VAL A N 1
ATOM 3436 C CA . VAL A 1 439 ? -8.443 13.658 27.362 1.00 25.73 439 VAL A CA 1
ATOM 3437 C C . VAL A 1 439 ? -9.343 14.852 27.641 1.00 25.73 439 VAL A C 1
ATOM 3439 O O . VAL A 1 439 ? -9.704 15.600 26.733 1.00 25.73 439 VAL A O 1
ATOM 3442 N N . SER A 1 440 ? -9.716 15.001 28.905 1.00 26.47 440 SER A N 1
ATOM 3443 C CA . SER A 1 440 ? -10.191 16.256 29.465 1.00 26.47 440 SER A CA 1
ATOM 3444 C C . SER A 1 440 ? -9.046 17.265 29.429 1.00 26.47 440 SER A C 1
ATOM 3446 O O . SER A 1 440 ? -8.083 17.095 30.167 1.00 26.47 440 SER A O 1
ATOM 3448 N N . GLU A 1 441 ? -9.151 18.293 28.588 1.00 24.38 441 GLU A N 1
ATOM 3449 C CA . GLU A 1 441 ? -8.825 19.679 28.951 1.00 24.38 441 GLU A CA 1
ATOM 3450 C C . GLU A 1 441 ? -9.252 20.663 27.845 1.00 24.38 441 GLU A C 1
ATOM 3452 O O . GLU A 1 441 ? -8.804 20.586 26.704 1.00 24.38 441 GLU A O 1
ATOM 3457 N N . GLY A 1 442 ? -10.095 21.631 28.230 1.00 24.14 442 GLY A N 1
ATOM 3458 C CA . GLY A 1 442 ? -9.916 23.020 27.797 1.00 24.14 442 GLY A CA 1
ATOM 3459 C C . GLY A 1 442 ? -10.680 23.538 26.574 1.00 24.14 442 GLY A C 1
ATOM 3460 O O . GLY A 1 442 ? -10.071 23.851 25.563 1.00 24.14 442 GLY A O 1
ATOM 3461 N N . GLN A 1 443 ? -11.991 23.749 26.737 1.00 29.89 443 GLN A N 1
ATOM 3462 C CA . GLN A 1 443 ? -12.794 24.832 26.134 1.00 29.89 443 GLN A CA 1
ATOM 3463 C C . GLN A 1 443 ? -12.676 25.116 24.618 1.00 29.89 443 GLN A C 1
ATOM 3465 O O . GLN A 1 443 ? -11.949 26.003 24.186 1.00 29.89 443 GLN A O 1
ATOM 3470 N N . ALA A 1 444 ? -13.587 24.525 23.839 1.00 23.73 444 ALA A N 1
ATOM 3471 C CA . ALA A 1 444 ? -14.335 25.241 22.800 1.00 23.73 444 ALA A CA 1
ATOM 3472 C C . ALA A 1 444 ? -15.631 24.475 22.485 1.00 23.73 444 ALA A C 1
ATOM 3474 O O . ALA A 1 444 ? -15.637 23.257 22.341 1.00 23.73 444 ALA A O 1
ATOM 3475 N N . GLN A 1 445 ? -16.735 25.215 22.450 1.00 35.06 445 GLN A N 1
ATOM 3476 C CA . GLN A 1 445 ? -18.127 24.771 22.343 1.00 35.06 445 GLN A CA 1
ATOM 3477 C C . GLN A 1 445 ? -18.390 23.768 21.201 1.00 35.06 445 GLN A C 1
ATOM 3479 O O . GLN A 1 445 ? -18.019 24.029 20.059 1.00 35.06 445 GLN A O 1
ATOM 3484 N N . GLY A 1 446 ? -19.121 22.676 21.479 1.00 25.41 446 GLY A N 1
ATOM 3485 C CA . GLY A 1 446 ? -19.560 21.755 20.419 1.00 25.41 446 GLY A CA 1
ATOM 3486 C C . GLY A 1 446 ? -20.207 20.430 20.846 1.00 25.41 446 GLY A C 1
ATOM 3487 O O . GLY A 1 446 ? -19.652 19.381 20.567 1.00 25.41 446 GLY A O 1
ATOM 3488 N N . GLN A 1 447 ? -21.386 20.507 21.473 1.00 24.67 447 GLN A N 1
ATOM 3489 C CA . GLN A 1 447 ? -22.529 19.572 21.388 1.00 24.67 447 GLN A CA 1
ATOM 3490 C C . GLN A 1 447 ? -22.314 18.044 21.509 1.00 24.67 447 GLN A C 1
ATOM 3492 O O . GLN A 1 447 ? -22.074 17.327 20.541 1.00 24.67 447 GLN A O 1
ATOM 3497 N N . THR A 1 448 ? -22.605 17.570 22.721 1.00 24.64 448 THR A N 1
ATOM 3498 C CA . THR A 1 448 ? -23.036 16.222 23.123 1.00 24.64 448 THR A CA 1
ATOM 3499 C C . THR A 1 448 ? -24.489 15.967 22.689 1.00 24.64 448 THR A C 1
ATOM 3501 O O . THR A 1 448 ? -25.325 16.863 22.817 1.00 24.64 448 THR A O 1
ATOM 3504 N N . ILE A 1 449 ? -24.804 14.763 22.201 1.00 24.27 449 ILE A N 1
ATOM 3505 C CA . ILE A 1 449 ? -26.186 14.317 21.956 1.00 24.27 449 ILE A CA 1
ATOM 3506 C C . ILE A 1 449 ? -26.722 13.706 23.258 1.00 24.27 449 ILE A C 1
ATOM 3508 O O . ILE A 1 449 ? -26.192 12.699 23.726 1.00 24.27 449 ILE A O 1
ATOM 3512 N N . VAL A 1 450 ? -27.744 14.354 23.817 1.00 27.23 450 VAL A N 1
ATOM 3513 C CA . VAL A 1 450 ? -28.681 13.859 24.840 1.00 27.23 450 VAL A CA 1
ATOM 3514 C C . VAL A 1 450 ? -30.048 13.778 24.179 1.00 27.23 450 VAL A C 1
ATOM 3516 O O . VAL A 1 450 ? -30.329 14.682 23.355 1.00 27.23 450 VAL A O 1
#

Organism: NCBI:txid325984

Secondary structure (DSSP, 8-state):
-----EEEEEEPPTT-EEEEETTEEEEEETTEEEEEE-TTS-EEEEEEGGGTEEEEEE----EEEE-SGGG-SPPEEEEPPTTEEEEE-SSSTT-EEEEES-HHHHHHHHHHHHHHH---SS-TTT------------------------TT---GGGS-S-PPP--HHHHHHHHHHHIIIIIHHHHHHHHHHHHS-HHHHHHHHHHHHHHHHHHHHHTTSS---TTSHHHHHHHHHHHHHHHHHHHHHH---SBSS-----------------TTHHHHHHHHHHHHHHHHHHHHHHHHHHHHHHHH---HHHHHHHHHHHHHHHHHHHHHHH---GGGGS---HHHHHHHHHIIIIIIIIIIHHHHHHHHHH-HHHHHHTHHHHHHHHHHHHHHTS-PPPBHHHHHHHHHHHHHHHHHHHHHHHHHHHS-------------------

InterPro domains:
  IPR000620 EamA domain [PF00892] (158-242)
  IPR000620 EamA domain [PF00892] (283-421)
  IPR002359 Large ribosomal subunit protein uL6, conserved site-2 [PS00700] (115-136)
  IPR020040 Large ribosomal subunit protein uL6, alpha-beta domain [PF00347] (64-130)
  IPR030184 WAT1-related protein [PTHR31218] (159-431)
  IPR036789 Large ribosomal subunit protein uL6-like, alpha-beta domain superfamily [G3DSA:3.90.930.12] (53-141)
  IPR036789 Large ribosomal subunit protein uL6-like, alpha-beta domain superfamily [SSF56053] (1-84)
  IPR036789 Large ribosomal subunit protein uL6-like, alpha-beta domain superfamily [SSF56053] (60-136)
  IPR037185 Multidrug transporter EmrE superfamily [SSF103481] (163-242)
  IPR037185 Multidrug transporter EmrE superfamily [SSF103481] (340-425)

Radius of gyration: 32.88 Å; chains: 1; bounding box: 91×61×81 Å